Protein 8E0E (pdb70)

Solvent-accessible surface area: 22911 Å² total; per-residue (Å²): 115,127,114,58,79,74,118,85,128,67,58,103,98,113,73,59,35,137,99,3,54,50,61,0,77,165,0,68,123,84,108,15,53,12,2,0,38,0,36,47,155,11,74,50,45,190,149,12,116,15,22,19,82,78,67,18,23,52,8,82,48,116,30,33,0,3,0,31,25,32,49,65,67,46,6,0,0,0,8,18,21,100,98,78,32,137,16,1,0,0,0,0,3,24,27,20,41,69,15,105,63,99,93,105,149,180,64,256,204,223,146,134,199,81,24,18,1,7,2,2,2,9,0,39,0,0,0,2,0,0,4,1,33,27,63,48,62,5,0,59,83,60,7,122,34,5,18,48,40,0,99,147,92,0,142,64,60,30,29,53,21,142,0,79,14,52,0,21,62,6,58,81,82,35,36,18,32,62,50,146,129,6,22,119,60,25,37,74,71,199,23,87,44,37,110,7,25,57,27,17,19,88,1,39,95,56,0,123,84,26,52,0,0,0,1,42,0,48,40,0,28,45,12,64,67,2,76,133,3,7,1,3,14,0,8,0,9,12,64,44,74,38,66,131,53,1,62,154,60,0,116,82,89,33,180,77,24,28,158,72,27,109,72,0,37,84,18,17,74,106,2,65,112,13,69,65,140,134,20,19,54,4,53,6,76,61,148,102,87,116,77,11,8,76,70,0,0,94,67,0,46,49,28,40,113,13,2,58,56,130,114,64,147,147,101,74,116,147,138,64,237,167,51,99,101,6,87,6,75,19,23,43,126,68,110,54,37,33,67,52,57,0,16,1,68,11,46,40,186,40,5,30,11,11,0,0,0,0,2,11,50,26,122,64,124,120,77,78,22,0,0,1,2,0,0,20,5,17,11,18,26,4,12,119,68,0,95,42,44,2,36,4,4,4,18,56,94,136,29,9,0,21,0,4,2,2,35,17,71,73,136,0,29,1,37,0,28,0,0,1,0,0,6,33,16,125,51,58,129,56,13,31,58,68,11,140,26,14,91,7,47,6,86

Sequence (443 aa):
SDVSLEEDREAVRRREAERQAQAQQLEKAKTKPVAFAVRTNVRYSAAQEDDVPVPGMAISFEAKDFLHVKEKFNNDWWIGRLVKEGCEIGFIPSPVKLENMRLQHEQRAKKRMPHTPPYDVVPSMRPVVLVGPSLKGYEVTDMMQKALFDFLKHRFEGRISITRVTADISLAKRSVLNNPSKHAIIERSNTRSSLAEVQSEIERIFELARTLQLVVLDADTINHPAQLSKTSLAPIIVYVKISSPKVLQRLIKSRGKSQAKHLNVQMVAADKLAQCPPQESFDVILDENQLEDACEHLADYLEAYWKATHPPSSNLPNPLLSRTQVQLQESGGGLVQAGGSLRLSCVASGRTFSSYAMGWFRQAPGKEREFVAAIDWSGGTASHADSVKGRFTISRDNAKNTVYLQMNSLKPEDTAVYYCAASSYWSRSVDEYDYWGQGTQVTVS

B-factor: mean 68.6, std 29.22, range [28.6, 158.2]

Foldseek 3Di:
DVVVVVVVVVVVLVVQLVVVVVVLVVQLPAAQQFKKFFQAWDDDDDPLPFSHPPQEATDGHRWMWGFRADPDQFWTWTWTLAFPIDIGIYGDQVSVVVVVVVVVVPDDDDPDDDRGIDTAALAAAAEEADLFAPPADLGVVLVVLLVVLCCVLQPPQEDEDEAAQQLLQQACVRPVPPDPVVVVLVVDPVRSCVVSVVVRVVQSVVCRNPGHHYYNYNNDRFQNSPPRHRHNHQYEYAHDPDLVVVLVVQVVVDPVSNVCSVNGSVSSVVNVPDPDVVTHNHYQHDPDSVVSSVSVSVVVVSSSCSSDPDRDDDDDPVPDPD/DQAKAWPWDEEDAWWDWTKIKIADDDLCLLLWKKFKWWAAPPGDIFGAKIAHSVRPDIDGDPVQPPQWDKGDDSVGRMIIITGGTDDQVPFTWMKMFIASDDDRDPVRTDHIYDTDGYGYD

Nearest PDB structures (foldseek):
  8e0e-assembly1_A  TM=1.003E+00  e=6.949E-66  Rattus norvegicus
  5v2q-assembly1_A  TM=9.508E-01  e=3.165E-54  Rattus norvegicus
  1t3l-assembly1_A  TM=9.383E-01  e=3.133E-52  Oryctolagus cuniculus
  4zw2-assembly1_A  TM=9.317E-01  e=6.374E-49  Mus musculus
  1vyt-assembly2_B  TM=9.571E-01  e=3.054E-47  Rattus norvegicus

CATH classification: 2.30.30.40 (+1 more: 3.40.50.300)

Structure (mmCIF, N/CA/C/O backbone):
data_8E0E
#
_entry.id   8E0E
#
_cell.length_a   144.525
_cell.length_b   144.525
_cell.length_c   63.596
_cell.angle_alpha   90.000
_cell.angle_beta   90.000
_cell.angle_gamma   120.000
#
_symmetry.space_group_name_H-M   'P 65'
#
loop_
_entity.id
_entity.type
_entity.pdbx_description
1 polymer 'Voltage-dependent L-type calcium channel subunit beta-2'
2 polymer 'Nanobody nb.F3'
3 non-polymer GLYCEROL
4 non-polymer (4S)-2-METHYL-2,4-PENTANEDIOL
5 non-polymer 'CALCIUM ION'
6 non-polymer 'MAGNESIUM ION'
7 water water
#
loop_
_atom_site.group_PDB
_atom_site.id
_atom_site.type_symbol
_atom_site.label_atom_id
_atom_site.label_alt_id
_atom_site.label_comp_id
_atom_site.label_asym_id
_atom_site.label_entity_id
_atom_site.label_seq_id
_atom_site.pdbx_PDB_ins_code
_atom_site.Cartn_x
_atom_site.Cartn_y
_atom_site.Cartn_z
_atom_site.occupancy
_atom_site.B_iso_or_equiv
_atom_site.auth_seq_id
_atom_site.auth_comp_id
_atom_site.auth_asym_id
_atom_site.auth_atom_id
_atom_site.pdbx_PDB_model_num
ATOM 1 N N . SER A 1 16 ? -62.412 -23.228 25.041 1.00 110.43 29 SER A N 1
ATOM 2 C CA . SER A 1 16 ? -62.856 -24.587 25.327 1.00 123.74 29 SER A CA 1
ATOM 3 C C . SER A 1 16 ? -61.689 -25.568 25.297 1.00 130.51 29 SER A C 1
ATOM 4 O O . SER A 1 16 ? -60.750 -25.407 24.516 1.00 127.01 29 SER A O 1
ATOM 7 N N . ASP A 1 17 ? -61.753 -26.585 26.161 1.00 130.32 30 ASP A N 1
ATOM 8 C CA . ASP A 1 17 ? -60.725 -27.621 26.156 1.00 129.44 30 ASP A CA 1
ATOM 9 C C . ASP A 1 17 ? -60.761 -28.434 24.869 1.00 125.51 30 ASP A C 1
ATOM 10 O O . ASP A 1 17 ? -59.723 -28.942 24.427 1.00 115.62 30 ASP A O 1
ATOM 15 N N . VAL A 1 18 ? -61.939 -28.568 24.256 1.00 123.81 31 VAL A N 1
ATOM 16 C CA . VAL A 1 18 ? -62.039 -29.246 22.967 1.00 122.32 31 VAL A CA 1
ATOM 17 C C . VAL A 1 18 ? -61.384 -28.408 21.877 1.00 117.06 31 VAL A C 1
ATOM 18 O O . VAL A 1 18 ? -60.587 -28.911 21.077 1.00 107.34 31 VAL A O 1
ATOM 22 N N . SER A 1 19 ? -61.706 -27.110 21.836 1.00 116.50 32 SER A N 1
ATOM 23 C CA . SER A 1 19 ? -61.115 -26.215 20.847 1.00 113.85 32 SER A CA 1
ATOM 24 C C . SER A 1 19 ? -59.604 -26.123 20.987 1.00 110.88 32 SER A C 1
ATOM 25 O O . SER A 1 19 ? -58.932 -25.623 20.078 1.00 101.91 32 SER A O 1
ATOM 28 N N . LEU A 1 20 ? -59.058 -26.584 22.107 1.00 110.08 33 LEU A N 1
ATOM 29 C CA . LEU A 1 20 ? -57.621 -26.541 22.311 1.00 96.44 33 LEU A CA 1
ATOM 30 C C . LEU A 1 20 ? -56.958 -27.804 21.770 1.00 95.54 33 LEU A C 1
ATOM 31 O O . LEU A 1 20 ? -55.898 -27.723 21.141 1.00 88.11 33 LEU A O 1
ATOM 36 N N . GLU A 1 21 ? -57.573 -28.973 21.982 1.00 99.30 34 GLU A N 1
ATOM 37 C CA . GLU A 1 21 ? -57.083 -30.186 21.333 1.00 89.89 34 GLU A CA 1
ATOM 38 C C . GLU A 1 21 ? -57.143 -30.056 19.819 1.00 89.91 34 GLU A C 1
ATOM 39 O O . GLU A 1 21 ? -56.293 -30.605 19.108 1.00 81.80 34 GLU A O 1
ATOM 45 N N . GLU A 1 22 ? -58.145 -29.335 19.314 1.00 82.24 35 GLU A N 1
ATOM 46 C CA . GLU A 1 22 ? -58.182 -28.980 17.903 1.00 85.77 35 GLU A CA 1
ATOM 47 C C . GLU A 1 22 ? -56.931 -28.202 17.503 1.00 79.91 35 GLU A C 1
ATOM 48 O O . GLU A 1 22 ? -56.429 -28.350 16.383 1.00 72.67 35 GLU A O 1
ATOM 54 N N . ASP A 1 23 ? -56.402 -27.381 18.417 1.00 81.48 36 ASP A N 1
ATOM 55 C CA . ASP A 1 23 ? -55.167 -26.654 18.136 1.00 69.89 36 ASP A CA 1
ATOM 56 C C . ASP A 1 23 ? -53.966 -27.593 18.126 1.00 68.12 36 ASP A C 1
ATOM 57 O O . ASP A 1 23 ? -53.126 -27.529 17.222 1.00 65.02 36 ASP A O 1
ATOM 62 N N . ARG A 1 24 ? -53.868 -28.476 19.126 1.00 70.55 37 ARG A N 1
ATOM 63 C CA . ARG A 1 24 ? -52.753 -29.418 19.158 1.00 72.67 37 ARG A CA 1
ATOM 64 C C . ARG A 1 24 ? -52.768 -30.326 17.937 1.00 68.42 37 ARG A C 1
ATOM 65 O O . ARG A 1 24 ? -51.711 -30.685 17.406 1.00 66.51 37 ARG A O 1
ATOM 73 N N . GLU A 1 25 ? -53.960 -30.710 17.479 1.00 70.52 38 GLU A N 1
ATOM 74 C CA . GLU A 1 25 ? -54.060 -31.516 16.268 1.00 69.92 38 GLU A CA 1
ATOM 75 C C . GLU A 1 25 ? -53.658 -30.709 15.040 1.00 66.12 38 GLU A C 1
ATOM 76 O O . GLU A 1 25 ? -52.929 -31.205 14.172 1.00 64.14 38 GLU A O 1
ATOM 82 N N . ALA A 1 26 ? -54.131 -29.460 14.947 1.00 65.54 39 ALA A N 1
ATOM 83 C CA . ALA A 1 26 ? -53.798 -28.624 13.797 1.00 62.77 39 ALA A CA 1
ATOM 84 C C . ALA A 1 26 ? -52.302 -28.347 13.730 1.00 59.65 39 ALA A C 1
ATOM 85 O O . ALA A 1 26 ? -51.720 -28.305 12.641 1.00 57.62 39 ALA A O 1
ATOM 87 N N . VAL A 1 27 ? -51.664 -28.144 14.886 1.00 59.72 40 VAL A N 1
ATOM 88 C CA . VAL A 1 27 ? -50.212 -27.994 14.909 1.00 57.52 40 VAL A CA 1
ATOM 89 C C . VAL A 1 27 ? -49.546 -29.257 14.383 1.00 56.84 40 VAL A C 1
ATOM 90 O O . VAL A 1 27 ? -48.576 -29.194 13.617 1.00 54.76 40 VAL A O 1
ATOM 94 N N A ARG A 1 28 ? -50.057 -30.425 14.780 0.57 59.09 41 ARG A N 1
ATOM 95 N N B ARG A 1 28 ? -50.064 -30.423 14.775 0.43 59.09 41 ARG A N 1
ATOM 96 C CA A ARG A 1 28 ? -49.497 -31.680 14.289 0.57 59.08 41 ARG A CA 1
ATOM 97 C CA B ARG A 1 28 ? -49.503 -31.679 14.293 0.43 59.09 41 ARG A CA 1
ATOM 98 C C A ARG A 1 28 ? -49.683 -31.811 12.783 0.57 57.69 41 ARG A C 1
ATOM 99 C C B ARG A 1 28 ? -49.690 -31.824 12.788 0.43 57.72 41 ARG A C 1
ATOM 100 O O A ARG A 1 28 ? -48.759 -32.219 12.070 0.57 56.16 41 ARG A O 1
ATOM 101 O O B ARG A 1 28 ? -48.771 -32.254 12.081 0.43 56.23 41 ARG A O 1
ATOM 116 N N . ARG A 1 29 ? -50.869 -31.458 12.278 1.00 58.60 42 ARG A N 1
ATOM 117 C CA . ARG A 1 29 ? -51.114 -31.540 10.840 1.00 57.90 42 ARG A CA 1
ATOM 118 C C . ARG A 1 29 ? -50.207 -30.591 10.070 1.00 55.01 42 ARG A C 1
ATOM 119 O O . ARG A 1 29 ? -49.749 -30.916 8.968 1.00 54.07 42 ARG A O 1
ATOM 127 N N . GLU A 1 30 ? -49.942 -29.410 10.630 1.00 54.10 43 GLU A N 1
ATOM 128 C CA . GLU A 1 30 ? -49.062 -28.460 9.959 1.00 52.15 43 GLU A CA 1
ATOM 129 C C . GLU A 1 30 ? -47.622 -28.960 9.951 1.00 50.75 43 GLU A C 1
ATOM 130 O O . GLU A 1 30 ? -46.910 -28.801 8.953 1.00 49.65 43 GLU A O 1
ATOM 136 N N . ALA A 1 31 ? -47.178 -29.568 11.053 1.00 51.26 44 ALA A N 1
ATOM 137 C CA . ALA A 1 31 ? -45.853 -30.179 11.073 1.00 50.57 44 ALA A CA 1
ATOM 138 C C . ALA A 1 31 ? -45.746 -31.288 10.034 1.00 50.51 44 ALA A C 1
ATOM 139 O O . ALA A 1 31 ? -44.721 -31.414 9.353 1.00 49.53 44 ALA A O 1
ATOM 141 N N . GLU A 1 32 ? -46.801 -32.094 9.888 1.00 52.00 45 GLU A N 1
ATOM 142 C CA . GLU A 1 32 ? -46.792 -33.147 8.877 1.00 52.49 45 GLU A CA 1
ATOM 143 C C . GLU A 1 32 ? -46.811 -32.563 7.470 1.00 51.33 45 GLU A C 1
ATOM 144 O O . GLU A 1 32 ? -46.146 -33.085 6.567 1.00 50.97 45 GLU A O 1
ATOM 150 N N . ARG A 1 33 ? -47.577 -31.488 7.261 1.00 51.21 46 ARG A N 1
ATOM 151 C CA . ARG A 1 33 ? -47.612 -30.849 5.949 1.00 50.79 46 ARG A CA 1
ATOM 152 C C . ARG A 1 33 ? -46.239 -30.317 5.558 1.00 53.73 46 ARG A C 1
ATOM 153 O O . ARG A 1 33 ? -45.821 -30.442 4.401 1.00 49.24 46 ARG A O 1
ATOM 161 N N . GLN A 1 34 ? -45.523 -29.717 6.511 1.00 48.46 47 GLN A N 1
ATOM 162 C CA . GLN A 1 34 ? -44.185 -29.216 6.220 1.00 47.69 47 GLN A CA 1
ATOM 163 C C . GLN A 1 34 ? -43.217 -30.360 5.949 1.00 47.55 47 GLN A C 1
ATOM 164 O O . GLN A 1 34 ? -42.364 -30.260 5.059 1.00 47.46 47 GLN A O 1
ATOM 170 N N . ALA A 1 35 ? -43.339 -31.460 6.697 1.00 48.02 48 ALA A N 1
ATOM 171 C CA . ALA A 1 35 ? -42.474 -32.613 6.461 1.00 48.41 48 ALA A CA 1
ATOM 172 C C . ALA A 1 35 ? -42.751 -33.241 5.100 1.00 52.45 48 ALA A C 1
ATOM 173 O O . ALA A 1 35 ? -41.819 -33.652 4.399 1.00 48.95 48 ALA A O 1
ATOM 175 N N . GLN A 1 36 ? -44.025 -33.316 4.706 1.00 49.51 49 GLN A N 1
ATOM 176 C CA . GLN A 1 36 ? -44.362 -33.848 3.389 1.00 52.78 49 GLN A CA 1
ATOM 177 C C . GLN A 1 36 ? -43.838 -32.945 2.279 1.00 49.91 49 GLN A C 1
ATOM 178 O O . GLN A 1 36 ? -43.378 -33.434 1.240 1.00 53.65 49 GLN A O 1
ATOM 184 N N . ALA A 1 37 ? -43.899 -31.626 2.481 1.00 49.23 50 ALA A N 1
ATOM 185 C CA . ALA A 1 37 ? -43.357 -30.702 1.490 1.00 49.46 50 ALA A CA 1
ATOM 186 C C . ALA A 1 37 ? -41.857 -30.905 1.314 1.00 54.43 50 ALA A C 1
ATOM 187 O O . ALA A 1 37 ? -41.340 -30.834 0.193 1.00 52.38 50 ALA A O 1
ATOM 189 N N A GLN A 1 38 ? -41.144 -31.159 2.414 0.55 48.98 51 GLN A N 1
ATOM 190 N N B GLN A 1 38 ? -41.140 -31.159 2.411 0.45 48.89 51 GLN A N 1
ATOM 191 C CA A GLN A 1 38 ? -39.716 -31.437 2.324 0.55 52.12 51 GLN A CA 1
ATOM 192 C CA B GLN A 1 38 ? -39.711 -31.432 2.302 0.45 52.15 51 GLN A CA 1
ATOM 193 C C A GLN A 1 38 ? -39.450 -32.759 1.617 0.55 53.24 51 GLN A C 1
ATOM 194 C C B GLN A 1 38 ? -39.448 -32.763 1.609 0.45 53.48 51 GLN A C 1
ATOM 195 O O A GLN A 1 38 ? -38.438 -32.897 0.922 0.55 57.27 51 GLN A O 1
ATOM 196 O O B GLN A 1 38 ? -38.433 -32.912 0.919 0.45 57.12 51 GLN A O 1
ATOM 207 N N . LEU A 1 39 ? -40.347 -33.735 1.777 1.00 52.32 52 LEU A N 1
ATOM 208 C CA . LEU A 1 39 ? -40.202 -35.006 1.076 1.00 50.93 52 LEU A CA 1
ATOM 209 C C . LEU A 1 39 ? -40.361 -34.826 -0.428 1.00 52.41 52 LEU A C 1
ATOM 210 O O . LEU A 1 39 ? -39.642 -35.453 -1.215 1.00 53.91 52 LEU A O 1
ATOM 215 N N . GLU A 1 40 ? -41.302 -33.974 -0.845 1.00 55.30 53 GLU A N 1
ATOM 216 C CA . GLU A 1 40 ? -41.488 -33.704 -2.267 1.00 53.30 53 GLU A CA 1
ATOM 217 C C . GLU A 1 40 ? -40.268 -33.015 -2.863 1.00 65.93 53 GLU A C 1
ATOM 218 O O . GLU A 1 40 ? -39.871 -33.313 -3.996 1.00 63.37 53 GLU A O 1
ATOM 224 N N . LYS A 1 41 ? -39.660 -32.091 -2.114 1.00 58.18 54 LYS A N 1
ATOM 225 C CA . LYS A 1 41 ? -38.468 -31.403 -2.602 1.00 60.12 54 LYS A CA 1
ATOM 226 C C . LYS A 1 41 ? -37.303 -32.365 -2.790 1.00 63.24 54 LYS A C 1
ATOM 227 O O . LYS A 1 41 ? -36.444 -32.138 -3.650 1.00 57.98 54 LYS A O 1
ATOM 233 N N . ALA A 1 42 ? -37.257 -33.439 -2.002 1.00 64.14 55 ALA A N 1
ATOM 234 C CA . ALA A 1 42 ? -36.171 -34.405 -2.084 1.00 54.66 55 ALA A CA 1
ATOM 235 C C . ALA A 1 42 ? -36.334 -35.393 -3.231 1.00 56.21 55 ALA A C 1
ATOM 236 O O . ALA A 1 42 ? -35.366 -36.084 -3.566 1.00 64.00 55 ALA A O 1
ATOM 238 N N . LYS A 1 43 ? -37.520 -35.471 -3.842 1.00 60.68 56 LYS A N 1
ATOM 239 C CA . LYS A 1 43 ? -37.739 -36.433 -4.919 1.00 61.73 56 LYS A CA 1
ATOM 240 C C . LYS A 1 43 ? -36.815 -36.179 -6.103 1.00 70.49 56 LYS A C 1
ATOM 241 O O . LYS A 1 43 ? -36.494 -37.112 -6.849 1.00 82.91 56 LYS A O 1
ATOM 247 N N . THR A 1 44 ? -36.377 -34.937 -6.291 1.00 74.56 57 THR A N 1
ATOM 248 C CA . THR A 1 44 ? -35.524 -34.571 -7.413 1.00 75.70 57 THR A CA 1
ATOM 249 C C . THR A 1 44 ? -34.065 -34.380 -7.017 1.00 75.03 57 THR A C 1
ATOM 250 O O . THR A 1 44 ? -33.251 -34.006 -7.867 1.00 82.19 57 THR A O 1
ATOM 254 N N . LYS A 1 45 ? -33.715 -34.625 -5.757 1.00 75.14 58 LYS A N 1
ATOM 255 C CA . LYS A 1 45 ? -32.324 -34.552 -5.342 1.00 60.94 58 LYS A CA 1
ATOM 256 C C . LYS A 1 45 ? -31.618 -35.876 -5.634 1.00 52.51 58 LYS A C 1
ATOM 257 O O . LYS A 1 45 ? -32.256 -36.931 -5.674 1.00 51.37 58 LYS A O 1
ATOM 263 N N . PRO A 1 46 ? -30.306 -35.848 -5.856 1.00 51.09 59 PRO A N 1
ATOM 264 C CA . PRO A 1 46 ? -29.584 -37.092 -6.141 1.00 48.25 59 PRO A CA 1
ATOM 265 C C . PRO A 1 46 ? -29.437 -37.956 -4.898 1.00 43.85 59 PRO A C 1
ATOM 266 O O . PRO A 1 46 ? -29.628 -37.513 -3.764 1.00 48.83 59 PRO A O 1
ATOM 270 N N . VAL A 1 47 ? -29.093 -39.221 -5.132 1.00 42.40 60 VAL A N 1
ATOM 271 C CA . VAL A 1 47 ? -28.799 -40.127 -4.028 1.00 38.98 60 VAL A CA 1
ATOM 272 C C . VAL A 1 47 ? -27.467 -39.721 -3.413 1.00 47.98 60 VAL A C 1
ATOM 273 O O . VAL A 1 47 ? -26.440 -39.666 -4.101 1.00 40.69 60 VAL A O 1
ATOM 277 N N . ALA A 1 48 ? -27.479 -39.423 -2.114 1.00 40.44 61 ALA A N 1
ATOM 278 C CA . ALA A 1 48 ? -26.255 -38.988 -1.449 1.00 49.74 61 ALA A CA 1
ATOM 279 C C . ALA A 1 48 ? -25.355 -40.172 -1.121 1.00 47.30 61 ALA A C 1
ATOM 280 O O . ALA A 1 48 ? -24.171 -40.179 -1.475 1.00 41.76 61 ALA A O 1
ATOM 282 N N . PHE A 1 49 ? -25.900 -41.184 -0.451 1.00 40.56 62 PHE A N 1
ATOM 283 C CA . PHE A 1 49 ? -25.138 -42.371 -0.092 1.00 37.95 62 PHE A CA 1
ATOM 284 C C . PHE A 1 49 ? -26.102 -43.536 0.064 1.00 39.43 62 PHE A C 1
ATOM 285 O O . PHE A 1 49 ? -27.324 -43.371 0.010 1.00 37.51 62 PHE A O 1
ATOM 293 N N . ALA A 1 50 ? -25.537 -44.725 0.261 1.00 37.41 63 ALA A N 1
ATOM 294 C CA . ALA A 1 50 ? -26.317 -45.935 0.462 1.00 34.14 63 ALA A CA 1
ATOM 295 C C . ALA A 1 50 ? -25.872 -46.624 1.742 1.00 38.74 63 ALA A C 1
ATOM 296 O O . ALA A 1 50 ? -24.730 -46.471 2.185 1.00 37.93 63 ALA A O 1
ATOM 298 N N . VAL A 1 51 ? -26.789 -47.382 2.337 1.00 32.14 64 VAL A N 1
ATOM 299 C CA . VAL A 1 51 ? -26.482 -48.190 3.507 1.00 35.43 64 VAL A CA 1
ATOM 300 C C . VAL A 1 51 ? -27.041 -49.589 3.307 1.00 36.46 64 VAL A C 1
ATOM 301 O O . VAL A 1 51 ? -28.073 -49.784 2.657 1.00 37.08 64 VAL A O 1
ATOM 305 N N . ARG A 1 52 ? -26.336 -50.568 3.861 1.00 34.08 65 ARG A N 1
ATOM 306 C CA . ARG A 1 52 ? -26.841 -51.925 3.995 1.00 37.95 65 ARG A CA 1
ATOM 307 C C . ARG A 1 52 ? -27.229 -52.140 5.450 1.00 46.86 65 ARG A C 1
ATOM 308 O O . ARG A 1 52 ? -26.464 -51.795 6.357 1.00 38.42 65 ARG A O 1
ATOM 316 N N . THR A 1 53 ? -28.417 -52.687 5.670 1.00 38.06 66 THR A N 1
ATOM 317 C CA . THR A 1 53 ? -28.949 -52.831 7.014 1.00 38.27 66 THR A CA 1
ATOM 318 C C . THR A 1 53 ? -28.494 -54.141 7.641 1.00 38.04 66 THR A C 1
ATOM 319 O O . THR A 1 53 ? -28.291 -55.147 6.957 1.00 40.07 66 THR A O 1
ATOM 323 N N . ASN A 1 54 ? -28.332 -54.117 8.961 1.00 41.20 67 ASN A N 1
ATOM 324 C CA . ASN A 1 54 ? -27.992 -55.302 9.731 1.00 45.70 67 ASN A CA 1
ATOM 325 C C . ASN A 1 54 ? -29.142 -55.783 10.601 1.00 48.18 67 ASN A C 1
ATOM 326 O O . ASN A 1 54 ? -29.014 -56.820 11.258 1.00 48.43 67 ASN A O 1
ATOM 331 N N . VAL A 1 55 ? -30.257 -55.051 10.633 1.00 45.75 68 VAL A N 1
ATOM 332 C CA . VAL A 1 55 ? -31.395 -55.378 11.481 1.00 50.97 68 VAL A CA 1
ATOM 333 C C . VAL A 1 55 ? -32.678 -55.172 10.690 1.00 44.50 68 VAL A C 1
ATOM 334 O O . VAL A 1 55 ? -32.694 -54.535 9.635 1.00 39.54 68 VAL A O 1
ATOM 338 N N . ARG A 1 56 ? -33.765 -55.719 11.224 1.00 43.41 69 ARG A N 1
ATOM 339 C CA . ARG A 1 56 ? -35.094 -55.455 10.697 1.00 52.02 69 ARG A CA 1
ATOM 340 C C . ARG A 1 56 ? -35.695 -54.253 11.412 1.00 39.99 69 ARG A C 1
ATOM 341 O O . ARG A 1 56 ? -35.565 -54.111 12.631 1.00 51.98 69 ARG A O 1
ATOM 349 N N . TYR A 1 57 ? -36.344 -53.382 10.644 1.00 41.13 70 TYR A N 1
ATOM 350 C CA . TYR A 1 57 ? -37.156 -52.304 11.198 1.00 40.12 70 TYR A CA 1
ATOM 351 C C . TYR A 1 57 ? -38.556 -52.425 10.616 1.00 45.24 70 TYR A C 1
ATOM 352 O O . TYR A 1 57 ? -38.745 -52.268 9.405 1.00 47.81 70 TYR A O 1
ATOM 361 N N . SER A 1 58 ? -39.530 -52.708 11.474 1.00 45.98 71 SER A N 1
ATOM 362 C CA . SER A 1 58 ? -40.937 -52.739 11.097 1.00 47.75 71 SER A CA 1
ATOM 363 C C . SER A 1 58 ? -41.598 -51.499 11.685 1.00 45.80 71 SER A C 1
ATOM 364 O O . SER A 1 58 ? -41.693 -51.365 12.910 1.00 48.57 71 SER A O 1
ATOM 367 N N . ALA A 1 59 ? -42.040 -50.594 10.813 1.00 46.82 72 ALA A N 1
ATOM 368 C CA . ALA A 1 59 ? -42.676 -49.358 11.254 1.00 49.53 72 ALA A CA 1
ATOM 369 C C . ALA A 1 59 ? -43.864 -49.657 12.158 1.00 54.36 72 ALA A C 1
ATOM 370 O O . ALA A 1 59 ? -44.728 -50.471 11.822 1.00 49.18 72 ALA A O 1
ATOM 372 N N . ALA A 1 60 ? -43.894 -49.001 13.314 1.00 45.22 73 ALA A N 1
ATOM 373 C CA . ALA A 1 60 ? -44.931 -49.207 14.314 1.00 48.26 73 ALA A CA 1
ATOM 374 C C . ALA A 1 60 ? -45.685 -47.904 14.557 1.00 47.40 73 ALA A C 1
ATOM 375 O O . ALA A 1 60 ? -45.266 -46.822 14.136 1.00 50.40 73 ALA A O 1
ATOM 377 N N . GLN A 1 61 ? -46.809 -48.021 15.266 1.00 50.63 74 GLN A N 1
ATOM 378 C CA . GLN A 1 61 ? -47.765 -46.925 15.369 1.00 56.47 74 GLN A CA 1
ATOM 379 C C . GLN A 1 61 ? -47.316 -45.806 16.301 1.00 53.03 74 GLN A C 1
ATOM 380 O O . GLN A 1 61 ? -47.892 -44.714 16.248 1.00 50.94 74 GLN A O 1
ATOM 386 N N . GLU A 1 62 ? -46.323 -46.043 17.157 1.00 50.54 75 GLU A N 1
ATOM 387 C CA . GLU A 1 62 ? -45.832 -45.014 18.066 1.00 52.30 75 GLU A CA 1
ATOM 388 C C . GLU A 1 62 ? -44.449 -44.510 17.670 1.00 47.35 75 GLU A C 1
ATOM 389 O O . GLU A 1 62 ? -43.765 -43.878 18.481 1.00 50.12 75 GLU A O 1
ATOM 395 N N . ASP A 1 63 ? -44.033 -44.763 16.426 1.00 45.63 76 ASP A N 1
ATOM 396 C CA . ASP A 1 63 ? -42.700 -44.378 15.979 1.00 48.64 76 ASP A CA 1
ATOM 397 C C . ASP A 1 63 ? -42.535 -42.868 15.835 1.00 52.91 76 ASP A C 1
ATOM 398 O O . ASP A 1 63 ? -41.396 -42.394 15.760 1.00 49.76 76 ASP A O 1
ATOM 403 N N . ASP A 1 64 ? -43.631 -42.109 15.784 1.00 46.72 77 ASP A N 1
ATOM 404 C CA . ASP A 1 64 ? -43.583 -40.652 15.636 1.00 50.29 77 ASP A CA 1
ATOM 405 C C . ASP A 1 64 ? -42.854 -40.261 14.346 1.00 50.88 77 ASP A C 1
ATOM 406 O O . ASP A 1 64 ? -41.879 -39.507 14.347 1.00 49.43 77 ASP A O 1
ATOM 411 N N . VAL A 1 65 ? -43.344 -40.807 13.240 1.00 42.55 78 VAL A N 1
ATOM 412 C CA . VAL A 1 65 ? -42.761 -40.521 11.922 1.00 48.23 78 VAL A CA 1
ATOM 413 C C . VAL A 1 65 ? -43.127 -39.098 11.517 1.00 43.04 78 VAL A C 1
ATOM 414 O O . VAL A 1 65 ? -44.254 -38.655 11.800 1.00 41.60 78 VAL A O 1
ATOM 418 N N . PRO A 1 66 ? -42.223 -38.340 10.881 1.00 41.02 79 PRO A N 1
ATOM 419 C CA . PRO A 1 66 ? -42.578 -36.972 10.456 1.00 42.96 79 PRO A CA 1
ATOM 420 C C . PRO A 1 66 ? -43.868 -36.895 9.654 1.00 52.92 79 PRO A C 1
ATOM 421 O O . PRO A 1 66 ? -44.673 -35.981 9.870 1.00 52.09 79 PRO A O 1
ATOM 425 N N . VAL A 1 67 ? -44.087 -37.829 8.734 1.00 45.29 80 VAL A N 1
ATOM 426 C CA . VAL A 1 67 ? -45.389 -37.994 8.095 1.00 44.33 80 VAL A CA 1
ATOM 427 C C . VAL A 1 67 ? -45.867 -39.404 8.416 1.00 51.13 80 VAL A C 1
ATOM 428 O O . VAL A 1 67 ? -45.301 -40.378 7.896 1.00 45.48 80 VAL A O 1
ATOM 432 N N . PRO A 1 68 ? -46.876 -39.565 9.273 1.00 51.74 81 PRO A N 1
ATOM 433 C CA . PRO A 1 68 ? -47.301 -40.915 9.665 1.00 58.58 81 PRO A CA 1
ATOM 434 C C . PRO A 1 68 ? -47.691 -41.751 8.455 1.00 48.52 81 PRO A C 1
ATOM 435 O O . PRO A 1 68 ? -48.364 -41.278 7.537 1.00 49.88 81 PRO A O 1
ATOM 439 N N . GLY A 1 69 ? -47.237 -43.003 8.454 1.00 50.06 82 GLY A N 1
ATOM 440 C CA . GLY A 1 69 ? -47.470 -43.907 7.351 1.00 56.63 82 GLY A CA 1
ATOM 441 C C . GLY A 1 69 ? -46.429 -43.864 6.253 1.00 69.07 82 GLY A C 1
ATOM 442 O O . GLY A 1 69 ? -46.493 -44.690 5.333 1.00 56.95 82 GLY A O 1
ATOM 443 N N . MET A 1 70 ? -45.472 -42.937 6.314 1.00 50.65 83 MET A N 1
ATOM 444 C CA . MET A 1 70 ? -44.447 -42.811 5.287 1.00 49.42 83 MET A CA 1
ATOM 445 C C . MET A 1 70 ? -43.092 -43.345 5.742 1.00 45.87 83 MET A C 1
ATOM 446 O O . MET A 1 70 ? -42.072 -43.048 5.111 1.00 42.54 83 MET A O 1
ATOM 451 N N . ALA A 1 71 ? -43.060 -44.122 6.821 1.00 41.14 84 ALA A N 1
ATOM 452 C CA . ALA A 1 71 ? -41.813 -44.732 7.257 1.00 42.76 84 ALA A CA 1
ATOM 453 C C . ALA A 1 71 ? -41.436 -45.884 6.333 1.00 40.97 84 ALA A C 1
ATOM 454 O O . ALA A 1 71 ? -42.294 -46.596 5.807 1.00 48.45 84 ALA A O 1
ATOM 456 N N . ILE A 1 72 ? -40.134 -46.060 6.135 1.00 41.89 85 ILE A N 1
ATOM 457 C CA . ILE A 1 72 ? -39.602 -47.105 5.268 1.00 41.71 85 ILE A CA 1
ATOM 458 C C . ILE A 1 72 ? -39.246 -48.303 6.139 1.00 47.33 85 ILE A C 1
ATOM 459 O O . ILE A 1 72 ? -38.247 -48.281 6.866 1.00 43.87 85 ILE A O 1
ATOM 464 N N . SER A 1 73 ? -40.062 -49.349 6.075 1.00 39.77 86 SER A N 1
ATOM 465 C CA . SER A 1 73 ? -39.721 -50.603 6.728 1.00 38.09 86 SER A CA 1
ATOM 466 C C . SER A 1 73 ? -38.717 -51.370 5.878 1.00 39.68 86 SER A C 1
ATOM 467 O O . SER A 1 73 ? -38.710 -51.270 4.647 1.00 39.51 86 SER A O 1
ATOM 470 N N . PHE A 1 74 ? -37.854 -52.134 6.542 1.00 41.38 87 PHE A N 1
ATOM 471 C CA . PHE A 1 74 ? -36.857 -52.911 5.822 1.00 41.60 87 PHE A CA 1
ATOM 472 C C . PHE A 1 74 ? -36.482 -54.148 6.624 1.00 47.67 87 PHE A C 1
ATOM 473 O O . PHE A 1 74 ? -36.723 -54.232 7.831 1.00 41.46 87 PHE A O 1
ATOM 481 N N . GLU A 1 75 ? -35.887 -55.108 5.926 1.00 39.52 88 GLU A N 1
ATOM 482 C CA . GLU A 1 75 ? -35.371 -56.328 6.525 1.00 38.80 88 GLU A CA 1
ATOM 483 C C . GLU A 1 75 ? -33.853 -56.247 6.650 1.00 39.31 88 GLU A C 1
ATOM 484 O O . GLU A 1 75 ? -33.201 -55.375 6.072 1.00 42.58 88 GLU A O 1
ATOM 490 N N . ALA A 1 76 ? -33.294 -57.169 7.429 1.00 43.50 89 ALA A N 1
ATOM 491 C CA . ALA A 1 76 ? -31.846 -57.262 7.538 1.00 47.26 89 ALA A CA 1
ATOM 492 C C . ALA A 1 76 ? -31.234 -57.549 6.174 1.00 46.88 89 ALA A C 1
ATOM 493 O O . ALA A 1 76 ? -31.769 -58.340 5.391 1.00 40.18 89 ALA A O 1
ATOM 495 N N . LYS A 1 77 ? -30.114 -56.878 5.892 1.00 43.67 90 LYS A N 1
ATOM 496 C CA . LYS A 1 77 ? -29.349 -57.001 4.652 1.00 34.41 90 LYS A CA 1
ATOM 497 C C . LYS A 1 77 ? -30.056 -56.381 3.454 1.00 44.71 90 LYS A C 1
ATOM 498 O O . LYS A 1 77 ? -29.707 -56.677 2.306 1.00 38.71 90 LYS A O 1
ATOM 504 N N . ASP A 1 78 ? -31.042 -55.521 3.693 1.00 36.08 91 ASP A N 1
ATOM 505 C CA . ASP A 1 78 ? -31.596 -54.702 2.630 1.00 38.78 91 ASP A CA 1
ATOM 506 C C . ASP A 1 78 ? -30.670 -53.518 2.355 1.00 35.12 91 ASP A C 1
ATOM 507 O O . ASP A 1 78 ? -29.765 -53.207 3.134 1.00 38.46 91 ASP A O 1
ATOM 512 N N . PHE A 1 79 ? -30.910 -52.847 1.234 1.00 32.81 92 PHE A N 1
ATOM 513 C CA . PHE A 1 79 ? -30.137 -51.679 0.840 1.00 30.91 92 PHE A CA 1
ATOM 514 C C . PHE A 1 79 ? -31.060 -50.475 0.724 1.00 43.17 92 PHE A C 1
ATOM 515 O O . PHE A 1 79 ? -32.154 -50.573 0.159 1.00 36.63 92 PHE A O 1
ATOM 523 N N . LEU A 1 80 ? -30.615 -49.345 1.269 1.00 33.93 93 LEU A N 1
ATOM 524 C CA . LEU A 1 80 ? -31.368 -48.100 1.248 1.00 32.39 93 LEU A CA 1
ATOM 525 C C . LEU A 1 80 ? -30.567 -47.029 0.525 1.00 36.50 93 LEU A C 1
ATOM 526 O O . LEU A 1 80 ? -29.362 -46.884 0.749 1.00 33.48 93 LEU A O 1
ATOM 531 N N . HIS A 1 81 ? -31.242 -46.288 -0.349 1.00 33.69 94 HIS A N 1
ATOM 532 C CA . HIS A 1 81 ? -30.673 -45.118 -1.006 1.00 35.71 94 HIS A CA 1
ATOM 533 C C . HIS A 1 81 ? -31.134 -43.879 -0.248 1.00 37.68 94 HIS A C 1
ATOM 534 O O . HIS A 1 81 ? -32.339 -43.629 -0.145 1.00 37.79 94 HIS A O 1
ATOM 541 N N . VAL A 1 82 ? -30.183 -43.110 0.281 1.00 35.83 95 VAL A N 1
ATOM 542 C CA . VAL A 1 82 ? -30.480 -41.964 1.137 1.00 34.93 95 VAL A CA 1
ATOM 543 C C . VAL A 1 82 ? -30.262 -40.679 0.351 1.00 41.98 95 VAL A C 1
ATOM 544 O O . VAL A 1 82 ? -29.234 -40.516 -0.319 1.00 38.56 95 VAL A O 1
ATOM 548 N N . LYS A 1 83 ? -31.221 -39.758 0.444 1.00 39.01 96 LYS A N 1
ATOM 549 C CA . LYS A 1 83 ? -31.165 -38.503 -0.294 1.00 39.27 96 LYS A CA 1
ATOM 550 C C . LYS A 1 83 ? -30.978 -37.276 0.584 1.00 49.82 96 LYS A C 1
ATOM 551 O O . LYS A 1 83 ? -30.378 -36.299 0.130 1.00 50.00 96 LYS A O 1
ATOM 557 N N . GLU A 1 84 ? -31.466 -37.295 1.822 1.00 40.45 97 GLU A N 1
ATOM 558 C CA . GLU A 1 84 ? -31.419 -36.092 2.639 1.00 45.31 97 GLU A CA 1
ATOM 559 C C . GLU A 1 84 ? -31.573 -36.463 4.108 1.00 41.64 97 GLU A C 1
ATOM 560 O O . GLU A 1 84 ? -32.191 -37.475 4.448 1.00 39.95 97 GLU A O 1
ATOM 566 N N . LYS A 1 85 ? -30.977 -35.640 4.969 1.00 36.45 98 LYS A N 1
ATOM 567 C CA . LYS A 1 85 ? -31.185 -35.710 6.409 1.00 50.70 98 LYS A CA 1
ATOM 568 C C . LYS A 1 85 ? -32.359 -34.812 6.783 1.00 47.02 98 LYS A C 1
ATOM 569 O O . LYS A 1 85 ? -32.313 -33.598 6.557 1.00 42.97 98 LYS A O 1
ATOM 575 N N . PHE A 1 86 ? -33.414 -35.403 7.347 1.00 46.32 99 PHE A N 1
ATOM 576 C CA . PHE A 1 86 ? -34.554 -34.594 7.765 1.00 47.07 99 PHE A CA 1
ATOM 577 C C . PHE A 1 86 ? -34.302 -33.952 9.123 1.00 48.45 99 PHE A C 1
ATOM 578 O O . PHE A 1 86 ? -34.430 -32.733 9.276 1.00 42.48 99 PHE A O 1
ATOM 586 N N . ASN A 1 87 ? -33.960 -34.757 10.120 1.00 41.50 100 ASN A N 1
ATOM 587 C CA . ASN A 1 87 ? -33.473 -34.250 11.396 1.00 41.78 100 ASN A CA 1
ATOM 588 C C . ASN A 1 87 ? -32.582 -35.329 12.004 1.00 44.56 100 ASN A C 1
ATOM 589 O O . ASN A 1 87 ? -32.167 -36.266 11.313 1.00 43.50 100 ASN A O 1
ATOM 594 N N . ASN A 1 88 ? -32.285 -35.203 13.297 1.00 47.85 101 ASN A N 1
ATOM 595 C CA . ASN A 1 88 ? -31.390 -36.160 13.936 1.00 47.80 101 ASN A CA 1
ATOM 596 C C . ASN A 1 88 ? -32.017 -37.541 14.072 1.00 52.10 101 ASN A C 1
ATOM 597 O O . ASN A 1 88 ? -31.294 -38.511 14.327 1.00 53.72 101 ASN A O 1
ATOM 602 N N . ASP A 1 89 ? -33.334 -37.657 13.900 1.00 44.05 102 ASP A N 1
ATOM 603 C CA . ASP A 1 89 ? -34.019 -38.932 14.058 1.00 41.88 102 ASP A CA 1
ATOM 604 C C . ASP A 1 89 ? -34.414 -39.585 12.741 1.00 43.66 102 ASP A C 1
ATOM 605 O O . ASP A 1 89 ? -34.730 -40.780 12.736 1.00 41.62 102 ASP A O 1
ATOM 610 N N . TRP A 1 90 ? -34.409 -38.851 11.630 1.00 38.88 103 TRP A N 1
ATOM 611 C CA . TRP A 1 90 ? -34.973 -39.374 10.395 1.00 35.23 103 TRP A CA 1
ATOM 612 C C . TRP A 1 90 ? -34.183 -38.900 9.186 1.00 40.39 103 TRP A C 1
ATOM 613 O O . TRP A 1 90 ? -33.738 -37.750 9.131 1.00 41.05 103 TRP A O 1
ATOM 624 N N . TRP A 1 91 ? -34.025 -39.799 8.220 1.00 33.90 104 TRP A N 1
ATOM 625 C CA . TRP A 1 91 ? -33.518 -39.490 6.893 1.00 36.38 104 TRP A CA 1
ATOM 626 C C . TRP A 1 91 ? -34.652 -39.592 5.882 1.00 33.93 104 TRP A C 1
ATOM 627 O O . TRP A 1 91 ? -35.738 -40.096 6.175 1.00 36.54 104 TRP A O 1
ATOM 638 N N . ILE A 1 92 ? -34.378 -39.122 4.670 1.00 43.99 105 ILE A N 1
ATOM 639 C CA . ILE A 1 92 ? -35.290 -39.266 3.542 1.00 36.88 105 ILE A CA 1
ATOM 640 C C . ILE A 1 92 ? -34.606 -40.146 2.505 1.00 40.55 105 ILE A C 1
ATOM 641 O O . ILE A 1 92 ? -33.493 -39.839 2.060 1.00 39.06 105 ILE A O 1
ATOM 646 N N . GLY A 1 93 ? -35.260 -41.240 2.137 1.00 34.25 106 GLY A N 1
ATOM 647 C CA . GLY A 1 93 ? -34.692 -42.143 1.156 1.00 35.04 106 GLY A CA 1
ATOM 648 C C . GLY A 1 93 ? -35.659 -43.261 0.841 1.00 41.24 106 GLY A C 1
ATOM 649 O O . GLY A 1 93 ? -36.830 -43.218 1.222 1.00 38.03 106 GLY A O 1
ATOM 650 N N . ARG A 1 94 ? -35.152 -44.277 0.145 1.00 32.43 107 ARG A N 1
ATOM 651 C CA . ARG A 1 94 ? -36.002 -45.361 -0.322 1.00 29.68 107 ARG A CA 1
ATOM 652 C C . ARG A 1 94 ? -35.281 -46.697 -0.220 1.00 42.36 107 ARG A C 1
ATOM 653 O O . ARG A 1 94 ? -34.051 -46.776 -0.296 1.00 35.68 107 ARG A O 1
ATOM 661 N N . LEU A 1 95 ? -36.078 -47.745 -0.033 1.00 37.32 108 LEU A N 1
ATOM 662 C CA . LEU A 1 95 ? -35.601 -49.108 -0.204 1.00 38.97 108 LEU A CA 1
ATOM 663 C C . LEU A 1 95 ? -35.175 -49.320 -1.650 1.00 35.69 108 LEU A C 1
ATOM 664 O O . LEU A 1 95 ? -35.892 -48.942 -2.581 1.00 35.70 108 LEU A O 1
ATOM 669 N N . VAL A 1 96 ? -34.000 -49.914 -1.842 1.00 33.26 109 VAL A N 1
ATOM 670 C CA . VAL A 1 96 ? -33.527 -50.196 -3.192 1.00 28.60 109 VAL A CA 1
ATOM 671 C C . VAL A 1 96 ? -34.252 -51.432 -3.704 1.00 41.58 109 VAL A C 1
ATOM 672 O O . VAL A 1 96 ? -33.751 -52.558 -3.593 1.00 39.19 109 VAL A O 1
ATOM 676 N N . LYS A 1 97 ? -35.442 -51.226 -4.260 1.00 37.00 110 LYS A N 1
ATOM 677 C CA . LYS A 1 97 ? -36.299 -52.313 -4.705 1.00 36.47 110 LYS A CA 1
ATOM 678 C C . LYS A 1 97 ? -37.365 -51.723 -5.615 1.00 44.75 110 LYS A C 1
ATOM 679 O O . LYS A 1 97 ? -37.901 -50.649 -5.327 1.00 39.83 110 LYS A O 1
ATOM 685 N N . GLU A 1 98 ? -37.653 -52.417 -6.715 1.00 41.72 111 GLU A N 1
ATOM 686 C CA . GLU A 1 98 ? -38.624 -51.919 -7.680 1.00 44.93 111 GLU A CA 1
ATOM 687 C C . GLU A 1 98 ? -39.969 -51.663 -7.011 1.00 47.54 111 GLU A C 1
ATOM 688 O O . GLU A 1 98 ? -40.445 -52.467 -6.204 1.00 47.99 111 GLU A O 1
ATOM 694 N N . GLY A 1 99 ? -40.576 -50.524 -7.344 1.00 52.53 112 GLY A N 1
ATOM 695 C CA . GLY A 1 99 ? -41.857 -50.144 -6.794 1.00 50.14 112 GLY A CA 1
ATOM 696 C C . GLY A 1 99 ? -41.796 -49.399 -5.479 1.00 53.13 112 GLY A C 1
ATOM 697 O O . GLY A 1 99 ? -42.826 -48.875 -5.035 1.00 56.94 112 GLY A O 1
ATOM 698 N N . CYS A 1 100 ? -40.631 -49.334 -4.841 1.00 46.67 113 CYS A N 1
ATOM 699 C CA . CYS A 1 100 ? -40.484 -48.637 -3.571 1.00 42.44 113 CYS A CA 1
ATOM 700 C C . CYS A 1 100 ? -40.172 -47.167 -3.825 1.00 42.26 113 CYS A C 1
ATOM 701 O O . CYS A 1 100 ? -39.296 -46.841 -4.632 1.00 50.27 113 CYS A O 1
ATOM 704 N N . GLU A 1 101 ? -40.898 -46.288 -3.143 1.00 44.65 114 GLU A N 1
ATOM 705 C CA . GLU A 1 101 ? -40.743 -44.847 -3.272 1.00 38.67 114 GLU A CA 1
ATOM 706 C C . GLU A 1 101 ? -40.121 -44.282 -2.002 1.00 44.80 114 GLU A C 1
ATOM 707 O O . GLU A 1 101 ? -40.005 -44.966 -0.981 1.00 39.29 114 GLU A O 1
ATOM 713 N N . ILE A 1 102 ? -39.712 -43.016 -2.068 1.00 42.93 115 ILE A N 1
ATOM 714 C CA . ILE A 1 102 ? -38.965 -42.441 -0.956 1.00 46.19 115 ILE A CA 1
ATOM 715 C C . ILE A 1 102 ? -39.908 -42.156 0.203 1.00 35.29 115 ILE A C 1
ATOM 716 O O . ILE A 1 102 ? -41.099 -41.868 0.027 1.00 40.45 115 ILE A O 1
ATOM 721 N N . GLY A 1 103 ? -39.364 -42.256 1.399 1.00 44.69 116 GLY A N 1
ATOM 722 C CA . GLY A 1 103 ? -40.101 -42.009 2.629 1.00 38.17 116 GLY A CA 1
ATOM 723 C C . GLY A 1 103 ? -39.103 -41.656 3.699 1.00 41.28 116 GLY A C 1
ATOM 724 O O . GLY A 1 103 ? -37.995 -41.194 3.404 1.00 37.92 116 GLY A O 1
ATOM 725 N N . PHE A 1 104 ? -39.479 -41.883 4.952 1.00 34.20 117 PHE A N 1
ATOM 726 C CA . PHE A 1 104 ? -38.638 -41.523 6.084 1.00 36.58 117 PHE A CA 1
ATOM 727 C C . PHE A 1 104 ? -37.943 -42.761 6.636 1.00 44.68 117 PHE A C 1
ATOM 728 O O . PHE A 1 104 ? -38.598 -43.756 6.964 1.00 38.37 117 PHE A O 1
ATOM 736 N N . ILE A 1 105 ? -36.625 -42.691 6.729 1.00 38.40 118 ILE A N 1
ATOM 737 C CA . ILE A 1 105 ? -35.786 -43.781 7.223 1.00 34.59 118 ILE A CA 1
ATOM 738 C C . ILE A 1 105 ? -35.284 -43.396 8.608 1.00 37.13 118 ILE A C 1
ATOM 739 O O . ILE A 1 105 ? -34.700 -42.318 8.762 1.00 39.28 118 ILE A O 1
ATOM 744 N N . PRO A 1 106 ? -35.477 -44.232 9.627 1.00 40.37 119 PRO A N 1
ATOM 745 C CA . PRO A 1 106 ? -35.001 -43.872 10.968 1.00 34.95 119 PRO A CA 1
ATOM 746 C C . PRO A 1 106 ? -33.481 -43.853 11.030 1.00 49.22 119 PRO A C 1
ATOM 747 O O . PRO A 1 106 ? -32.807 -44.736 10.495 1.00 43.21 119 PRO A O 1
ATOM 751 N N . SER A 1 107 ? -32.946 -42.826 11.688 1.00 39.60 120 SER A N 1
ATOM 752 C CA . SER A 1 107 ? -31.510 -42.721 11.881 1.00 43.92 120 SER A CA 1
ATOM 753 C C . SER A 1 107 ? -31.047 -43.729 12.932 1.00 43.42 120 SER A C 1
ATOM 754 O O . SER A 1 107 ? -31.864 -44.290 13.666 1.00 45.25 120 SER A O 1
ATOM 757 N N . PRO A 1 108 ? -29.738 -43.996 13.008 1.00 45.83 121 PRO A N 1
ATOM 758 C CA . PRO A 1 108 ? -29.240 -44.861 14.091 1.00 44.65 121 PRO A CA 1
ATOM 759 C C . PRO A 1 108 ? -29.603 -44.359 15.477 1.00 47.30 121 PRO A C 1
ATOM 760 O O . PRO A 1 108 ? -29.831 -45.171 16.382 1.00 48.92 121 PRO A O 1
ATOM 764 N N . VAL A 1 109 ? -29.669 -43.039 15.667 1.00 48.05 122 VAL A N 1
ATOM 765 C CA . VAL A 1 109 ? -30.085 -42.491 16.956 1.00 50.79 122 VAL A CA 1
ATOM 766 C C . VAL A 1 109 ? -31.528 -42.876 17.253 1.00 58.57 122 VAL A C 1
ATOM 767 O O . VAL A 1 109 ? -31.858 -43.301 18.368 1.00 60.33 122 VAL A O 1
ATOM 771 N N . LYS A 1 110 ? -32.408 -42.749 16.258 1.00 57.09 123 LYS A N 1
ATOM 772 C CA . LYS A 1 110 ? -33.806 -43.116 16.459 1.00 50.03 123 LYS A CA 1
ATOM 773 C C . LYS A 1 110 ? -33.965 -44.622 16.623 1.00 54.66 123 LYS A C 1
ATOM 774 O O . LYS A 1 110 ? -34.733 -45.080 17.478 1.00 51.79 123 LYS A O 1
ATOM 780 N N . LEU A 1 111 ? -33.247 -45.407 15.814 1.00 52.01 124 LEU A N 1
ATOM 781 C CA . LEU A 1 111 ? -33.335 -46.862 15.908 1.00 58.80 124 LEU A CA 1
ATOM 782 C C . LEU A 1 111 ? -32.948 -47.355 17.297 1.00 62.14 124 LEU A C 1
ATOM 783 O O . LEU A 1 111 ? -33.519 -48.330 17.802 1.00 63.05 124 LEU A O 1
ATOM 788 N N . GLU A 1 112 ? -31.984 -46.686 17.933 1.00 56.28 125 GLU A N 1
ATOM 789 C CA . GLU A 1 112 ? -31.572 -47.067 19.281 1.00 61.08 125 GLU A CA 1
ATOM 790 C C . GLU A 1 112 ? -32.711 -46.884 20.276 1.00 74.92 125 GLU A C 1
ATOM 791 O O . GLU A 1 112 ? -33.067 -47.815 21.009 1.00 66.19 125 GLU A O 1
ATOM 797 N N . ASN A 1 113 ? -33.296 -45.685 20.314 1.00 63.25 126 ASN A N 1
ATOM 798 C CA . ASN A 1 113 ? -34.321 -45.389 21.308 1.00 61.36 126 ASN A CA 1
ATOM 799 C C . ASN A 1 113 ? -35.546 -46.278 21.141 1.00 73.79 126 ASN A C 1
ATOM 800 O O . ASN A 1 113 ? -36.215 -46.600 22.129 1.00 71.84 126 ASN A O 1
ATOM 805 N N . MET A 1 114 ? -35.852 -46.691 19.909 1.00 63.92 127 MET A N 1
ATOM 806 C CA . MET A 1 114 ? -37.009 -47.554 19.689 1.00 72.19 127 MET A CA 1
ATOM 807 C C . MET A 1 114 ? -36.781 -48.949 20.258 1.00 80.71 127 MET A C 1
ATOM 808 O O . MET A 1 114 ? -37.710 -49.566 20.793 1.00 74.91 127 MET A O 1
ATOM 813 N N . ARG A 1 115 ? -35.556 -49.466 20.141 1.00 70.94 128 ARG A N 1
ATOM 814 C CA . ARG A 1 115 ? -35.243 -50.762 20.734 1.00 71.56 128 ARG A CA 1
ATOM 815 C C . ARG A 1 115 ? -35.379 -50.721 22.252 1.00 79.52 128 ARG A C 1
ATOM 816 O O . ARG A 1 115 ? -35.843 -51.688 22.868 1.00 75.03 128 ARG A O 1
ATOM 824 N N . LEU A 1 116 ? -34.978 -49.606 22.871 1.00 74.34 129 LEU A N 1
ATOM 825 C CA . LEU A 1 116 ? -35.099 -49.470 24.321 1.00 79.15 129 LEU A CA 1
ATOM 826 C C . LEU A 1 116 ? -36.558 -49.467 24.755 1.00 79.65 129 LEU A C 1
ATOM 827 O O . LEU A 1 116 ? -36.894 -49.995 25.822 1.00 78.72 129 LEU A O 1
ATOM 832 N N . GLN A 1 117 ? -37.436 -48.866 23.951 1.00 78.61 130 GLN A N 1
ATOM 833 C CA . GLN A 1 117 ? -38.857 -48.879 24.279 1.00 84.67 130 GLN A CA 1
ATOM 834 C C . GLN A 1 117 ? -39.439 -50.278 24.132 1.00 75.62 130 GLN A C 1
ATOM 835 O O . GLN A 1 117 ? -40.327 -50.672 24.897 1.00 85.94 130 GLN A O 1
ATOM 841 N N . HIS A 1 118 ? -38.948 -51.044 23.155 1.00 77.60 131 HIS A N 1
ATOM 842 C CA . HIS A 1 118 ? -39.443 -52.403 22.958 1.00 85.30 131 HIS A CA 1
ATOM 843 C C . HIS A 1 118 ? -39.035 -53.315 24.108 1.00 82.05 131 HIS A C 1
ATOM 844 O O . HIS A 1 118 ? -39.815 -54.177 24.531 1.00 82.30 131 HIS A O 1
ATOM 851 N N . GLU A 1 119 ? -37.820 -53.139 24.631 1.00 85.75 132 GLU A N 1
ATOM 852 C CA . GLU A 1 119 ? -37.349 -53.963 25.737 1.00 82.23 132 GLU A CA 1
ATOM 853 C C . GLU A 1 119 ? -37.994 -53.589 27.066 1.00 81.68 132 GLU A C 1
ATOM 854 O O . GLU A 1 119 ? -38.073 -54.438 27.961 1.00 93.42 132 GLU A O 1
ATOM 860 N N . GLN A 1 120 ? -38.468 -52.350 27.210 1.00 83.03 133 GLN A N 1
ATOM 861 C CA . GLN A 1 120 ? -39.068 -51.925 28.469 1.00 88.98 133 GLN A CA 1
ATOM 862 C C . GLN A 1 120 ? -40.484 -52.456 28.638 1.00 87.16 133 GLN A C 1
ATOM 863 O O . GLN A 1 120 ? -40.898 -52.751 29.764 1.00 92.68 133 GLN A O 1
ATOM 869 N N . ARG A 1 121 ? -41.236 -52.577 27.545 1.00 87.58 134 ARG A N 1
ATOM 870 C CA . ARG A 1 121 ? -42.583 -53.127 27.591 1.00 84.62 134 ARG A CA 1
ATOM 871 C C . ARG A 1 121 ? -42.616 -54.636 27.382 1.00 87.68 134 ARG A C 1
ATOM 872 O O . ARG A 1 121 ? -43.678 -55.245 27.554 1.00 86.54 134 ARG A O 1
ATOM 880 N N . ALA A 1 122 ? -41.491 -55.249 27.021 1.00 85.68 135 ALA A N 1
ATOM 881 C CA . ALA A 1 122 ? -41.443 -56.693 26.840 1.00 83.53 135 ALA A CA 1
ATOM 882 C C . ALA A 1 122 ? -41.589 -57.409 28.178 1.00 88.71 135 ALA A C 1
ATOM 883 O O . ALA A 1 122 ? -41.167 -56.912 29.226 1.00 95.85 135 ALA A O 1
ATOM 885 N N . LYS A 1 123 ? -42.190 -58.594 28.132 1.00 89.99 136 LYS A N 1
ATOM 886 C CA . LYS A 1 123 ? -42.453 -59.376 29.336 1.00 95.17 136 LYS A CA 1
ATOM 887 C C . LYS A 1 123 ? -41.204 -60.113 29.810 1.00 96.91 136 LYS A C 1
ATOM 888 O O . LYS A 1 123 ? -40.153 -59.505 30.017 1.00 96.46 136 LYS A O 1
ATOM 894 N N . LYS A 1 130 ? -34.426 -62.670 31.900 1.00 127.74 206 LYS A N 1
ATOM 895 C CA . LYS A 1 130 ? -33.273 -63.340 32.497 1.00 127.24 206 LYS A CA 1
ATOM 896 C C . LYS A 1 130 ? -32.901 -62.676 33.814 1.00 131.34 206 LYS A C 1
ATOM 897 O O . LYS A 1 130 ? -33.505 -61.677 34.193 1.00 134.76 206 LYS A O 1
ATOM 903 N N . ARG A 1 131 ? -31.903 -63.226 34.512 1.00 118.27 207 ARG A N 1
ATOM 904 C CA . ARG A 1 131 ? -31.533 -62.675 35.812 1.00 123.05 207 ARG A CA 1
ATOM 905 C C . ARG A 1 131 ? -30.639 -61.447 35.694 1.00 120.93 207 ARG A C 1
ATOM 906 O O . ARG A 1 131 ? -30.624 -60.620 36.612 1.00 123.72 207 ARG A O 1
ATOM 914 N N . MET A 1 132 ? -29.901 -61.285 34.594 1.00 128.25 208 MET A N 1
ATOM 915 C CA . MET A 1 132 ? -29.069 -60.087 34.557 1.00 126.57 208 MET A CA 1
ATOM 916 C C . MET A 1 132 ? -29.801 -58.831 34.060 1.00 140.56 208 MET A C 1
ATOM 917 O O . MET A 1 132 ? -29.327 -57.723 34.339 1.00 144.02 208 MET A O 1
ATOM 922 N N 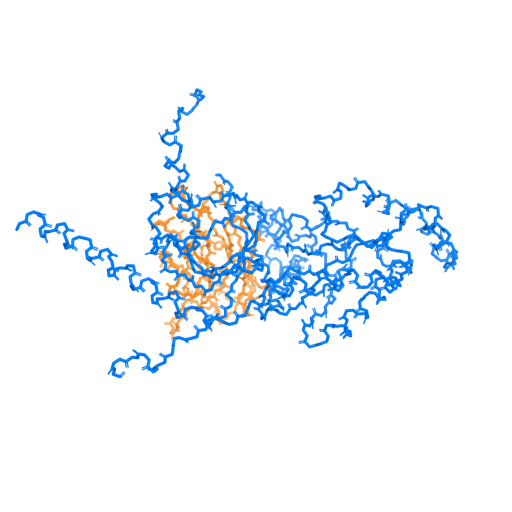. PRO A 1 133 ? -30.941 -58.918 33.337 1.00 143.11 209 PRO A N 1
ATOM 923 C CA . PRO A 1 133 ? -31.616 -57.629 33.157 1.00 138.67 209 PRO A CA 1
ATOM 924 C C . PRO A 1 133 ? -32.257 -57.133 34.454 1.00 142.57 209 PRO A C 1
ATOM 925 O O . PRO A 1 133 ? -33.351 -57.581 34.800 1.00 140.71 209 PRO A O 1
ATOM 929 N N . HIS A 1 140 ? -26.726 -53.363 20.261 1.00 93.63 216 HIS A N 1
ATOM 930 C CA . HIS A 1 140 ? -25.298 -53.639 20.361 1.00 99.12 216 HIS A CA 1
ATOM 931 C C . HIS A 1 140 ? -24.596 -53.410 19.026 1.00 97.38 216 HIS A C 1
ATOM 932 O O . HIS A 1 140 ? -23.628 -52.653 18.947 1.00 97.98 216 HIS A O 1
ATOM 939 N N . THR A 1 141 ? -25.092 -54.067 17.979 1.00 91.22 217 THR A N 1
ATOM 940 C CA . THR A 1 141 ? -24.472 -53.946 16.665 1.00 87.60 217 THR A CA 1
ATOM 941 C C . THR A 1 141 ? -25.083 -52.781 15.887 1.00 74.15 217 THR A C 1
ATOM 942 O O . THR A 1 141 ? -26.303 -52.588 15.912 1.00 73.21 217 THR A O 1
ATOM 946 N N . PRO A 1 142 ? -24.256 -51.990 15.207 1.00 69.44 218 PRO A N 1
ATOM 947 C CA . PRO A 1 142 ? -24.769 -50.832 14.463 1.00 54.83 218 PRO A CA 1
ATOM 948 C C . PRO A 1 142 ? -25.674 -51.268 13.326 1.00 54.17 218 PRO A C 1
ATOM 949 O O . PRO A 1 142 ? -25.331 -52.178 12.557 1.00 56.92 218 PRO A O 1
ATOM 953 N N . PRO A 1 143 ? -26.842 -50.635 13.183 1.00 49.48 219 PRO A N 1
ATOM 954 C CA . PRO A 1 143 ? -27.817 -51.110 12.188 1.00 43.05 219 PRO A CA 1
ATOM 955 C C . PRO A 1 143 ? -27.441 -50.807 10.746 1.00 55.26 219 PRO A C 1
ATOM 956 O O . PRO A 1 143 ? -27.933 -51.500 9.846 1.00 45.05 219 PRO A O 1
ATOM 960 N N . TYR A 1 144 ? -26.601 -49.807 10.490 1.00 42.98 220 TYR A N 1
ATOM 961 C CA . TYR A 1 144 ? -26.281 -49.388 9.132 1.00 39.88 220 TYR A CA 1
ATOM 962 C C . TYR A 1 144 ? -24.785 -49.492 8.871 1.00 50.53 220 TYR A C 1
ATOM 963 O O . TYR A 1 144 ? -23.967 -49.126 9.722 1.00 43.04 220 TYR A O 1
ATOM 972 N N . ASP A 1 145 ? -24.438 -50.000 7.690 1.00 39.04 221 ASP A N 1
ATOM 973 C CA . ASP A 1 145 ? -23.097 -49.895 7.132 1.00 44.62 221 ASP A CA 1
ATOM 974 C C . ASP A 1 145 ? -23.178 -49.067 5.859 1.00 48.10 221 ASP A C 1
ATOM 975 O O . ASP A 1 145 ? -24.013 -49.343 4.992 1.00 41.24 221 ASP A O 1
ATOM 980 N N . VAL A 1 146 ? -22.321 -48.053 5.747 1.00 46.44 222 VAL A N 1
ATOM 981 C CA . VAL A 1 146 ? -22.248 -47.284 4.511 1.00 39.58 222 VAL A CA 1
ATOM 982 C C . VAL A 1 146 ? -21.601 -48.142 3.433 1.00 36.65 222 VAL A C 1
ATOM 983 O O . VAL A 1 146 ? -20.506 -48.687 3.623 1.00 40.07 222 VAL A O 1
ATOM 987 N N . VAL A 1 147 ? -22.285 -48.281 2.302 1.00 39.37 223 VAL A N 1
ATOM 988 C CA . VAL A 1 147 ? -21.825 -49.129 1.205 1.00 37.01 223 VAL A CA 1
ATOM 989 C C . VAL A 1 147 ? -21.871 -48.309 -0.080 1.00 38.12 223 VAL A C 1
ATOM 990 O O . VAL A 1 147 ? -22.493 -47.235 -0.097 1.00 38.08 223 VAL A O 1
ATOM 994 N N . PRO A 1 148 ? -21.223 -48.748 -1.163 1.00 38.37 224 PRO A N 1
ATOM 995 C CA . PRO A 1 148 ? -21.327 -48.004 -2.423 1.00 42.26 224 PRO A CA 1
ATOM 996 C C . PRO A 1 148 ? -22.771 -47.918 -2.892 1.00 41.23 224 PRO A C 1
ATOM 997 O O . PRO A 1 148 ? -23.575 -48.827 -2.670 1.00 35.60 224 PRO A O 1
ATOM 1001 N N . SER A 1 149 ? -23.095 -46.798 -3.547 1.00 35.52 225 SER A N 1
ATOM 1002 C CA . SER A 1 149 ? -24.470 -46.559 -3.977 1.00 39.78 225 SER A CA 1
ATOM 1003 C C . SER A 1 149 ? -24.929 -47.589 -5.000 1.00 40.86 225 SER A C 1
ATOM 1004 O O . SER A 1 149 ? -26.133 -47.839 -5.133 1.00 40.70 225 SER A O 1
ATOM 1007 N N . MET A 1 150 ? -23.995 -48.183 -5.736 1.00 45.52 226 MET A N 1
ATOM 1008 C CA . MET A 1 150 ? -24.262 -49.337 -6.581 1.00 36.47 226 MET A CA 1
ATOM 1009 C C . MET A 1 150 ? -23.372 -50.476 -6.116 1.00 37.55 226 MET A C 1
ATOM 1010 O O . MET A 1 150 ? -22.173 -50.277 -5.895 1.00 39.11 226 MET A O 1
ATOM 1015 N N . ARG A 1 151 ? -23.954 -51.653 -5.955 1.00 36.25 227 ARG A N 1
ATOM 1016 C CA . ARG A 1 151 ? -23.179 -52.813 -5.537 1.00 35.61 227 ARG A CA 1
ATOM 1017 C C . ARG A 1 151 ? -22.222 -53.216 -6.650 1.00 31.39 227 ARG A C 1
ATOM 1018 O O . ARG A 1 151 ? -22.675 -53.527 -7.760 1.00 38.94 227 ARG A O 1
ATOM 1026 N N . PRO A 1 152 ? -20.911 -53.218 -6.413 1.00 36.17 228 PRO A N 1
ATOM 1027 C CA . PRO A 1 152 ? -19.967 -53.553 -7.488 1.00 34.35 228 PRO A CA 1
ATOM 1028 C C . PRO A 1 152 ? -20.059 -55.024 -7.863 1.00 40.49 228 PRO A C 1
ATOM 1029 O O . PRO A 1 152 ? -20.082 -55.902 -6.998 1.00 41.91 228 PRO A O 1
ATOM 1033 N N . VAL A 1 153 ? -20.105 -55.286 -9.164 1.00 34.97 229 VAL A N 1
ATOM 1034 C CA . VAL A 1 153 ? -20.142 -56.654 -9.668 1.00 32.78 229 VAL A CA 1
ATOM 1035 C C . VAL A 1 153 ? -18.735 -57.235 -9.615 1.00 35.94 229 VAL A C 1
ATOM 1036 O O . VAL A 1 153 ? -17.774 -56.614 -10.084 1.00 35.21 229 VAL A O 1
ATOM 1040 N N . VAL A 1 154 ? -18.610 -58.425 -9.031 1.00 33.75 230 VAL A N 1
ATOM 1041 C CA . VAL A 1 154 ? -17.341 -59.136 -8.929 1.00 33.96 230 VAL A CA 1
ATOM 1042 C C . VAL A 1 154 ? -17.561 -60.566 -9.401 1.00 37.94 230 VAL A C 1
ATOM 1043 O O . VAL A 1 154 ? -18.490 -61.239 -8.940 1.00 39.18 230 VAL A O 1
ATOM 1047 N N . LEU A 1 155 ? -16.717 -61.026 -10.322 1.00 35.19 231 LEU A N 1
ATOM 1048 C CA . LEU A 1 155 ? -16.784 -62.397 -10.810 1.00 34.94 231 LEU A CA 1
ATOM 1049 C C . LEU A 1 155 ? -15.830 -63.278 -10.016 1.00 36.87 231 LEU A C 1
ATOM 1050 O O . LEU A 1 155 ? -14.694 -62.886 -9.733 1.00 38.37 231 LEU A O 1
ATOM 1055 N N . VAL A 1 156 ? -16.298 -64.471 -9.655 1.00 33.61 232 VAL A N 1
ATOM 1056 C CA . VAL A 1 156 ? -15.461 -65.490 -9.030 1.00 34.38 232 VAL A CA 1
ATOM 1057 C C . VAL A 1 156 ? -15.673 -66.804 -9.769 1.00 49.63 232 VAL A C 1
ATOM 1058 O O . VAL A 1 156 ? -16.787 -67.110 -10.208 1.00 39.30 232 VAL A O 1
ATOM 1062 N N . GLY A 1 157 ? -14.597 -67.572 -9.925 1.00 43.73 233 GLY A N 1
ATOM 1063 C CA . GLY A 1 157 ? -14.671 -68.851 -10.591 1.00 40.60 233 GLY A CA 1
ATOM 1064 C C . GLY A 1 157 ? -14.481 -68.747 -12.091 1.00 40.37 233 GLY A C 1
ATOM 1065 O O . GLY A 1 157 ? -14.383 -67.651 -12.650 1.00 44.72 233 GLY A O 1
ATOM 1066 N N . PRO A 1 158 ? -14.438 -69.897 -12.784 1.00 37.96 234 PRO A N 1
ATOM 1067 C CA . PRO A 1 158 ? -14.598 -71.274 -12.283 1.00 42.22 234 PRO A CA 1
ATOM 1068 C C . PRO A 1 158 ? -13.440 -71.714 -11.404 1.00 47.00 234 PRO A C 1
ATOM 1069 O O . PRO A 1 158 ? -13.578 -72.603 -10.568 1.00 43.35 234 PRO A O 1
ATOM 1073 N N . SER A 1 159 ? -12.285 -71.076 -11.568 1.00 43.97 235 SER A N 1
ATOM 1074 C CA . SER A 1 159 ? -11.119 -71.408 -10.765 1.00 45.09 235 SER A CA 1
ATOM 1075 C C . SER A 1 159 ? -10.350 -70.143 -10.404 1.00 50.26 235 SER A C 1
ATOM 1076 O O . SER A 1 159 ? -10.946 -69.072 -10.243 1.00 46.03 235 SER A O 1
ATOM 1079 N N . LEU A 1 160 ? -9.031 -70.254 -10.284 1.00 45.65 236 LEU A N 1
ATOM 1080 C CA . LEU A 1 160 ? -8.205 -69.132 -9.861 1.00 44.14 236 LEU A CA 1
ATOM 1081 C C . LEU A 1 160 ? -7.999 -68.149 -11.006 1.00 45.66 236 LEU A C 1
ATOM 1082 O O . LEU A 1 160 ? -7.709 -68.552 -12.138 1.00 44.95 236 LEU A O 1
ATOM 1087 N N . LYS A 1 161 ? -8.147 -66.860 -10.709 1.00 42.61 237 LYS A N 1
ATOM 1088 C CA . LYS A 1 161 ? -7.761 -65.832 -11.661 1.00 35.02 237 LYS A CA 1
ATOM 1089 C C . LYS A 1 161 ? -6.249 -65.865 -11.873 1.00 50.22 237 LYS A C 1
ATOM 1090 O O . LYS A 1 161 ? -5.483 -66.330 -11.023 1.00 45.49 237 LYS A O 1
ATOM 1096 N N . GLY A 1 162 ? -5.819 -65.363 -13.028 1.00 47.22 238 GLY A N 1
ATOM 1097 C CA . GLY A 1 162 ? -4.428 -65.436 -13.416 1.00 49.67 238 GLY A CA 1
ATOM 1098 C C . GLY A 1 162 ? -4.061 -66.665 -14.216 1.00 56.47 238 GLY A C 1
ATOM 1099 O O . GLY A 1 162 ? -2.915 -66.770 -14.674 1.00 55.61 238 GLY A O 1
ATOM 1100 N N . TYR A 1 163 ? -4.989 -67.601 -14.390 1.00 61.57 239 TYR A N 1
ATOM 1101 C CA . TYR A 1 163 ? -4.790 -68.766 -15.234 1.00 52.51 239 TYR A CA 1
ATOM 1102 C C . TYR A 1 163 ? -5.761 -68.703 -16.405 1.00 62.60 239 TYR A C 1
ATOM 1103 O O . TYR A 1 163 ? -6.799 -68.037 -16.343 1.00 54.09 239 TYR A O 1
ATOM 1112 N N . GLU A 1 164 ? -5.413 -69.416 -17.479 1.00 51.50 240 GLU A N 1
ATOM 1113 C CA . GLU A 1 164 ? -6.044 -69.168 -18.772 1.00 56.14 240 GLU A CA 1
ATOM 1114 C C . GLU A 1 164 ? -7.523 -69.540 -18.775 1.00 61.40 240 GLU A C 1
ATOM 1115 O O . GLU A 1 164 ? -8.333 -68.850 -19.403 1.00 57.53 240 GLU A O 1
ATOM 1121 N N . VAL A 1 165 ? -7.900 -70.621 -18.088 1.00 51.30 241 VAL A N 1
ATOM 1122 C CA . VAL A 1 165 ? -9.289 -71.077 -18.138 1.00 50.37 241 VAL A CA 1
ATOM 1123 C C . VAL A 1 165 ? -10.217 -70.036 -17.523 1.00 51.77 241 VAL A C 1
ATOM 1124 O O . VAL A 1 165 ? -11.221 -69.638 -18.126 1.00 48.56 241 VAL A O 1
ATOM 1128 N N . THR A 1 166 ? -9.893 -69.577 -16.313 1.00 46.20 242 THR A N 1
ATOM 1129 C CA . THR A 1 166 ? -10.732 -68.579 -15.656 1.00 46.84 242 THR A CA 1
ATOM 1130 C C . THR A 1 166 ? -10.632 -67.225 -16.351 1.00 52.57 242 THR A C 1
ATOM 1131 O O . THR A 1 166 ? -11.650 -66.556 -16.564 1.00 47.82 242 THR A O 1
ATOM 1135 N N . ASP A 1 167 ? -9.416 -66.810 -16.716 1.00 46.86 243 ASP A N 1
ATOM 1136 C CA . ASP A 1 167 ? -9.236 -65.502 -17.341 1.00 57.95 243 ASP A CA 1
ATOM 1137 C C . ASP A 1 167 ? -9.992 -65.407 -18.661 1.00 54.34 243 ASP A C 1
ATOM 1138 O O . ASP A 1 167 ? -10.627 -64.386 -18.947 1.00 51.06 243 ASP A O 1
ATOM 1143 N N . MET A 1 168 ? -9.937 -66.461 -19.478 1.00 52.37 244 MET A N 1
ATOM 1144 C CA . MET A 1 168 ? -10.611 -66.422 -20.772 1.00 58.25 244 MET A CA 1
ATOM 1145 C C . MET A 1 168 ? -12.126 -66.394 -20.608 1.00 61.34 244 MET A C 1
ATOM 1146 O O . MET A 1 168 ? -12.826 -65.715 -21.369 1.00 55.67 244 MET A O 1
ATOM 1151 N N . MET A 1 169 ? -12.651 -67.119 -19.617 1.00 50.31 245 MET A N 1
ATOM 1152 C CA . MET A 1 169 ? -14.093 -67.127 -19.396 1.00 45.70 245 MET A CA 1
ATOM 1153 C C . MET A 1 169 ? -14.575 -65.792 -18.843 1.00 50.84 245 MET A C 1
ATOM 1154 O O . MET A 1 169 ? -15.593 -65.257 -19.297 1.00 47.29 245 MET A O 1
ATOM 1159 N N . GLN A 1 170 ? -13.856 -65.238 -17.865 1.00 45.34 246 GLN A N 1
ATOM 1160 C CA . GLN A 1 170 ? -14.262 -63.961 -17.290 1.00 50.07 246 GLN A CA 1
ATOM 1161 C C . GLN A 1 170 ? -14.096 -62.825 -18.292 1.00 47.04 246 GLN A C 1
ATOM 1162 O O . GLN A 1 170 ? -14.901 -61.887 -18.311 1.00 50.70 246 GLN A O 1
ATOM 1168 N N . LYS A 1 171 ? -13.064 -62.893 -19.137 1.00 47.91 247 LYS A N 1
ATOM 1169 C CA . LYS A 1 171 ? -12.882 -61.868 -20.161 1.00 45.49 247 LYS A CA 1
ATOM 1170 C C . LYS A 1 171 ? -14.054 -61.851 -21.134 1.00 57.24 247 LYS A C 1
ATOM 1171 O O . LYS A 1 171 ? -14.496 -60.779 -21.566 1.00 58.29 247 LYS A O 1
ATOM 1177 N N . ALA A 1 172 ? -14.572 -63.030 -21.489 1.00 49.71 248 ALA A N 1
ATOM 1178 C CA . ALA A 1 172 ? -15.730 -63.090 -22.374 1.00 48.49 248 ALA A CA 1
ATOM 1179 C C . ALA A 1 172 ? -16.944 -62.427 -21.738 1.00 53.83 248 ALA A C 1
ATOM 1180 O O . ALA A 1 172 ? -17.710 -61.733 -22.417 1.00 50.43 248 ALA A O 1
ATOM 1182 N N . LEU A 1 173 ? -17.135 -62.626 -20.432 1.00 43.43 249 LEU A N 1
ATOM 1183 C CA . LEU A 1 173 ? -18.264 -62.003 -19.751 1.00 40.91 249 LEU A CA 1
ATOM 1184 C C . LEU A 1 173 ? -18.063 -60.498 -19.613 1.00 50.14 249 LEU A C 1
ATOM 1185 O O . LEU A 1 173 ? -19.018 -59.726 -19.749 1.00 48.95 249 LEU A O 1
ATOM 1190 N N . PHE A 1 174 ? -16.828 -60.064 -19.343 1.00 47.45 250 PHE A N 1
ATOM 1191 C CA . PHE A 1 174 ? -16.552 -58.632 -19.269 1.00 53.64 250 PHE A CA 1
ATOM 1192 C C . PHE A 1 174 ? -16.791 -57.958 -20.613 1.00 51.91 250 PHE A C 1
ATOM 1193 O O . PHE A 1 174 ? -17.347 -56.855 -20.673 1.00 62.35 250 PHE A O 1
ATOM 1201 N N . ASP A 1 175 ? -16.379 -58.610 -21.704 1.00 52.65 251 ASP A N 1
ATOM 1202 C CA . ASP A 1 175 ? -16.599 -58.047 -23.032 1.00 50.33 251 ASP A CA 1
ATOM 1203 C C . ASP A 1 175 ? -18.086 -57.936 -23.346 1.00 51.28 251 ASP A C 1
ATOM 1204 O O . ASP A 1 175 ? -18.517 -56.994 -24.021 1.00 58.21 251 ASP A O 1
ATOM 1209 N N . PHE A 1 176 ? -18.886 -58.893 -22.869 1.00 52.01 252 PHE A N 1
ATOM 1210 C CA . PHE A 1 176 ? -20.327 -58.829 -23.093 1.00 54.33 252 PHE A CA 1
ATOM 1211 C C . PHE A 1 176 ? -20.955 -57.679 -22.314 1.00 47.51 252 PHE A C 1
ATOM 1212 O O . PHE A 1 176 ? -21.852 -56.996 -22.821 1.00 48.99 252 PHE A O 1
ATOM 1220 N N . LEU A 1 177 ? -20.494 -57.450 -21.082 1.00 50.04 253 LEU A N 1
ATOM 1221 C CA . LEU A 1 177 ? -21.065 -56.388 -20.260 1.00 43.99 253 LEU A CA 1
ATOM 1222 C C . LEU A 1 177 ? -20.738 -55.007 -20.814 1.00 46.27 253 LEU A C 1
ATOM 1223 O O . LEU A 1 177 ? -21.557 -54.087 -20.700 1.00 50.03 253 LEU A O 1
ATOM 1228 N N . LYS A 1 178 ? -19.557 -54.841 -21.414 1.00 49.96 254 LYS A N 1
ATOM 1229 C CA . LYS A 1 178 ? -19.206 -53.559 -22.020 1.00 54.07 254 LYS A CA 1
ATOM 1230 C C . LYS A 1 178 ? -20.191 -53.179 -23.116 1.00 57.95 254 LYS A C 1
ATOM 1231 O O . LYS A 1 178 ? -20.618 -52.022 -23.206 1.00 61.28 254 LYS A O 1
ATOM 1237 N N . HIS A 1 179 ? -20.563 -54.141 -23.961 1.00 52.98 255 HIS A N 1
ATOM 1238 C CA . HIS A 1 179 ? -21.458 -53.849 -25.074 1.00 58.41 255 HIS A CA 1
ATOM 1239 C C . HIS A 1 179 ? -22.914 -53.801 -24.629 1.00 62.91 255 HIS A C 1
ATOM 1240 O O . HIS A 1 179 ? -23.658 -52.899 -25.030 1.00 63.41 255 HIS A O 1
ATOM 1247 N N . ARG A 1 180 ? -23.335 -54.759 -23.799 1.00 54.83 256 ARG A N 1
ATOM 1248 C CA . ARG A 1 180 ? -24.734 -54.822 -23.389 1.00 53.02 256 ARG A CA 1
ATOM 1249 C C . ARG A 1 180 ? -25.141 -53.599 -22.578 1.00 53.33 256 ARG A C 1
ATOM 1250 O O . ARG A 1 180 ? -26.282 -53.136 -22.688 1.00 49.56 256 ARG A O 1
ATOM 1258 N N . PHE A 1 181 ? -24.231 -53.054 -21.773 1.00 52.30 257 PHE A N 1
ATOM 1259 C CA . PHE A 1 181 ? -24.553 -51.951 -20.877 1.00 49.28 257 PHE A CA 1
ATOM 1260 C C . PHE A 1 181 ? -23.754 -50.694 -21.207 1.00 49.44 257 PHE A C 1
ATOM 1261 O O . PHE A 1 181 ? -23.488 -49.875 -20.326 1.00 52.37 257 PHE A O 1
ATOM 1269 N N . GLU A 1 182 ? -23.378 -50.527 -22.475 1.00 48.40 258 GLU A N 1
ATOM 1270 C CA . GLU A 1 182 ? -22.618 -49.354 -22.891 1.00 56.82 258 GLU A CA 1
ATOM 1271 C C . GLU A 1 182 ? -23.375 -48.077 -22.545 1.00 59.92 258 GLU A C 1
ATOM 1272 O O . GLU A 1 182 ? -24.580 -47.967 -22.791 1.00 59.76 258 GLU A O 1
ATOM 1278 N N . GLY A 1 183 ? -22.663 -47.111 -21.966 1.00 56.87 259 GLY A N 1
ATOM 1279 C CA . GLY A 1 183 ? -23.269 -45.885 -21.498 1.00 58.19 259 GLY A CA 1
ATOM 1280 C C . GLY A 1 183 ? -23.818 -45.948 -20.090 1.00 55.49 259 GLY A C 1
ATOM 1281 O O . GLY A 1 183 ? -24.086 -44.895 -19.498 1.00 51.76 259 GLY A O 1
ATOM 1282 N N . ARG A 1 184 ? -23.993 -47.147 -19.535 1.00 49.58 260 ARG A N 1
ATOM 1283 C CA . ARG A 1 184 ? -24.467 -47.320 -18.172 1.00 47.97 260 ARG A CA 1
ATOM 1284 C C . ARG A 1 184 ? -23.467 -48.042 -17.282 1.00 44.85 260 ARG A C 1
ATOM 1285 O O . ARG A 1 184 ? -23.773 -48.291 -16.110 1.00 52.10 260 ARG A O 1
ATOM 1293 N N . ILE A 1 185 ? -22.287 -48.385 -17.793 1.00 48.09 261 ILE A N 1
ATOM 1294 C CA . ILE A 1 185 ? -21.375 -49.300 -17.121 1.00 44.70 261 ILE A CA 1
ATOM 1295 C C . ILE A 1 185 ? -20.038 -48.606 -16.900 1.00 51.65 261 ILE A C 1
ATOM 1296 O O . ILE A 1 185 ? -19.580 -47.831 -17.747 1.00 48.22 261 ILE A O 1
ATOM 1301 N N . SER A 1 186 ? -19.418 -48.881 -15.753 1.00 42.80 262 SER A N 1
ATOM 1302 C CA . SER A 1 186 ? -18.071 -48.411 -15.437 1.00 47.83 262 SER A CA 1
ATOM 1303 C C . SER A 1 186 ? -17.262 -49.619 -14.973 1.00 52.61 262 SER A C 1
ATOM 1304 O O . SER A 1 186 ? -17.371 -50.037 -13.816 1.00 53.16 262 SER A O 1
ATOM 1307 N N . ILE A 1 187 ? -16.459 -50.183 -15.871 1.00 47.49 263 ILE A N 1
ATOM 1308 C CA . ILE A 1 187 ? -15.614 -51.331 -15.563 1.00 52.75 263 ILE A CA 1
ATOM 1309 C C . ILE A 1 187 ? -14.220 -50.831 -15.216 1.00 58.10 263 ILE A C 1
ATOM 1310 O O . ILE A 1 187 ? -13.635 -50.034 -15.960 1.00 64.71 263 ILE A O 1
ATOM 1315 N N . THR A 1 188 ? -13.688 -51.296 -14.089 1.00 50.25 264 THR A N 1
ATOM 1316 C CA . THR A 1 188 ? -12.368 -50.883 -13.640 1.00 59.59 264 THR A CA 1
ATOM 1317 C C . THR A 1 188 ? -11.616 -52.082 -13.081 1.00 48.47 264 THR A C 1
ATOM 1318 O O . THR A 1 188 ? -12.207 -53.003 -12.509 1.00 40.55 264 THR A O 1
ATOM 1322 N N . ARG A 1 189 ? -10.301 -52.064 -13.269 1.00 54.67 265 ARG A N 1
ATOM 1323 C CA . ARG A 1 189 ? -9.421 -53.101 -12.753 1.00 45.92 265 ARG A CA 1
ATOM 1324 C C . ARG A 1 189 ? -8.978 -52.745 -11.340 1.00 43.62 265 ARG A C 1
ATOM 1325 O O . ARG A 1 189 ? -8.691 -51.583 -11.041 1.00 43.58 265 ARG A O 1
ATOM 1333 N N . VAL A 1 190 ? -8.940 -53.750 -10.468 1.00 39.23 266 VAL A N 1
ATOM 1334 C CA . VAL A 1 190 ? -8.493 -53.585 -9.087 1.00 40.64 266 VAL A CA 1
ATOM 1335 C C . VAL A 1 190 ? -7.385 -54.605 -8.851 1.00 43.16 266 VAL A C 1
ATOM 1336 O O . VAL A 1 190 ? -7.657 -55.798 -8.674 1.00 43.16 266 VAL A O 1
ATOM 1340 N N . THR A 1 191 ? -6.134 -54.141 -8.851 1.00 45.12 267 THR A N 1
ATOM 1341 C CA . THR A 1 191 ? -5.000 -55.012 -8.577 1.00 43.75 267 THR A CA 1
ATOM 1342 C C . THR A 1 191 ? -4.679 -55.116 -7.094 1.00 55.28 267 THR A C 1
ATOM 1343 O O . THR A 1 191 ? -4.062 -56.103 -6.675 1.00 49.46 267 THR A O 1
ATOM 1347 N N . ALA A 1 192 ? -5.074 -54.128 -6.295 1.00 46.06 268 ALA A N 1
ATOM 1348 C CA . ALA A 1 192 ? -4.829 -54.178 -4.862 1.00 46.49 268 ALA A CA 1
ATOM 1349 C C . ALA A 1 192 ? -5.753 -55.194 -4.199 1.00 46.31 268 ALA A C 1
ATOM 1350 O O . ALA A 1 192 ? -6.876 -55.433 -4.649 1.00 46.84 268 ALA A O 1
ATOM 1352 N N . ASP A 1 193 ? -5.271 -55.788 -3.110 1.00 47.14 269 ASP A N 1
ATOM 1353 C CA . ASP A 1 193 ? -6.030 -56.812 -2.392 1.00 46.17 269 ASP A CA 1
ATOM 1354 C C . ASP A 1 193 ? -7.086 -56.134 -1.528 1.00 45.92 269 ASP A C 1
ATOM 1355 O O . ASP A 1 193 ? -6.873 -55.837 -0.352 1.00 41.71 269 ASP A O 1
ATOM 1360 N N . ILE A 1 194 ? -8.260 -55.894 -2.127 1.00 39.50 270 ILE A N 1
ATOM 1361 C CA . ILE A 1 194 ? -9.360 -55.263 -1.399 1.00 46.95 270 ILE A CA 1
ATOM 1362 C C . ILE A 1 194 ? -10.018 -56.203 -0.411 1.00 42.95 270 ILE A C 1
ATOM 1363 O O . ILE A 1 194 ? -10.964 -55.798 0.281 1.00 37.82 270 ILE A O 1
ATOM 1368 N N . SER A 1 195 ? -9.550 -57.449 -0.311 1.00 40.97 271 SER A N 1
ATOM 1369 C CA . SER A 1 195 ? -9.970 -58.310 0.782 1.00 46.69 271 SER A CA 1
ATOM 1370 C C . SER A 1 195 ? -9.462 -57.810 2.124 1.00 48.78 271 SER A C 1
ATOM 1371 O O . SER A 1 195 ? -9.977 -58.234 3.163 1.00 47.58 271 SER A O 1
ATOM 1374 N N . LEU A 1 196 ? -8.466 -56.924 2.122 1.00 44.32 272 LEU A N 1
ATOM 1375 C CA . LEU A 1 196 ? -7.933 -56.338 3.343 1.00 38.04 272 LEU A CA 1
ATOM 1376 C C . LEU A 1 196 ? -8.765 -55.170 3.856 1.00 42.19 272 LEU A C 1
ATOM 1377 O O . LEU A 1 196 ? -8.470 -54.648 4.936 1.00 53.60 272 LEU A O 1
ATOM 1382 N N . ALA A 1 197 ? -9.789 -54.747 3.118 1.00 47.46 273 ALA A N 1
ATOM 1383 C CA . ALA A 1 197 ? -10.579 -53.576 3.492 1.00 45.59 273 ALA A CA 1
ATOM 1384 C C . ALA A 1 197 ? -11.681 -53.952 4.486 1.00 52.06 273 ALA A C 1
ATOM 1385 O O . ALA A 1 197 ? -12.876 -53.806 4.229 1.00 47.51 273 ALA A O 1
ATOM 1387 N N . LYS A 1 198 ? -11.251 -54.439 5.648 1.00 52.86 274 LYS A N 1
ATOM 1388 C CA . LYS A 1 198 ? -12.162 -54.814 6.718 1.00 53.89 274 LYS A CA 1
ATOM 1389 C C . LYS A 1 198 ? -11.722 -54.162 8.022 1.00 62.12 274 LYS A C 1
ATOM 1390 O O . LYS A 1 198 ? -10.592 -53.682 8.153 1.00 55.43 274 LYS A O 1
ATOM 1396 N N . ARG A 1 199 ? -12.643 -54.148 8.991 1.00 60.00 275 ARG A N 1
ATOM 1397 C CA . ARG A 1 199 ? -12.404 -53.428 10.240 1.00 65.73 275 ARG A CA 1
ATOM 1398 C C . ARG A 1 199 ? -11.220 -53.996 11.008 1.00 58.56 275 ARG A C 1
ATOM 1399 O O . ARG A 1 199 ? -10.500 -53.246 11.678 1.00 72.07 275 ARG A O 1
ATOM 1407 N N . SER A 1 200 ? -11.004 -55.310 10.933 1.00 58.56 276 SER A N 1
ATOM 1408 C CA . SER A 1 200 ? -9.873 -55.922 11.619 1.00 67.89 276 SER A CA 1
ATOM 1409 C C . SER A 1 200 ? -8.532 -55.467 11.061 1.00 67.69 276 SER A C 1
ATOM 1410 O O . SER A 1 200 ? -7.502 -55.711 11.699 1.00 64.29 276 SER A O 1
ATOM 1413 N N . VAL A 1 201 ? -8.521 -54.809 9.903 1.00 59.91 277 VAL A N 1
ATOM 1414 C CA . VAL A 1 201 ? -7.282 -54.372 9.272 1.00 67.84 277 VAL A CA 1
ATOM 1415 C C . VAL A 1 201 ? -7.264 -52.852 9.162 1.00 70.21 277 VAL A C 1
ATOM 1416 O O . VAL A 1 201 ? -6.351 -52.194 9.673 1.00 65.68 277 VAL A O 1
ATOM 1420 N N . LEU A 1 202 ? -8.273 -52.284 8.498 1.00 59.11 278 LEU A N 1
ATOM 1421 C CA . LEU A 1 202 ? -8.286 -50.852 8.226 1.00 57.38 278 LEU A CA 1
ATOM 1422 C C . LEU A 1 202 ? -8.694 -50.017 9.433 1.00 64.94 278 LEU A C 1
ATOM 1423 O O . LEU A 1 202 ? -8.358 -48.829 9.486 1.00 66.16 278 LEU A O 1
ATOM 1428 N N . ASN A 1 203 ? -9.405 -50.599 10.393 1.00 61.72 279 ASN A N 1
ATOM 1429 C CA . ASN A 1 203 ? -9.805 -49.903 11.610 1.00 59.59 279 ASN A CA 1
ATOM 1430 C C . ASN A 1 203 ? -9.247 -50.610 12.839 1.00 67.73 279 ASN A C 1
ATOM 1431 O O . ASN A 1 203 ? -9.921 -50.757 13.862 1.00 63.27 279 ASN A O 1
ATOM 1436 N N . ASN A 1 204 ? -8.003 -51.060 12.748 1.00 70.16 280 ASN A N 1
ATOM 1437 C CA . ASN A 1 204 ? -7.389 -51.790 13.846 1.00 65.10 280 ASN A CA 1
ATOM 1438 C C . ASN A 1 204 ? -6.878 -50.791 14.878 1.00 73.61 280 ASN A C 1
ATOM 1439 O O . ASN A 1 204 ? -6.089 -49.907 14.530 1.00 92.25 280 ASN A O 1
ATOM 1444 N N . PRO A 1 205 ? -7.319 -50.871 16.132 1.00 82.38 281 PRO A N 1
ATOM 1445 C CA . PRO A 1 205 ? -6.885 -49.909 17.156 1.00 82.75 281 PRO A CA 1
ATOM 1446 C C . PRO A 1 205 ? -5.643 -50.312 17.940 1.00 86.12 281 PRO A C 1
ATOM 1447 O O . PRO A 1 205 ? -5.280 -49.598 18.879 1.00 92.33 281 PRO A O 1
ATOM 1451 N N . SER A 1 206 ? -4.993 -51.420 17.595 1.00 83.07 282 SER A N 1
ATOM 1452 C CA . SER A 1 206 ? -3.818 -51.857 18.333 1.00 86.51 282 SER A CA 1
ATOM 1453 C C . SER A 1 206 ? -2.648 -50.905 18.102 1.00 97.80 282 SER A C 1
ATOM 1454 O O . SER A 1 206 ? -2.629 -50.115 17.153 1.00 87.03 282 SER A O 1
ATOM 1457 N N . LYS A 1 207 ? -1.654 -50.995 18.991 1.00 110.83 283 LYS A N 1
ATOM 1458 C CA . LYS A 1 207 ? -0.459 -50.169 18.861 1.00 102.02 283 LYS A CA 1
ATOM 1459 C C . LYS A 1 207 ? 0.324 -50.491 17.596 1.00 94.61 283 LYS A C 1
ATOM 1460 O O . LYS A 1 207 ? 1.161 -49.685 17.175 1.00 100.43 283 LYS A O 1
ATOM 1466 N N . HIS A 1 208 ? 0.072 -51.649 16.983 1.00 96.60 284 HIS A N 1
ATOM 1467 C CA . HIS A 1 208 ? 0.686 -51.959 15.697 1.00 104.31 284 HIS A CA 1
ATOM 1468 C C . HIS A 1 208 ? 0.200 -51.003 14.610 1.00 112.46 284 HIS A C 1
ATOM 1469 O O . HIS A 1 208 ? 1.007 -50.343 13.948 1.00 105.78 284 HIS A O 1
ATOM 1476 N N . ALA A 1 209 ? -1.121 -50.900 14.427 1.00 99.25 285 ALA A N 1
ATOM 1477 C CA . ALA A 1 209 ? -1.668 -50.046 13.373 1.00 95.45 285 ALA A CA 1
ATOM 1478 C C . ALA A 1 209 ? -1.307 -48.581 13.573 1.00 94.92 285 ALA A C 1
ATOM 1479 O O . ALA A 1 209 ? -1.093 -47.856 12.593 1.00 97.33 285 ALA A O 1
ATOM 1481 N N . ILE A 1 210 ? -1.231 -48.128 14.826 1.00 92.39 286 ILE A N 1
ATOM 1482 C CA . ILE A 1 210 ? -0.897 -46.734 15.099 1.00 100.74 286 ILE A CA 1
ATOM 1483 C C . ILE A 1 210 ? 0.491 -46.400 14.570 1.00 111.96 286 ILE A C 1
ATOM 1484 O O . ILE A 1 210 ? 0.768 -45.250 14.206 1.00 123.84 286 ILE A O 1
ATOM 1489 N N . ILE A 1 211 ? 1.373 -47.393 14.490 1.00 105.73 287 ILE A N 1
ATOM 1490 C CA . ILE A 1 211 ? 2.697 -47.192 13.909 1.00 109.00 287 ILE A CA 1
ATOM 1491 C C . ILE A 1 211 ? 2.666 -47.346 12.392 1.00 104.68 287 ILE A C 1
ATOM 1492 O O . ILE A 1 211 ? 3.337 -46.601 11.674 1.00 101.29 287 ILE A O 1
ATOM 1497 N N . GLU A 1 212 ? 1.884 -48.299 11.876 1.00 100.14 288 GLU A N 1
ATOM 1498 C CA . GLU A 1 212 ? 1.795 -48.471 10.428 1.00 105.65 288 GLU A CA 1
ATOM 1499 C C . GLU A 1 212 ? 1.149 -47.267 9.757 1.00 101.72 288 GLU A C 1
ATOM 1500 O O . GLU A 1 212 ? 1.526 -46.910 8.636 1.00 98.59 288 GLU A O 1
ATOM 1506 N N . ARG A 1 213 ? 0.188 -46.626 10.424 1.00 96.99 289 ARG A N 1
ATOM 1507 C CA . ARG A 1 213 ? -0.383 -45.394 9.898 1.00 95.48 289 ARG A CA 1
ATOM 1508 C C . ARG A 1 213 ? 0.616 -44.247 9.881 1.00 112.34 289 ARG A C 1
ATOM 1509 O O . ARG A 1 213 ? 0.346 -43.232 9.233 1.00 105.01 289 ARG A O 1
ATOM 1517 N N . SER A 1 214 ? 1.751 -44.379 10.576 1.00 107.36 290 SER A N 1
ATOM 1518 C CA . SER A 1 214 ? 2.762 -43.327 10.577 1.00 117.58 290 SER A CA 1
ATOM 1519 C C . SER A 1 214 ? 3.606 -43.341 9.309 1.00 118.60 290 SER A C 1
ATOM 1520 O O . SER A 1 214 ? 4.042 -42.279 8.849 1.00 113.86 290 SER A O 1
ATOM 1523 N N . ASN A 1 215 ? 3.850 -44.517 8.736 1.00 113.57 291 ASN A N 1
ATOM 1524 C CA . ASN A 1 215 ? 4.599 -44.618 7.491 1.00 105.21 291 ASN A CA 1
ATOM 1525 C C . ASN A 1 215 ? 3.683 -44.270 6.324 1.00 111.21 291 ASN A C 1
ATOM 1526 O O . ASN A 1 215 ? 2.646 -44.914 6.129 1.00 113.40 291 ASN A O 1
ATOM 1531 N N . THR A 1 216 ? 4.064 -43.253 5.547 1.00 109.81 292 THR A N 1
ATOM 1532 C CA . THR A 1 216 ? 3.282 -42.871 4.377 1.00 111.70 292 THR A CA 1
ATOM 1533 C C . THR A 1 216 ? 3.267 -43.949 3.301 1.00 116.40 292 THR A C 1
ATOM 1534 O O . THR A 1 216 ? 2.454 -43.863 2.375 1.00 103.23 292 THR A O 1
ATOM 1538 N N . ARG A 1 217 ? 4.134 -44.958 3.404 1.00 113.26 293 ARG A N 1
ATOM 1539 C CA . ARG A 1 217 ? 4.208 -46.039 2.430 1.00 99.72 293 ARG A CA 1
ATOM 1540 C C . ARG A 1 217 ? 3.633 -47.346 2.965 1.00 80.87 293 ARG A C 1
ATOM 1541 O O . ARG A 1 217 ? 3.957 -48.418 2.444 1.00 79.42 293 ARG A O 1
ATOM 1549 N N . SER A 1 218 ? 2.800 -47.282 4.002 1.00 82.96 294 SER A N 1
ATOM 1550 C CA . SER A 1 218 ? 2.092 -48.472 4.454 1.00 80.82 294 SER A CA 1
ATOM 1551 C C . SER A 1 218 ? 1.236 -49.024 3.323 1.00 66.00 294 SER A C 1
ATOM 1552 O O . SER A 1 218 ? 0.568 -48.273 2.607 1.00 66.46 294 SER A O 1
ATOM 1555 N N . SER A 1 219 ? 1.268 -50.349 3.157 1.00 64.55 295 SER A N 1
ATOM 1556 C CA . SER A 1 219 ? 0.554 -50.979 2.052 1.00 57.31 295 SER A CA 1
ATOM 1557 C C . SER A 1 219 ? -0.949 -50.754 2.129 1.00 53.87 295 SER A C 1
ATOM 1558 O O . SER A 1 219 ? -1.635 -50.863 1.107 1.00 56.98 295 SER A O 1
ATOM 1561 N N . LEU A 1 220 ? -1.476 -50.444 3.314 1.00 66.83 296 LEU A N 1
ATOM 1562 C CA . LEU A 1 220 ? -2.903 -50.194 3.462 1.00 57.39 296 LEU A CA 1
ATOM 1563 C C . LEU A 1 220 ? -3.336 -48.867 2.855 1.00 51.52 296 LEU A C 1
ATOM 1564 O O . LEU A 1 220 ? -4.540 -48.659 2.666 1.00 55.06 296 LEU A O 1
ATOM 1569 N N . ALA A 1 221 ? -2.396 -47.973 2.540 1.00 54.30 297 ALA A N 1
ATOM 1570 C CA . ALA A 1 221 ? -2.763 -46.694 1.941 1.00 57.25 297 ALA A CA 1
ATOM 1571 C C . ALA A 1 221 ? -3.391 -46.893 0.567 1.00 63.06 297 ALA A C 1
ATOM 1572 O O . ALA A 1 221 ? -4.429 -46.300 0.254 1.00 50.97 297 ALA A O 1
ATOM 1574 N N . GLU A 1 222 ? -2.772 -47.731 -0.270 1.00 51.72 298 GLU A N 1
ATOM 1575 C CA . GLU A 1 222 ? -3.336 -48.003 -1.589 1.00 50.34 298 GLU A CA 1
ATOM 1576 C C . GLU A 1 222 ? -4.635 -48.795 -1.494 1.00 49.43 298 GLU A C 1
ATOM 1577 O O . GLU A 1 222 ? -5.508 -48.655 -2.359 1.00 49.95 298 GLU A O 1
ATOM 1583 N N . VAL A 1 223 ? -4.785 -49.625 -0.460 1.00 50.80 299 VAL A N 1
ATOM 1584 C CA . VAL A 1 223 ? -6.038 -50.352 -0.272 1.00 45.99 299 VAL A CA 1
ATOM 1585 C C . VAL A 1 223 ? -7.164 -49.384 0.068 1.00 44.38 299 VAL A C 1
ATOM 1586 O O . VAL A 1 223 ? -8.244 -49.425 -0.534 1.00 44.94 299 VAL A O 1
ATOM 1590 N N . GLN A 1 224 ? -6.927 -48.501 1.042 1.00 48.02 300 GLN A N 1
ATOM 1591 C CA . GLN A 1 224 ? -7.933 -47.510 1.410 1.00 51.79 300 GLN A CA 1
ATOM 1592 C C . GLN A 1 224 ? -8.255 -46.591 0.240 1.00 54.06 300 GLN A C 1
ATOM 1593 O O . GLN A 1 224 ? -9.416 -46.216 0.034 1.00 58.80 300 GLN A O 1
ATOM 1599 N N . SER A 1 225 ? -7.238 -46.218 -0.539 1.00 54.81 301 SER A N 1
ATOM 1600 C CA . SER A 1 225 ? -7.470 -45.342 -1.681 1.00 50.28 301 SER A CA 1
ATOM 1601 C C . SER A 1 225 ? -8.331 -46.028 -2.734 1.00 52.12 301 SER A C 1
ATOM 1602 O O . SER A 1 225 ? -9.197 -45.393 -3.347 1.00 51.91 301 SER A O 1
ATOM 1605 N N . GLU A 1 226 ? -8.119 -47.330 -2.948 1.00 42.17 302 GLU A N 1
ATOM 1606 C CA . GLU A 1 226 ? -8.914 -48.053 -3.936 1.00 39.44 302 GLU A CA 1
ATOM 1607 C C . GLU A 1 226 ? -10.366 -48.203 -3.497 1.00 47.60 302 GLU A C 1
ATOM 1608 O O . GLU A 1 226 ? -11.266 -48.226 -4.344 1.00 46.43 302 GLU A O 1
ATOM 1614 N N . ILE A 1 227 ? -10.616 -48.306 -2.191 1.00 41.18 303 ILE A N 1
ATOM 1615 C CA . ILE A 1 227 ? -11.990 -48.419 -1.709 1.00 43.37 303 ILE A CA 1
ATOM 1616 C C . ILE A 1 227 ? -12.740 -47.111 -1.928 1.00 40.62 303 ILE A C 1
ATOM 1617 O O . ILE A 1 227 ? -13.880 -47.103 -2.406 1.00 40.32 303 ILE A O 1
ATOM 1622 N N . GLU A 1 228 ? -12.110 -45.985 -1.586 1.00 39.94 304 GLU A N 1
ATOM 1623 C CA . GLU A 1 228 ? -12.755 -44.695 -1.797 1.00 45.44 304 GLU A CA 1
ATOM 1624 C C . GLU A 1 228 ? -12.994 -44.427 -3.277 1.00 53.17 304 GLU A C 1
ATOM 1625 O O . GLU A 1 228 ? -13.989 -43.788 -3.638 1.00 47.26 304 GLU A O 1
ATOM 1631 N N . ARG A 1 229 ? -12.106 -44.914 -4.146 1.00 42.57 305 ARG A N 1
ATOM 1632 C CA . ARG A 1 229 ? -12.319 -44.766 -5.583 1.00 49.43 305 ARG A CA 1
ATOM 1633 C C . ARG A 1 229 ? -13.531 -45.566 -6.048 1.00 50.79 305 ARG A C 1
ATOM 1634 O O . ARG A 1 229 ? -14.295 -45.105 -6.906 1.00 44.05 305 ARG A O 1
ATOM 1642 N N . ILE A 1 230 ? -13.725 -46.765 -5.495 1.00 38.91 306 ILE A N 1
ATOM 1643 C CA . ILE A 1 230 ? -14.867 -47.587 -5.886 1.00 35.38 306 ILE A CA 1
ATOM 1644 C C . ILE A 1 230 ? -16.170 -46.936 -5.437 1.00 41.65 306 ILE A C 1
ATOM 1645 O O . ILE A 1 230 ? -17.152 -46.904 -6.188 1.00 42.08 306 ILE A O 1
ATOM 1650 N N . PHE A 1 231 ? -16.199 -46.412 -4.208 1.00 36.71 307 PHE A N 1
ATOM 1651 C CA . PHE A 1 231 ? -17.358 -45.651 -3.748 1.00 43.23 307 PHE A CA 1
ATOM 1652 C C . PHE A 1 231 ? -17.652 -44.489 -4.687 1.00 48.95 307 PHE A C 1
ATOM 1653 O O . PHE A 1 231 ? -18.803 -44.269 -5.084 1.00 45.96 307 PHE A O 1
ATOM 1661 N N . GLU A 1 232 ? -16.613 -43.735 -5.060 1.00 42.84 308 GLU A N 1
ATOM 1662 C CA . GLU A 1 232 ? -16.804 -42.575 -5.924 1.00 39.64 308 GLU A CA 1
ATOM 1663 C C . GLU A 1 232 ? -17.307 -42.986 -7.302 1.00 44.01 308 GLU A C 1
ATOM 1664 O O . GLU A 1 232 ? -18.130 -42.287 -7.905 1.00 48.40 308 GLU A O 1
ATOM 1670 N N . LEU A 1 233 ? -16.829 -44.122 -7.815 1.00 38.86 309 LEU A N 1
ATOM 1671 C CA . LEU A 1 233 ? -17.258 -44.591 -9.127 1.00 45.55 309 LEU A CA 1
ATOM 1672 C C . LEU A 1 233 ? -18.738 -44.955 -9.163 1.00 46.78 309 LEU A C 1
ATOM 1673 O O . LEU A 1 233 ? -19.338 -44.945 -10.243 1.00 42.12 309 LEU A O 1
ATOM 1678 N N . ALA A 1 234 ? -19.341 -45.268 -8.017 1.00 37.61 310 ALA A N 1
ATOM 1679 C CA . ALA A 1 234 ? -20.750 -45.638 -7.948 1.00 39.47 310 ALA A CA 1
ATOM 1680 C C . ALA A 1 234 ? -21.653 -44.495 -7.507 1.00 44.72 310 ALA A C 1
ATOM 1681 O O . ALA A 1 234 ? -22.865 -44.698 -7.383 1.00 43.43 310 ALA A O 1
ATOM 1683 N N . ARG A 1 235 ? -21.102 -43.301 -7.276 1.00 41.85 311 ARG A N 1
ATOM 1684 C CA . ARG A 1 235 ? -21.893 -42.224 -6.688 1.00 39.19 311 ARG A CA 1
ATOM 1685 C C . ARG A 1 235 ? -23.026 -41.788 -7.611 1.00 42.90 311 ARG A C 1
ATOM 1686 O O . ARG A 1 235 ? -24.132 -41.486 -7.147 1.00 45.07 311 ARG A O 1
ATOM 1694 N N . THR A 1 236 ? -22.775 -41.751 -8.918 1.00 41.87 312 THR A N 1
ATOM 1695 C CA . THR A 1 236 ? -23.767 -41.305 -9.888 1.00 51.71 312 THR A CA 1
ATOM 1696 C C . THR A 1 236 ? -24.680 -42.431 -10.363 1.00 55.17 312 THR A C 1
ATOM 1697 O O . THR A 1 236 ? -25.420 -42.242 -11.336 1.00 42.83 312 THR A O 1
ATOM 1701 N N . LEU A 1 237 ? -24.629 -43.592 -9.709 1.00 41.07 313 LEU A N 1
ATOM 1702 C CA . LEU A 1 237 ? -25.535 -44.719 -9.925 1.00 40.10 313 LEU A CA 1
ATOM 1703 C C . LEU A 1 237 ? -25.299 -45.443 -11.246 1.00 47.47 313 LEU A C 1
ATOM 1704 O O . LEU A 1 237 ? -26.206 -46.102 -11.760 1.00 45.56 313 LEU A O 1
ATOM 1709 N N . GLN A 1 238 ? -24.099 -45.355 -11.809 1.00 43.67 314 GLN A N 1
ATOM 1710 C CA . GLN A 1 238 ? -23.749 -46.211 -12.931 1.00 39.78 314 GLN A CA 1
ATOM 1711 C C . GLN A 1 238 ? -23.442 -47.619 -12.435 1.00 34.12 314 GLN A C 1
ATOM 1712 O O . GLN A 1 238 ? -23.040 -47.820 -11.286 1.00 40.41 314 GLN A O 1
ATOM 1718 N N . LEU A 1 239 ? -23.644 -48.600 -13.312 1.00 41.30 315 LEU A N 1
ATOM 1719 C CA . LEU A 1 239 ? -23.294 -49.977 -12.984 1.00 41.78 315 LEU A CA 1
ATOM 1720 C C . LEU A 1 239 ? -21.781 -50.099 -12.857 1.00 42.53 315 LEU A C 1
ATOM 1721 O O . LEU A 1 239 ? -21.047 -49.839 -13.816 1.00 50.85 315 LEU A O 1
ATOM 1726 N N . VAL A 1 240 ? -21.315 -50.487 -11.674 1.00 37.64 316 VAL A N 1
ATOM 1727 C CA . VAL A 1 240 ? -19.892 -50.639 -11.397 1.00 37.18 316 VAL A CA 1
ATOM 1728 C C . VAL A 1 240 ? -19.536 -52.116 -11.473 1.00 42.14 316 VAL A C 1
ATOM 1729 O O . VAL A 1 240 ? -20.189 -52.954 -10.837 1.00 38.98 316 VAL A O 1
ATOM 1733 N N . VAL A 1 241 ? -18.507 -52.433 -12.256 1.00 38.34 317 VAL A N 1
ATOM 1734 C CA . VAL A 1 241 ? -18.015 -53.796 -12.425 1.00 37.41 317 VAL A CA 1
ATOM 1735 C C . VAL A 1 241 ? -16.517 -53.792 -12.153 1.00 41.05 317 VAL A C 1
ATOM 1736 O O . VAL A 1 241 ? -15.763 -53.080 -12.827 1.00 42.70 317 VAL A O 1
ATOM 1740 N N . LEU A 1 242 ? -16.088 -54.581 -11.173 1.00 36.99 318 LEU A N 1
ATOM 1741 C CA . LEU A 1 242 ? -14.688 -54.651 -10.779 1.00 35.41 318 LEU A CA 1
ATOM 1742 C C . LEU A 1 242 ? -14.042 -55.900 -11.362 1.00 39.26 318 LEU A C 1
ATOM 1743 O O . LEU A 1 242 ? -14.596 -57.000 -11.259 1.00 38.89 318 LEU A O 1
ATOM 1748 N N . ASP A 1 243 ? -12.874 -55.726 -11.972 1.00 38.66 319 ASP A N 1
ATOM 1749 C CA . ASP A 1 243 ? -11.991 -56.838 -12.318 1.00 42.88 319 ASP A CA 1
ATOM 1750 C C . ASP A 1 243 ? -10.978 -56.928 -11.181 1.00 39.41 319 ASP A C 1
ATOM 1751 O O . ASP A 1 243 ? -9.886 -56.364 -11.249 1.00 43.94 319 ASP A O 1
ATOM 1756 N N . ALA A 1 244 ? -11.362 -57.629 -10.116 1.00 39.73 320 ALA A N 1
ATOM 1757 C CA . ALA A 1 244 ? -10.577 -57.682 -8.887 1.00 39.95 320 ALA A CA 1
ATOM 1758 C C . ALA A 1 244 ? -9.639 -58.881 -8.950 1.00 49.24 320 ALA A C 1
ATOM 1759 O O . ALA A 1 244 ? -10.087 -60.033 -8.913 1.00 39.37 320 ALA A O 1
ATOM 1761 N N . ASP A 1 245 ? -8.333 -58.603 -9.028 1.00 39.28 321 ASP A N 1
ATOM 1762 C CA . ASP A 1 245 ? -7.343 -59.658 -9.230 1.00 39.66 321 ASP A CA 1
ATOM 1763 C C . ASP A 1 245 ? -7.327 -60.648 -8.072 1.00 37.76 321 ASP A C 1
ATOM 1764 O O . ASP A 1 245 ? -7.161 -61.855 -8.281 1.00 43.40 321 ASP A O 1
ATOM 1769 N N . THR A 1 246 ? -7.485 -60.159 -6.846 1.00 34.55 322 THR A N 1
ATOM 1770 C CA . THR A 1 246 ? -7.222 -60.961 -5.658 1.00 48.22 322 THR A CA 1
ATOM 1771 C C . THR A 1 246 ? -8.457 -61.658 -5.100 1.00 45.48 322 THR A C 1
ATOM 1772 O O . THR A 1 246 ? -8.333 -62.408 -4.126 1.00 36.47 322 THR A O 1
ATOM 1776 N N . ILE A 1 247 ? -9.633 -61.444 -5.680 1.00 37.53 323 ILE A N 1
ATOM 1777 C CA . ILE A 1 247 ? -10.880 -61.961 -5.127 1.00 38.28 323 ILE A CA 1
ATOM 1778 C C . ILE A 1 247 ? -11.269 -63.198 -5.930 1.00 39.41 323 ILE A C 1
ATOM 1779 O O . ILE A 1 247 ? -11.762 -63.097 -7.057 1.00 37.27 323 ILE A O 1
ATOM 1784 N N . ASN A 1 248 ? -11.054 -64.373 -5.340 1.00 36.55 324 ASN A N 1
ATOM 1785 C CA . ASN A 1 248 ? -11.429 -65.644 -5.945 1.00 44.52 324 ASN A CA 1
ATOM 1786 C C . ASN A 1 248 ? -12.536 -66.359 -5.183 1.00 37.15 324 ASN A C 1
ATOM 1787 O O . ASN A 1 248 ? -12.927 -67.464 -5.574 1.00 43.60 324 ASN A O 1
ATOM 1792 N N . HIS A 1 249 ? -13.050 -65.762 -4.113 1.00 39.66 325 HIS A N 1
ATOM 1793 C CA . HIS A 1 249 ? -13.962 -66.443 -3.205 1.00 41.79 325 HIS A CA 1
ATOM 1794 C C . HIS A 1 249 ? -14.794 -65.402 -2.466 1.00 41.73 325 HIS A C 1
ATOM 1795 O O . HIS A 1 249 ? -14.245 -64.396 -1.997 1.00 37.60 325 HIS A O 1
ATOM 1802 N N . PRO A 1 250 ? -16.111 -65.599 -2.346 1.00 39.16 326 PRO A N 1
ATOM 1803 C CA . PRO A 1 250 ? -16.949 -64.560 -1.723 1.00 37.64 326 PRO A CA 1
ATOM 1804 C C . PRO A 1 250 ? -16.577 -64.263 -0.282 1.00 34.48 326 PRO A C 1
ATOM 1805 O O . PRO A 1 250 ? -16.821 -63.145 0.190 1.00 34.29 326 PRO A O 1
ATOM 1809 N N . ALA A 1 251 ? -15.985 -65.224 0.433 1.00 32.25 327 ALA A N 1
ATOM 1810 C CA . ALA A 1 251 ? -15.564 -64.973 1.806 1.00 38.00 327 ALA A CA 1
ATOM 1811 C C . ALA A 1 251 ? -14.463 -63.923 1.889 1.00 40.60 327 ALA A C 1
ATOM 1812 O O . ALA A 1 251 ? -14.227 -63.371 2.970 1.00 42.11 327 ALA A O 1
ATOM 1814 N N . GLN A 1 252 ? -13.784 -63.636 0.779 1.00 37.25 328 GLN A N 1
ATOM 1815 C CA . GLN A 1 252 ? -12.738 -62.623 0.767 1.00 34.25 328 GLN A CA 1
ATOM 1816 C C . GLN A 1 252 ? -13.289 -61.201 0.755 1.00 47.54 328 GLN A C 1
ATOM 1817 O O . GLN A 1 252 ? -12.528 -60.259 0.994 1.00 40.75 328 GLN A O 1
ATOM 1823 N N . LEU A 1 253 ? -14.585 -61.018 0.494 1.00 39.04 329 LEU A N 1
ATOM 1824 C CA . LEU A 1 253 ? -15.195 -59.696 0.518 1.00 34.95 329 LEU A CA 1
ATOM 1825 C C . LEU A 1 253 ? -16.344 -59.568 1.506 1.00 43.17 329 LEU A C 1
ATOM 1826 O O . LEU A 1 253 ? -16.866 -58.458 1.677 1.00 36.09 329 LEU A O 1
ATOM 1831 N N . SER A 1 254 ? -16.748 -60.658 2.164 1.00 36.13 330 SER A N 1
ATOM 1832 C CA . SER A 1 254 ? -17.928 -60.620 3.021 1.00 43.47 330 SER A CA 1
ATOM 1833 C C . SER A 1 254 ? -17.717 -59.741 4.246 1.00 41.10 330 SER A C 1
ATOM 1834 O O . SER A 1 254 ? -18.689 -59.232 4.814 1.00 37.87 330 SER A O 1
ATOM 1837 N N . LYS A 1 255 ? -16.472 -59.551 4.671 1.00 34.75 331 LYS A N 1
ATOM 1838 C CA . LYS A 1 255 ? -16.187 -58.723 5.834 1.00 42.35 331 LYS A CA 1
ATOM 1839 C C . LYS A 1 255 ? -15.911 -57.269 5.474 1.00 42.36 331 LYS A C 1
ATOM 1840 O O . LYS A 1 255 ? -15.726 -56.448 6.378 1.00 45.63 331 LYS A O 1
ATOM 1846 N N . THR A 1 256 ? -15.876 -56.932 4.190 1.00 35.21 332 THR A N 1
ATOM 1847 C CA . THR A 1 256 ? -15.722 -55.550 3.768 1.00 42.57 332 THR A CA 1
ATOM 1848 C C . THR A 1 256 ? -17.086 -54.870 3.671 1.00 46.16 332 THR A C 1
ATOM 1849 O O . THR A 1 256 ? -18.139 -55.503 3.778 1.00 37.89 332 THR A O 1
ATOM 1853 N N . SER A 1 257 ? -17.055 -53.556 3.456 1.00 38.61 333 SER A N 1
ATOM 1854 C CA . SER A 1 257 ? -18.263 -52.770 3.254 1.00 33.80 333 SER A CA 1
ATOM 1855 C C . SER A 1 257 ? -18.536 -52.500 1.778 1.00 35.86 333 SER A C 1
ATOM 1856 O O . SER A 1 257 ? -19.283 -51.572 1.450 1.00 35.23 333 SER A O 1
ATOM 1859 N N . LEU A 1 258 ? -17.944 -53.289 0.882 1.00 34.76 334 LEU A N 1
ATOM 1860 C CA . LEU A 1 258 ? -18.180 -53.105 -0.543 1.00 34.09 334 LEU A CA 1
ATOM 1861 C C . LEU A 1 258 ? -19.520 -53.672 -0.991 1.00 40.22 334 LEU A C 1
ATOM 1862 O O . LEU A 1 258 ? -20.038 -53.245 -2.030 1.00 33.21 334 LEU A O 1
ATOM 1867 N N . ALA A 1 259 ? -20.092 -54.602 -0.226 1.00 32.04 335 ALA A N 1
ATOM 1868 C CA . ALA A 1 259 ? -21.374 -55.244 -0.506 1.00 36.17 335 ALA A CA 1
ATOM 1869 C C . ALA A 1 259 ? -21.497 -55.643 -1.986 1.00 33.57 335 ALA A C 1
ATOM 1870 O O . ALA A 1 259 ? -22.439 -55.238 -2.665 1.00 35.76 335 ALA A O 1
ATOM 1872 N N . PRO A 1 260 ? -20.562 -56.439 -2.498 1.00 35.84 336 PRO A N 1
ATOM 1873 C CA . PRO A 1 260 ? -20.545 -56.702 -3.939 1.00 32.38 336 PRO A CA 1
ATOM 1874 C C . PRO A 1 260 ? -21.693 -57.597 -4.379 1.00 30.52 336 PRO A C 1
ATOM 1875 O O . PRO A 1 260 ? -22.288 -58.336 -3.591 1.00 28.81 336 PRO A O 1
ATOM 1879 N N . ILE A 1 261 ? -21.992 -57.522 -5.673 1.00 30.96 337 ILE A N 1
ATOM 1880 C CA . ILE A 1 261 ? -22.797 -58.533 -6.350 1.00 30.56 337 ILE A CA 1
ATOM 1881 C C . ILE A 1 261 ? -21.832 -59.620 -6.809 1.00 30.91 337 ILE A C 1
ATOM 1882 O O . ILE A 1 261 ? -21.023 -59.401 -7.715 1.00 32.51 337 ILE A O 1
ATOM 1887 N N . ILE A 1 262 ? -21.896 -60.784 -6.171 1.00 31.75 338 ILE A N 1
ATOM 1888 C CA . ILE A 1 262 ? -20.955 -61.868 -6.435 1.00 33.98 338 ILE A CA 1
ATOM 1889 C C . ILE A 1 262 ? -21.534 -62.763 -7.524 1.00 38.44 338 ILE A C 1
ATOM 1890 O O . ILE A 1 262 ? -22.588 -63.382 -7.338 1.00 32.49 338 ILE A O 1
ATOM 1895 N N . VAL A 1 263 ? -20.845 -62.832 -8.658 1.00 34.01 339 VAL A N 1
ATOM 1896 C CA . VAL A 1 263 ? -21.262 -63.652 -9.789 1.00 32.06 339 VAL A CA 1
ATOM 1897 C C . VAL A 1 263 ? -20.382 -64.896 -9.828 1.00 43.61 339 VAL A C 1
ATOM 1898 O O . VAL A 1 263 ? -19.160 -64.802 -10.002 1.00 36.38 339 VAL A O 1
ATOM 1902 N N . TYR A 1 264 ? -21.007 -66.058 -9.666 1.00 34.78 340 TYR A N 1
ATOM 1903 C CA . TYR A 1 264 ? -20.315 -67.344 -9.623 1.00 37.51 340 TYR A CA 1
ATOM 1904 C C . TYR A 1 264 ? -20.300 -67.915 -11.036 1.00 41.04 340 TYR A C 1
ATOM 1905 O O . TYR A 1 264 ? -21.317 -68.407 -11.532 1.00 41.80 340 TYR A O 1
ATOM 1914 N N . VAL A 1 265 ? -19.147 -67.827 -11.695 1.00 34.15 341 VAL A N 1
ATOM 1915 C CA . VAL A 1 265 ? -18.926 -68.466 -12.991 1.00 40.69 341 VAL A CA 1
ATOM 1916 C C . VAL A 1 265 ? -18.527 -69.908 -12.692 1.00 48.70 341 VAL A C 1
ATOM 1917 O O . VAL A 1 265 ? -17.402 -70.169 -12.272 1.00 41.64 341 VAL A O 1
ATOM 1921 N N . LYS A 1 266 ? -19.446 -70.848 -12.894 1.00 41.90 342 LYS A N 1
ATOM 1922 C CA . LYS A 1 266 ? -19.304 -72.195 -12.359 1.00 42.33 342 LYS A CA 1
ATOM 1923 C C . LYS A 1 266 ? -19.071 -73.223 -13.457 1.00 47.85 342 LYS A C 1
ATOM 1924 O O . LYS A 1 266 ? -19.738 -73.206 -14.496 1.00 48.03 342 LYS A O 1
ATOM 1930 N N . ILE A 1 267 ? -18.114 -74.116 -13.214 1.00 48.40 343 ILE A N 1
ATOM 1931 C CA . ILE A 1 267 ? -17.986 -75.378 -13.932 1.00 41.91 343 ILE A CA 1
ATOM 1932 C C . ILE A 1 267 ? -18.375 -76.469 -12.944 1.00 54.81 343 ILE A C 1
ATOM 1933 O O . ILE A 1 267 ? -17.643 -76.738 -11.983 1.00 49.37 343 ILE A O 1
ATOM 1938 N N . SER A 1 268 ? -19.533 -77.092 -13.169 1.00 44.57 344 SER A N 1
ATOM 1939 C CA . SER A 1 268 ? -20.102 -77.979 -12.158 1.00 49.29 344 SER A CA 1
ATOM 1940 C C . SER A 1 268 ? -19.345 -79.296 -12.052 1.00 59.39 344 SER A C 1
ATOM 1941 O O . SER A 1 268 ? -19.234 -79.855 -10.956 1.00 59.04 344 SER A O 1
ATOM 1944 N N . SER A 1 269 ? -18.829 -79.809 -13.164 1.00 51.91 345 SER A N 1
ATOM 1945 C CA . SER A 1 269 ? -18.140 -81.091 -13.156 1.00 53.32 345 SER A CA 1
ATOM 1946 C C . SER A 1 269 ? -16.643 -80.875 -12.976 1.00 63.68 345 SER A C 1
ATOM 1947 O O . SER A 1 269 ? -16.010 -80.276 -13.856 1.00 57.37 345 SER A O 1
ATOM 1950 N N . PRO A 1 270 ? -16.045 -81.336 -11.875 1.00 57.84 346 PRO A N 1
ATOM 1951 C CA . PRO A 1 270 ? -14.586 -81.199 -11.732 1.00 59.93 346 PRO A CA 1
ATOM 1952 C C . PRO A 1 270 ? -13.818 -81.868 -12.855 1.00 63.12 346 PRO A C 1
ATOM 1953 O O . PRO A 1 270 ? -12.696 -81.449 -13.168 1.00 56.93 346 PRO A O 1
ATOM 1957 N N . LYS A 1 271 ? -14.398 -82.893 -13.481 1.00 63.74 347 LYS A N 1
ATOM 1958 C CA . LYS A 1 271 ? -13.711 -83.599 -14.554 1.00 55.47 347 LYS A CA 1
ATOM 1959 C C . LYS A 1 271 ? -13.648 -82.738 -15.808 1.00 67.75 347 LYS A C 1
ATOM 1960 O O . LYS A 1 271 ? -12.624 -82.711 -16.498 1.00 65.98 347 LYS A O 1
ATOM 1966 N N . VAL A 1 272 ? -14.732 -82.014 -16.107 1.00 55.58 348 VAL A N 1
ATOM 1967 C CA . VAL A 1 272 ? -14.741 -81.104 -17.251 1.00 64.01 348 VAL A CA 1
ATOM 1968 C C . VAL A 1 272 ? -13.698 -80.009 -17.071 1.00 62.92 348 VAL A C 1
ATOM 1969 O O . VAL A 1 272 ? -12.976 -79.655 -18.013 1.00 58.96 348 VAL A O 1
ATOM 1973 N N . LEU A 1 273 ? -13.596 -79.461 -15.859 1.00 56.03 349 LEU A N 1
ATOM 1974 C CA . LEU A 1 273 ? -12.595 -78.434 -15.593 1.00 55.85 349 LEU A CA 1
ATOM 1975 C C . LEU A 1 273 ? -11.186 -78.968 -15.812 1.00 64.86 349 LEU A C 1
ATOM 1976 O O . LEU A 1 273 ? -10.300 -78.237 -16.272 1.00 63.01 349 LEU A O 1
ATOM 1981 N N . GLN A 1 274 ? -10.961 -80.245 -15.494 1.00 71.12 350 GLN A N 1
ATOM 1982 C CA . GLN A 1 274 ? -9.640 -80.835 -15.680 1.00 54.87 350 GLN A CA 1
ATOM 1983 C C . GLN A 1 274 ? -9.264 -80.885 -17.156 1.00 68.20 350 GLN A C 1
ATOM 1984 O O . GLN A 1 274 ? -8.151 -80.501 -17.536 1.00 71.63 350 GLN A O 1
ATOM 1990 N N . ARG A 1 275 ? -10.181 -81.356 -18.008 1.00 71.94 351 ARG A N 1
ATOM 1991 C CA . ARG A 1 275 ? -9.904 -81.384 -19.442 1.00 82.54 351 ARG A CA 1
ATOM 1992 C C . ARG A 1 275 ? -9.685 -79.979 -19.986 1.00 73.26 351 ARG A C 1
ATOM 1993 O O . ARG A 1 275 ? -8.831 -79.769 -20.855 1.00 68.55 351 ARG A O 1
ATOM 2001 N N . LEU A 1 276 ? -10.450 -79.005 -19.488 1.00 66.00 352 LEU A N 1
ATOM 2002 C CA . LEU A 1 276 ? -10.272 -77.623 -19.924 1.00 65.93 352 LEU A CA 1
ATOM 2003 C C . LEU A 1 276 ? -8.879 -77.115 -19.574 1.00 67.63 352 LEU A C 1
ATOM 2004 O O . LEU A 1 276 ? -8.183 -76.543 -20.421 1.00 71.57 352 LEU A O 1
ATOM 2009 N N . ILE A 1 277 ? -8.455 -77.321 -18.326 1.00 58.15 353 ILE A N 1
ATOM 2010 C CA . ILE A 1 277 ? -7.127 -76.883 -17.907 1.00 67.57 353 ILE A CA 1
ATOM 2011 C C . ILE A 1 277 ? -6.053 -77.628 -18.691 1.00 70.21 353 ILE A C 1
ATOM 2012 O O . ILE A 1 277 ? -5.086 -77.031 -19.176 1.00 80.53 353 ILE A O 1
ATOM 2017 N N . LYS A 1 278 ? -6.217 -78.947 -18.834 1.00 76.58 354 LYS A N 1
ATOM 2018 C CA . LYS A 1 278 ? -5.246 -79.740 -19.583 1.00 83.14 354 LYS A CA 1
ATOM 2019 C C . LYS A 1 278 ? -5.201 -79.335 -21.050 1.00 73.20 354 LYS A C 1
ATOM 2020 O O . LYS A 1 278 ? -4.152 -79.450 -21.694 1.00 77.59 354 LYS A O 1
ATOM 2026 N N . SER A 1 279 ? -6.321 -78.853 -21.594 1.00 83.92 355 SER A N 1
ATOM 2027 C CA . SER A 1 279 ? -6.363 -78.413 -22.983 1.00 81.49 355 SER A CA 1
ATOM 2028 C C . SER A 1 279 ? -5.614 -77.109 -23.216 1.00 90.98 355 SER A C 1
ATOM 2029 O O . SER A 1 279 ? -5.461 -76.702 -24.373 1.00 95.88 355 SER A O 1
ATOM 2032 N N . ARG A 1 280 ? -5.149 -76.446 -22.160 1.00 85.93 356 ARG A N 1
ATOM 2033 C CA . ARG A 1 280 ? -4.415 -75.195 -22.290 1.00 76.65 356 ARG A CA 1
ATOM 2034 C C . ARG A 1 280 ? -2.905 -75.393 -22.366 1.00 85.49 356 ARG A C 1
ATOM 2035 O O . ARG A 1 280 ? -2.175 -74.410 -22.526 1.00 91.54 356 ARG A O 1
ATOM 2043 N N . GLY A 1 281 ? -2.424 -76.622 -22.254 1.00 82.04 357 GLY A N 1
ATOM 2044 C CA . GLY A 1 281 ? -1.010 -76.918 -22.360 1.00 84.01 357 GLY A CA 1
ATOM 2045 C C . GLY A 1 281 ? -0.388 -77.238 -21.011 1.00 89.18 357 GLY A C 1
ATOM 2046 O O . GLY A 1 281 ? -0.999 -77.094 -19.951 1.00 87.34 357 GLY A O 1
ATOM 2047 N N . LYS A 1 282 ? 0.871 -77.683 -21.078 1.00 93.53 358 LYS A N 1
ATOM 2048 C CA . LYS A 1 282 ? 1.598 -78.047 -19.867 1.00 84.95 358 LYS A CA 1
ATOM 2049 C C . LYS A 1 282 ? 1.856 -76.840 -18.975 1.00 89.38 358 LYS A C 1
ATOM 2050 O O . LYS A 1 282 ? 1.971 -76.990 -17.753 1.00 93.65 358 LYS A O 1
ATOM 2056 N N . SER A 1 283 ? 1.960 -75.645 -19.563 1.00 96.20 359 SER A N 1
ATOM 2057 C CA . SER A 1 283 ? 2.152 -74.439 -18.764 1.00 91.46 359 SER A CA 1
ATOM 2058 C C . SER A 1 283 ? 1.014 -74.251 -17.771 1.00 90.83 359 SER A C 1
ATOM 2059 O O . SER A 1 283 ? 1.238 -73.837 -16.627 1.00 93.53 359 SER A O 1
ATOM 2062 N N . GLN A 1 284 ? -0.215 -74.553 -18.187 1.00 86.71 360 GLN A N 1
ATOM 2063 C CA . GLN A 1 284 ? -1.363 -74.474 -17.294 1.00 79.99 360 GLN A CA 1
ATOM 2064 C C . GLN A 1 284 ? -1.639 -75.791 -16.582 1.00 79.57 360 GLN A C 1
ATOM 2065 O O . GLN A 1 284 ? -2.235 -75.787 -15.499 1.00 79.82 360 GLN A O 1
ATOM 2071 N N . ALA A 1 285 ? -1.212 -76.916 -17.163 1.00 84.45 361 ALA A N 1
ATOM 2072 C CA . ALA A 1 285 ? -1.427 -78.207 -16.520 1.00 77.01 361 ALA A CA 1
ATOM 2073 C C . ALA A 1 285 ? -0.535 -78.383 -15.298 1.00 85.05 361 ALA A C 1
ATOM 2074 O O . ALA A 1 285 ? -0.866 -79.167 -14.401 1.00 81.69 361 ALA A O 1
ATOM 2076 N N . LYS A 1 286 ? 0.598 -77.678 -15.252 1.00 82.06 362 LYS A N 1
ATOM 2077 C CA . LYS A 1 286 ? 1.453 -77.685 -14.068 1.00 84.55 362 LYS A CA 1
ATOM 2078 C C . LYS A 1 286 ? 0.654 -77.315 -12.823 1.00 91.84 362 LYS A C 1
ATOM 2079 O O . LYS A 1 286 ? 0.598 -78.075 -11.849 1.00 90.80 362 LYS A O 1
ATOM 2085 N N . HIS A 1 287 ? 0.018 -76.146 -12.847 1.00 88.37 363 HIS A N 1
ATOM 2086 C CA . HIS A 1 287 ? -0.774 -75.654 -11.722 1.00 67.83 363 HIS A CA 1
ATOM 2087 C C . HIS A 1 287 ? -2.182 -76.232 -11.696 1.00 77.00 363 HIS A C 1
ATOM 2088 O O . HIS A 1 287 ? -3.151 -75.510 -11.451 1.00 68.10 363 HIS A O 1
ATOM 2095 N N . LEU A 1 288 ? -2.316 -77.536 -11.944 1.00 68.62 364 LEU A N 1
ATOM 2096 C CA . LEU A 1 288 ? -3.637 -78.154 -11.986 1.00 67.70 364 LEU A CA 1
ATOM 2097 C C . LEU A 1 288 ? -4.257 -78.230 -10.597 1.00 68.33 364 LEU A C 1
ATOM 2098 O O . LEU A 1 288 ? -5.426 -77.875 -10.409 1.00 66.93 364 LEU A O 1
ATOM 2103 N N . ASN A 1 289 ? -3.487 -78.691 -9.608 1.00 58.85 365 ASN A N 1
ATOM 2104 C CA . ASN A 1 289 ? -4.051 -78.936 -8.284 1.00 64.45 365 ASN A CA 1
ATOM 2105 C C . ASN A 1 289 ? -4.544 -77.650 -7.634 1.00 65.20 365 ASN A C 1
ATOM 2106 O O . ASN A 1 289 ? -5.640 -77.618 -7.064 1.00 58.63 365 ASN A O 1
ATOM 2111 N N . VAL A 1 290 ? -3.754 -76.576 -7.712 1.00 60.98 366 VAL A N 1
ATOM 2112 C CA . VAL A 1 290 ? -4.163 -75.322 -7.087 1.00 55.07 366 VAL A CA 1
ATOM 2113 C C . VAL A 1 290 ? -5.413 -74.770 -7.758 1.00 62.10 366 VAL A C 1
ATOM 2114 O O . VAL A 1 290 ? -6.233 -74.104 -7.113 1.00 58.93 366 VAL A O 1
ATOM 2118 N N . GLN A 1 291 ? -5.594 -75.050 -9.050 1.00 50.38 367 GLN A N 1
ATOM 2119 C CA . GLN A 1 291 ? -6.804 -74.620 -9.737 1.00 52.31 367 GLN A CA 1
ATOM 2120 C C . GLN A 1 291 ? -7.990 -75.507 -9.379 1.00 56.48 367 GLN A C 1
ATOM 2121 O O . GLN A 1 291 ? -9.115 -75.015 -9.229 1.00 55.64 367 GLN A O 1
ATOM 2127 N N . MET A 1 292 ? -7.756 -76.814 -9.236 1.00 55.64 368 MET A N 1
ATOM 2128 C CA . MET A 1 292 ? -8.833 -77.728 -8.869 1.00 60.77 368 MET A CA 1
ATOM 2129 C C . MET A 1 292 ? -9.285 -77.500 -7.432 1.00 56.65 368 MET A C 1
ATOM 2130 O O . MET A 1 292 ? -10.479 -77.608 -7.127 1.00 56.22 368 MET A O 1
ATOM 2135 N N . VAL A 1 293 ? -8.346 -77.190 -6.534 1.00 56.02 369 VAL A N 1
ATOM 2136 C CA . VAL A 1 293 ? -8.697 -76.966 -5.134 1.00 52.82 369 VAL A CA 1
ATOM 2137 C C . VAL A 1 293 ? -9.574 -75.729 -4.994 1.00 55.74 369 VAL A C 1
ATOM 2138 O O . VAL A 1 293 ? -10.564 -75.732 -4.252 1.00 57.48 369 VAL A O 1
ATOM 2142 N N . ALA A 1 294 ? -9.231 -74.653 -5.709 1.00 49.27 370 ALA A N 1
ATOM 2143 C CA . ALA A 1 294 ? -10.017 -73.426 -5.625 1.00 49.37 370 ALA A CA 1
ATOM 2144 C C . ALA A 1 294 ? -11.434 -73.638 -6.140 1.00 60.40 370 ALA A C 1
ATOM 2145 O O . ALA A 1 294 ? -12.400 -73.135 -5.552 1.00 50.24 370 ALA A O 1
ATOM 2147 N N . ALA A 1 295 ? -11.578 -74.373 -7.244 1.00 45.18 371 ALA A N 1
ATOM 2148 C CA . ALA A 1 295 ? -12.909 -74.665 -7.764 1.00 48.92 371 ALA A CA 1
ATOM 2149 C C . ALA A 1 295 ? -13.726 -75.465 -6.760 1.00 47.40 371 ALA A C 1
ATOM 2150 O O . ALA A 1 295 ? -14.934 -75.246 -6.615 1.00 47.43 371 ALA A O 1
ATOM 2152 N N . ASP A 1 296 ? -13.081 -76.396 -6.053 1.00 48.75 372 ASP A N 1
ATOM 2153 C CA . ASP A 1 296 ? -13.787 -77.174 -5.042 1.00 47.30 372 ASP A CA 1
ATOM 2154 C C . ASP A 1 296 ? -14.200 -76.313 -3.856 1.00 57.10 372 ASP A C 1
ATOM 2155 O O . ASP A 1 296 ? -15.255 -76.553 -3.258 1.00 48.45 372 ASP A O 1
ATOM 2160 N N . LYS A 1 297 ? -13.390 -75.314 -3.501 1.00 53.22 373 LYS A N 1
ATOM 2161 C CA . LYS A 1 297 ? -13.752 -74.428 -2.398 1.00 50.21 373 LYS A CA 1
ATOM 2162 C C . LYS A 1 297 ? -15.018 -73.645 -2.717 1.00 48.83 373 LYS A C 1
ATOM 2163 O O . LYS A 1 297 ? -15.862 -73.429 -1.839 1.00 45.77 373 LYS A O 1
ATOM 2169 N N . LEU A 1 298 ? -15.169 -73.209 -3.970 1.00 42.91 374 LEU A N 1
ATOM 2170 C CA . LEU A 1 298 ? -16.402 -72.543 -4.376 1.00 42.20 374 LEU A CA 1
ATOM 2171 C C . LEU A 1 298 ? -17.588 -73.498 -4.315 1.00 53.32 374 LEU A C 1
ATOM 2172 O O . LEU A 1 298 ? -18.691 -73.104 -3.917 1.00 45.93 374 LEU A O 1
ATOM 2177 N N . ALA A 1 299 ? -17.379 -74.759 -4.701 1.00 46.44 375 ALA A N 1
ATOM 2178 C CA . ALA A 1 299 ? -18.454 -75.743 -4.659 1.00 46.03 375 ALA A CA 1
ATOM 2179 C C . ALA A 1 299 ? -18.918 -76.030 -3.239 1.00 49.60 375 ALA A C 1
ATOM 2180 O O . ALA A 1 299 ? -20.063 -76.451 -3.047 1.00 58.62 375 ALA A O 1
ATOM 2182 N N . GLN A 1 300 ? -18.060 -75.815 -2.241 1.00 45.90 376 GLN A N 1
ATOM 2183 C CA . GLN A 1 300 ? -18.438 -76.040 -0.852 1.00 52.87 376 GLN A CA 1
ATOM 2184 C C . GLN A 1 300 ? -19.201 -74.871 -0.243 1.00 46.50 376 GLN A C 1
ATOM 2185 O O . GLN A 1 300 ? -19.757 -75.024 0.849 1.00 54.10 376 GLN A O 1
ATOM 2191 N N . CYS A 1 301 ? -19.239 -73.723 -0.909 1.00 42.25 377 CYS A N 1
ATOM 2192 C CA . CYS A 1 301 ? -19.952 -72.569 -0.370 1.00 44.87 377 CYS A CA 1
ATOM 2193 C C . CYS A 1 301 ? -21.451 -72.843 -0.334 1.00 53.03 377 CYS A C 1
ATOM 2194 O O . CYS A 1 301 ? -22.013 -73.312 -1.331 1.00 48.86 377 CYS A O 1
ATOM 2197 N N . PRO A 1 302 ? -22.129 -72.571 0.778 1.00 55.87 378 PRO A N 1
ATOM 2198 C CA . PRO A 1 302 ? -23.593 -72.557 0.763 1.00 55.59 378 PRO A CA 1
ATOM 2199 C C . PRO A 1 302 ? -24.090 -71.522 -0.227 1.00 52.36 378 PRO A C 1
ATOM 2200 O O . PRO A 1 302 ? -23.907 -70.313 -0.017 1.00 46.61 378 PRO A O 1
ATOM 2204 N N . PRO A 1 303 ? -24.714 -71.958 -1.325 1.00 52.60 379 PRO A N 1
ATOM 2205 C CA . PRO A 1 303 ? -24.920 -71.039 -2.459 1.00 49.52 379 PRO A CA 1
ATOM 2206 C C . PRO A 1 303 ? -25.795 -69.844 -2.130 1.00 50.86 379 PRO A C 1
ATOM 2207 O O . PRO A 1 303 ? -25.538 -68.737 -2.619 1.00 46.45 379 PRO A O 1
ATOM 2211 N N . GLN A 1 304 ? -26.820 -70.033 -1.300 1.00 48.66 380 GLN A N 1
ATOM 2212 C CA . GLN A 1 304 ? -27.776 -68.964 -1.053 1.00 56.21 380 GLN A CA 1
ATOM 2213 C C . GLN A 1 304 ? -27.217 -67.872 -0.146 1.00 53.67 380 GLN A C 1
ATOM 2214 O O . GLN A 1 304 ? -27.743 -66.755 -0.155 1.00 55.03 380 GLN A O 1
ATOM 2220 N N . GLU A 1 305 ? -26.167 -68.154 0.626 1.00 53.77 381 GLU A N 1
ATOM 2221 C CA . GLU A 1 305 ? -25.522 -67.129 1.437 1.00 54.08 381 GLU A CA 1
ATOM 2222 C C . GLU A 1 305 ? -24.262 -66.563 0.798 1.00 51.01 381 GLU A C 1
ATOM 2223 O O . GLU A 1 305 ? -23.722 -65.574 1.306 1.00 57.04 381 GLU A O 1
ATOM 2229 N N . SER A 1 306 ? -23.782 -67.155 -0.294 1.00 44.31 382 SER A N 1
ATOM 2230 C CA . SER A 1 306 ? -22.478 -66.811 -0.843 1.00 42.97 382 SER A CA 1
ATOM 2231 C C . SER A 1 306 ? -22.529 -66.127 -2.198 1.00 44.98 382 SER A C 1
ATOM 2232 O O . SER A 1 306 ? -21.666 -65.295 -2.484 1.00 37.22 382 SER A O 1
ATOM 2235 N N . PHE A 1 307 ? -23.505 -66.452 -3.039 1.00 35.63 383 PHE A N 1
ATOM 2236 C CA . PHE A 1 307 ? -23.538 -65.971 -4.411 1.00 30.68 383 PHE A CA 1
ATOM 2237 C C . PHE A 1 307 ? -24.837 -65.228 -4.685 1.00 38.70 383 PHE A C 1
ATOM 2238 O O . PHE A 1 307 ? -25.917 -65.670 -4.280 1.00 35.01 383 PHE A O 1
ATOM 2246 N N . ASP A 1 308 ? -24.723 -64.097 -5.379 1.00 31.34 384 ASP A N 1
ATOM 2247 C CA . ASP A 1 308 ? -25.900 -63.374 -5.840 1.00 42.27 384 ASP A CA 1
ATOM 2248 C C . ASP A 1 308 ? -26.378 -63.861 -7.199 1.00 38.40 384 ASP A C 1
ATOM 2249 O O . ASP A 1 308 ? -27.587 -63.872 -7.455 1.00 34.81 384 ASP A O 1
ATOM 2254 N N . VAL A 1 309 ? -25.454 -64.256 -8.074 1.00 33.18 385 VAL A N 1
ATOM 2255 C CA . VAL A 1 309 ? -25.771 -64.838 -9.374 1.00 37.43 385 VAL A CA 1
ATOM 2256 C C . VAL A 1 309 ? -24.912 -66.083 -9.551 1.00 41.48 385 VAL A C 1
ATOM 2257 O O . VAL A 1 309 ? -23.702 -66.046 -9.296 1.00 34.41 385 VAL A O 1
ATOM 2261 N N . ILE A 1 310 ? -25.528 -67.178 -9.988 1.00 38.16 386 ILE A N 1
ATOM 2262 C CA . ILE A 1 310 ? -24.814 -68.419 -10.278 1.00 37.04 386 ILE A CA 1
ATOM 2263 C C . ILE A 1 310 ? -24.998 -68.719 -11.759 1.00 40.09 386 ILE A C 1
ATOM 2264 O O . ILE A 1 310 ? -26.109 -69.035 -12.203 1.00 38.42 386 ILE A O 1
ATOM 2269 N N . LEU A 1 311 ? -23.913 -68.622 -12.522 1.00 34.59 387 LEU A N 1
ATOM 2270 C CA . LEU A 1 311 ? -23.921 -68.922 -13.952 1.00 37.12 387 LEU A CA 1
ATOM 2271 C C . LEU A 1 311 ? -23.356 -70.325 -14.140 1.00 40.31 387 LEU A C 1
ATOM 2272 O O . LEU A 1 311 ? -22.141 -70.529 -14.079 1.00 46.77 387 LEU A O 1
ATOM 2277 N N . ASP A 1 312 ? -24.240 -71.297 -14.361 1.00 40.54 388 ASP A N 1
ATOM 2278 C CA . ASP A 1 312 ? -23.836 -72.664 -14.666 1.00 41.63 388 ASP A CA 1
ATOM 2279 C C . ASP A 1 312 ? -24.435 -73.140 -15.985 1.00 51.73 388 ASP A C 1
ATOM 2280 O O . ASP A 1 312 ? -24.604 -74.342 -16.200 1.00 43.16 388 ASP A O 1
ATOM 2285 N N . GLU A 1 313 ? -24.761 -72.201 -16.872 1.00 42.03 389 GLU A N 1
ATOM 2286 C CA . GLU A 1 313 ? -25.323 -72.544 -18.170 1.00 37.80 389 GLU A CA 1
ATOM 2287 C C . GLU A 1 313 ? -24.283 -73.245 -19.038 1.00 50.95 389 GLU A C 1
ATOM 2288 O O . GLU A 1 313 ? -23.074 -73.067 -18.867 1.00 45.10 389 GLU A O 1
ATOM 2294 N N . ASN A 1 314 ? -24.772 -74.053 -19.982 1.00 48.08 390 ASN A N 1
ATOM 2295 C CA . ASN A 1 314 ? -23.874 -74.768 -20.883 1.00 57.05 390 ASN A CA 1
ATOM 2296 C C . ASN A 1 314 ? -23.248 -73.829 -21.906 1.00 61.63 390 ASN A C 1
ATOM 2297 O O . ASN A 1 314 ? -22.064 -73.964 -22.237 1.00 54.17 390 ASN A O 1
ATOM 2302 N N . GLN A 1 315 ? -24.023 -72.878 -22.421 1.00 47.59 391 GLN A N 1
ATOM 2303 C CA . GLN A 1 315 ? -23.591 -72.000 -23.498 1.00 59.91 391 GLN A CA 1
ATOM 2304 C C . GLN A 1 315 ? -23.273 -70.613 -22.956 1.00 63.81 391 GLN A C 1
ATOM 2305 O O . GLN A 1 315 ? -23.943 -70.125 -22.039 1.00 60.19 391 GLN A O 1
ATOM 2311 N N . LEU A 1 316 ? -22.251 -69.980 -23.538 1.00 60.00 392 LEU A N 1
ATOM 2312 C CA . LEU A 1 316 ? -21.856 -68.644 -23.103 1.00 56.56 392 LEU A CA 1
ATOM 2313 C C . LEU A 1 316 ? -22.981 -67.637 -23.309 1.00 51.41 392 LEU A C 1
ATOM 2314 O O . LEU A 1 316 ? -23.206 -66.765 -22.461 1.00 48.32 392 LEU A O 1
ATOM 2319 N N . GLU A 1 317 ? -23.700 -67.745 -24.428 1.00 48.46 393 GLU A N 1
ATOM 2320 C CA . GLU A 1 317 ? -24.786 -66.811 -24.709 1.00 62.90 393 GLU A CA 1
ATOM 2321 C C . GLU A 1 317 ? -25.875 -66.897 -23.647 1.00 63.38 393 GLU A C 1
ATOM 2322 O O . GLU A 1 317 ? -26.443 -65.875 -23.244 1.00 57.53 393 GLU A O 1
ATOM 2328 N N . ASP A 1 318 ? -26.176 -68.109 -23.177 1.00 48.97 394 ASP A N 1
ATOM 2329 C CA . ASP A 1 318 ? -27.191 -68.267 -22.141 1.00 51.85 394 ASP A CA 1
ATOM 2330 C C . ASP A 1 318 ? -26.710 -67.707 -20.808 1.00 41.64 394 ASP A C 1
ATOM 2331 O O . ASP A 1 318 ? -27.490 -67.099 -20.066 1.00 45.86 394 ASP A O 1
ATOM 2336 N N . ALA A 1 319 ? -25.429 -67.901 -20.486 1.00 40.04 395 ALA A N 1
ATOM 2337 C CA . ALA A 1 319 ? -24.883 -67.321 -19.263 1.00 37.33 395 ALA A CA 1
ATOM 2338 C C . ALA A 1 319 ? -24.896 -65.800 -19.327 1.00 44.94 395 ALA A C 1
ATOM 2339 O O . ALA A 1 319 ? -25.153 -65.129 -18.321 1.00 38.28 395 ALA A O 1
ATOM 2341 N N . CYS A 1 320 ? -24.624 -65.236 -20.507 1.00 46.53 396 CYS A N 1
ATOM 2342 C CA . CYS A 1 320 ? -24.634 -63.785 -20.652 1.00 48.68 396 CYS A CA 1
ATOM 2343 C C . CYS A 1 320 ? -26.035 -63.219 -20.457 1.00 49.32 396 CYS A C 1
ATOM 2344 O O . CYS A 1 320 ? -26.207 -62.194 -19.788 1.00 46.64 396 CYS A O 1
ATOM 2347 N N . GLU A 1 321 ? -27.048 -63.876 -21.030 1.00 45.63 397 GLU A N 1
ATOM 2348 C CA . GLU A 1 321 ? -28.421 -63.401 -20.878 1.00 46.73 397 GLU A CA 1
ATOM 2349 C C . GLU A 1 321 ? -28.863 -63.447 -19.421 1.00 50.61 397 GLU A C 1
ATOM 2350 O O . GLU A 1 321 ? -29.520 -62.519 -18.934 1.00 48.31 397 GLU A O 1
ATOM 2356 N N . HIS A 1 322 ? -28.513 -64.523 -18.712 1.00 42.35 398 HIS A N 1
ATOM 2357 C CA . HIS A 1 322 ? -28.833 -64.623 -17.291 1.00 51.41 398 HIS A CA 1
ATOM 2358 C C . HIS A 1 322 ? -28.229 -63.459 -16.515 1.00 44.62 398 HIS A C 1
ATOM 2359 O O . HIS A 1 322 ? -28.915 -62.804 -15.721 1.00 43.43 398 HIS A O 1
ATOM 2366 N N . LEU A 1 323 ? -26.943 -63.180 -16.742 1.00 40.42 399 LEU A N 1
ATOM 2367 C CA . LEU A 1 323 ? -26.288 -62.084 -16.034 1.00 36.18 399 LEU A CA 1
ATOM 2368 C C . LEU A 1 323 ? -26.898 -60.738 -16.408 1.00 46.31 399 LEU A C 1
ATOM 2369 O O . LEU A 1 323 ? -27.105 -59.879 -15.542 1.00 35.90 399 LEU A O 1
ATOM 2374 N N . ALA A 1 324 ? -27.195 -60.535 -17.694 1.00 35.79 400 ALA A N 1
ATOM 2375 C CA . ALA A 1 324 ? -27.790 -59.274 -18.123 1.00 43.09 400 ALA A CA 1
ATOM 2376 C C . ALA A 1 324 ? -29.185 -59.094 -17.536 1.00 47.99 400 ALA A C 1
ATOM 2377 O O . ALA A 1 324 ? -29.540 -57.994 -17.096 1.00 47.84 400 ALA A O 1
ATOM 2379 N N . ASP A 1 325 ? -29.985 -60.164 -17.517 1.00 42.46 401 ASP A N 1
ATOM 2380 C CA . ASP A 1 325 ? -31.312 -60.097 -16.910 1.00 46.77 401 ASP A CA 1
ATOM 2381 C C . ASP A 1 325 ? -31.229 -59.658 -15.454 1.00 42.65 401 ASP A C 1
ATOM 2382 O O . ASP A 1 325 ? -32.033 -58.836 -14.997 1.00 39.56 401 ASP A O 1
ATOM 2387 N N . TYR A 1 326 ? -30.262 -60.199 -14.712 1.00 34.31 402 TYR A N 1
ATOM 2388 C CA . TYR A 1 326 ? -30.096 -59.831 -13.310 1.00 34.47 402 TYR A CA 1
ATOM 2389 C C . TYR A 1 326 ? -29.711 -58.364 -13.168 1.00 39.03 402 TYR A C 1
ATOM 2390 O O . TYR A 1 326 ? -30.264 -57.643 -12.329 1.00 40.51 402 TYR A O 1
ATOM 2399 N N . LEU A 1 327 ? -28.758 -57.904 -13.984 1.00 38.48 403 LEU A N 1
ATOM 2400 C CA . LEU A 1 327 ? -28.282 -56.530 -13.863 1.00 37.61 403 LEU A CA 1
ATOM 2401 C C . LEU A 1 327 ? -29.308 -55.525 -14.372 1.00 41.79 403 LEU A C 1
ATOM 2402 O O . LEU A 1 327 ? -29.373 -54.401 -13.861 1.00 42.80 403 LEU A O 1
ATOM 2407 N N . GLU A 1 328 ? -30.107 -55.895 -15.377 1.00 36.94 404 GLU A N 1
ATOM 2408 C CA . GLU A 1 328 ? -31.199 -55.022 -15.798 1.00 43.66 404 GLU A CA 1
ATOM 2409 C C . GLU A 1 328 ? -32.226 -54.867 -14.685 1.00 39.83 404 GLU A C 1
ATOM 2410 O O . GLU A 1 328 ? -32.746 -53.769 -14.456 1.00 44.47 404 GLU A O 1
ATOM 2416 N N . ALA A 1 329 ? -32.532 -55.961 -13.983 1.00 37.38 405 ALA A N 1
ATOM 2417 C CA . ALA A 1 329 ? -33.419 -55.873 -12.829 1.00 37.56 405 ALA A CA 1
ATOM 2418 C C . ALA A 1 329 ? -32.812 -55.003 -11.737 1.00 40.90 405 ALA A C 1
ATOM 2419 O O . ALA A 1 329 ? -33.520 -54.225 -11.087 1.00 38.01 405 ALA A O 1
ATOM 2421 N N . TYR A 1 330 ? -31.498 -55.116 -11.522 1.00 36.25 406 TYR A N 1
ATOM 2422 C CA . TYR A 1 330 ? -30.843 -54.254 -10.545 1.00 33.47 406 TYR A CA 1
ATOM 2423 C C . TYR A 1 330 ? -30.854 -52.801 -11.002 1.00 34.13 406 TYR A C 1
ATOM 2424 O O . TYR A 1 330 ? -30.997 -51.889 -10.180 1.00 37.34 406 TYR A O 1
ATOM 2433 N N . TRP A 1 331 ? -30.704 -52.567 -12.309 1.00 32.94 407 TRP A N 1
ATOM 2434 C CA . TRP A 1 331 ? -30.767 -51.204 -12.826 1.00 42.84 407 TRP A CA 1
ATOM 2435 C C . TRP A 1 331 ? -32.126 -50.573 -12.552 1.00 48.08 407 TRP A C 1
ATOM 2436 O O . TRP A 1 331 ? -32.209 -49.399 -12.172 1.00 38.87 407 TRP A O 1
ATOM 2447 N N . LYS A 1 332 ? -33.204 -51.340 -12.735 1.00 39.40 408 LYS A N 1
ATOM 2448 C CA . LYS A 1 332 ? -34.539 -50.813 -12.468 1.00 46.11 408 LYS A CA 1
ATOM 2449 C C . LYS A 1 332 ? -34.728 -50.513 -10.987 1.00 40.17 408 LYS A C 1
ATOM 2450 O O . LYS A 1 332 ? -35.341 -49.502 -10.627 1.00 42.89 408 LYS A O 1
ATOM 2456 N N . ALA A 1 333 ? -34.205 -51.377 -10.114 1.00 38.74 409 ALA A N 1
ATOM 2457 C CA . ALA A 1 333 ? -34.347 -51.158 -8.680 1.00 40.48 409 ALA A CA 1
ATOM 2458 C C . ALA A 1 333 ?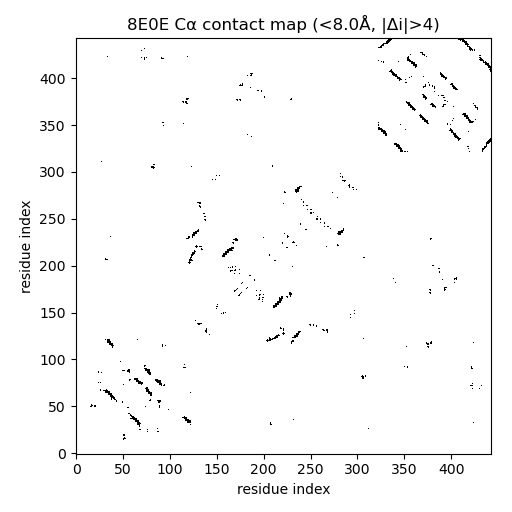 -33.608 -49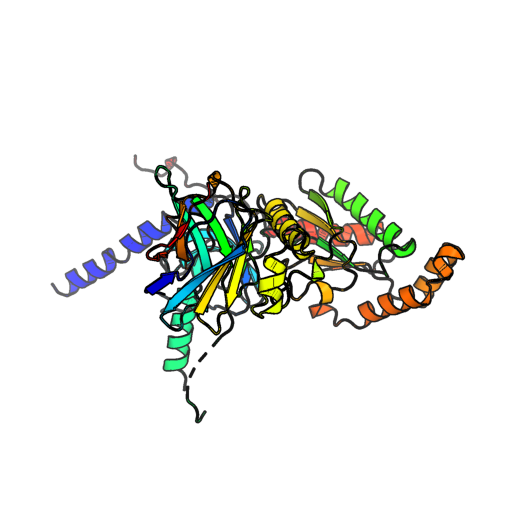.908 -8.224 1.00 39.68 409 ALA A C 1
ATOM 2459 O O . ALA A 1 333 ? -34.026 -49.258 -7.260 1.00 39.19 409 ALA A O 1
ATOM 2461 N N . THR A 1 334 ? -32.512 -49.557 -8.899 1.00 38.01 410 THR A N 1
ATOM 2462 C CA . THR A 1 334 ? -31.715 -48.395 -8.532 1.00 38.28 410 THR A CA 1
ATOM 2463 C C . THR A 1 334 ? -32.105 -47.134 -9.294 1.00 40.69 410 THR A C 1
ATOM 2464 O O . THR A 1 334 ? -31.687 -46.040 -8.898 1.00 42.88 410 THR A O 1
ATOM 2468 N N . HIS A 1 335 ? -32.885 -47.253 -10.368 1.00 41.56 411 HIS A N 1
ATOM 2469 C CA . HIS A 1 335 ? -33.284 -46.113 -11.193 1.00 45.38 411 HIS A CA 1
ATOM 2470 C C . HIS A 1 335 ? -34.803 -46.085 -11.321 1.00 47.01 411 HIS A C 1
ATOM 2471 O O . HIS A 1 335 ? -35.356 -46.347 -12.399 1.00 50.65 411 HIS A O 1
ATOM 2478 N N . PRO A 1 336 ? -35.511 -45.760 -10.247 1.00 44.51 412 PRO A N 1
ATOM 2479 C CA . PRO A 1 336 ? -36.974 -45.738 -10.295 1.00 45.95 412 PRO A CA 1
ATOM 2480 C C . PRO A 1 336 ? -37.469 -44.614 -11.191 1.00 50.11 412 PRO A C 1
ATOM 2481 O O . PRO A 1 336 ? -36.770 -43.607 -11.379 1.00 50.90 412 PRO A O 1
ATOM 2485 N N . PRO A 1 337 ? -38.662 -44.751 -11.762 1.00 62.81 413 PRO A N 1
ATOM 2486 C CA . PRO A 1 337 ? -39.203 -43.679 -12.606 1.00 60.53 413 PRO A CA 1
ATOM 2487 C C . PRO A 1 337 ? -39.441 -42.404 -11.811 1.00 57.61 413 PRO A C 1
ATOM 2488 O O . PRO A 1 337 ? -39.634 -42.419 -10.592 1.00 60.71 413 PRO A O 1
ATOM 2492 N N . SER A 1 338 ? -39.425 -41.282 -12.528 1.00 76.19 414 SER A N 1
ATOM 2493 C CA . SER A 1 338 ? -39.686 -39.993 -11.905 1.00 83.07 414 SER A CA 1
ATOM 2494 C C . SER A 1 338 ? -41.150 -39.888 -11.498 1.00 79.49 414 SER A C 1
ATOM 2495 O O . SER A 1 338 ? -42.051 -40.249 -12.260 1.00 87.34 414 SER A O 1
ATOM 2498 N N . SER A 1 339 ? -41.382 -39.400 -10.283 1.00 82.95 415 SER A N 1
ATOM 2499 C CA . SER A 1 339 ? -42.743 -39.240 -9.794 1.00 99.88 415 SER A CA 1
ATOM 2500 C C . SER A 1 339 ? -43.438 -38.099 -10.526 1.00 106.12 415 SER A C 1
ATOM 2501 O O . SER A 1 339 ? -42.815 -37.092 -10.875 1.00 106.87 415 SER A O 1
ATOM 2504 N N . ASN A 1 340 ? -44.738 -38.262 -10.760 1.00 110.03 416 ASN A N 1
ATOM 2505 C CA . ASN A 1 340 ? -45.496 -37.271 -11.511 1.00 120.24 416 ASN A CA 1
ATOM 2506 C C . ASN A 1 340 ? -45.650 -35.988 -10.703 1.00 120.06 416 ASN A C 1
ATOM 2507 O O . ASN A 1 340 ? -46.014 -36.022 -9.524 1.00 117.14 416 ASN A O 1
ATOM 2512 N N . LEU A 1 341 ? -45.367 -34.855 -11.344 1.00 119.43 417 LEU A N 1
ATOM 2513 C CA . LEU A 1 341 ? -45.522 -33.550 -10.715 1.00 127.26 417 LEU A CA 1
ATOM 2514 C C . LEU A 1 341 ? -46.989 -33.122 -10.765 1.00 131.51 417 LEU A C 1
ATOM 2515 O O . LEU A 1 341 ? -47.679 -33.392 -11.751 1.00 128.84 417 LEU A O 1
ATOM 2520 N N . PRO A 1 342 ? -47.491 -32.470 -9.715 1.00 129.95 418 PRO A N 1
ATOM 2521 C CA . PRO A 1 342 ? -48.905 -32.071 -9.707 1.00 123.90 418 PRO A CA 1
ATOM 2522 C C . PRO A 1 342 ? -49.218 -31.092 -10.830 1.00 124.20 418 PRO A C 1
ATOM 2523 O O . PRO A 1 342 ? -48.466 -30.151 -11.089 1.00 129.71 418 PRO A O 1
ATOM 2527 N N . ASN A 1 343 ? -50.341 -31.331 -11.497 1.00 118.16 419 ASN A N 1
ATOM 2528 C CA . ASN A 1 343 ? -50.778 -30.492 -12.605 1.00 121.26 419 ASN A CA 1
ATOM 2529 C C . ASN A 1 343 ? -51.023 -29.067 -12.122 1.00 127.15 419 ASN A C 1
ATOM 2530 O O . ASN A 1 343 ? -51.897 -28.853 -11.268 1.00 122.03 419 ASN A O 1
ATOM 2535 N N . PRO A 1 344 ? -50.287 -28.072 -12.628 1.00 128.66 420 PRO A N 1
ATOM 2536 C CA . PRO A 1 344 ? -50.525 -26.683 -12.200 1.00 127.06 420 PRO A CA 1
ATOM 2537 C C . PRO A 1 344 ? -51.877 -26.132 -12.622 1.00 114.76 420 PRO A C 1
ATOM 2538 O O . PRO A 1 344 ? -52.242 -25.037 -12.175 1.00 119.25 420 PRO A O 1
ATOM 2542 N N . LEU A 1 345 ? -52.625 -26.845 -13.468 1.00 114.37 421 LEU A N 1
ATOM 2543 C CA . LEU A 1 345 ? -53.953 -26.384 -13.859 1.00 124.99 421 LEU A CA 1
ATOM 2544 C C . LEU A 1 345 ? -54.938 -26.464 -12.699 1.00 120.25 421 LEU A C 1
ATOM 2545 O O . LEU A 1 345 ? -55.885 -25.671 -12.635 1.00 119.27 421 LEU A O 1
ATOM 2550 N N . LEU A 1 346 ? -54.728 -27.399 -11.772 1.00 117.09 422 LEU A N 1
ATOM 2551 C CA . LEU A 1 346 ? -55.629 -27.578 -10.642 1.00 112.45 422 LEU A CA 1
ATOM 2552 C C . LEU A 1 346 ? -55.456 -26.517 -9.563 1.00 101.35 422 LEU A C 1
ATOM 2553 O O . LEU A 1 346 ? -56.246 -26.493 -8.613 1.00 95.35 422 LEU A O 1
ATOM 2558 N N . SER A 1 347 ? -54.455 -25.649 -9.680 1.00 89.67 423 SER A N 1
ATOM 2559 C CA . SER A 1 347 ? -54.247 -24.594 -8.699 1.00 87.59 423 SER A CA 1
ATOM 2560 C C . SER A 1 347 ? -55.228 -23.451 -8.930 1.00 78.70 423 SER A C 1
ATOM 2561 O O . SER A 1 347 ? -55.580 -23.134 -10.070 1.00 83.32 423 SER A O 1
ATOM 2564 N N . ARG A 1 348 ? -55.671 -22.830 -7.834 1.00 76.01 424 ARG A N 1
ATOM 2565 C CA . ARG A 1 348 ? -56.594 -21.706 -7.934 1.00 78.37 424 ARG A CA 1
ATOM 2566 C C . ARG A 1 348 ? -55.896 -20.402 -8.303 1.00 79.49 424 ARG A C 1
ATOM 2567 O O . ARG A 1 348 ? -56.561 -19.475 -8.777 1.00 82.66 424 ARG A O 1
ATOM 2575 N N . THR A 1 349 ? -54.584 -20.310 -8.102 1.00 77.07 425 THR A N 1
ATOM 2576 C CA . THR A 1 349 ? -53.828 -19.122 -8.491 1.00 78.20 425 THR A CA 1
ATOM 2577 C C . THR A 1 349 ? -52.610 -19.506 -9.322 1.00 79.25 425 THR A C 1
ATOM 2578 O O . THR A 1 349 ? -51.894 -20.449 -8.985 1.00 76.53 425 THR A O 1
ATOM 2582 N N . GLN B 2 1 ? -21.136 -38.233 22.610 1.00 109.87 2 GLN B N 1
ATOM 2583 C CA . GLN B 2 1 ? -22.428 -37.597 22.383 1.00 114.38 2 GLN B CA 1
ATOM 2584 C C . GLN B 2 1 ? -22.333 -36.080 22.546 1.00 129.82 2 GLN B C 1
ATOM 2585 O O . GLN B 2 1 ? -21.730 -35.396 21.718 1.00 132.66 2 GLN B O 1
ATOM 2591 N N . VAL B 2 2 ? -22.924 -35.563 23.627 1.00 126.92 3 VAL B N 1
ATOM 2592 C CA . VAL B 2 2 ? -23.003 -34.120 23.823 1.00 118.12 3 VAL B CA 1
ATOM 2593 C C . VAL B 2 2 ? -21.652 -33.506 24.166 1.00 124.29 3 VAL B C 1
ATOM 2594 O O . VAL B 2 2 ? -21.480 -32.289 24.031 1.00 133.18 3 VAL B O 1
ATOM 2598 N N . GLN B 2 3 ? -20.685 -34.309 24.605 1.00 117.79 4 GLN B N 1
ATOM 2599 C CA . GLN B 2 3 ? -19.378 -33.812 25.020 1.00 114.11 4 GLN B CA 1
ATOM 2600 C C . GLN B 2 3 ? -18.299 -34.492 24.189 1.00 112.25 4 GLN B C 1
ATOM 2601 O O . GLN B 2 3 ? -18.214 -35.724 24.164 1.00 105.66 4 GLN B O 1
ATOM 2607 N N . LEU B 2 4 ? -17.478 -33.687 23.513 1.00 110.41 5 LEU B N 1
ATOM 2608 C CA . LEU B 2 4 ? -16.391 -34.178 22.670 1.00 107.06 5 LEU B CA 1
ATOM 2609 C C . LEU B 2 4 ? -15.121 -33.421 23.035 1.00 111.50 5 LEU B C 1
ATOM 2610 O O . LEU B 2 4 ? -15.010 -32.222 22.759 1.00 112.62 5 LEU B O 1
ATOM 2615 N N . GLN B 2 5 ? -14.165 -34.116 23.648 1.00 110.92 6 GLN B N 1
ATOM 2616 C CA . GLN B 2 5 ? -12.891 -33.530 24.049 1.00 114.23 6 GLN B CA 1
ATOM 2617 C C . GLN B 2 5 ? -11.790 -34.073 23.147 1.00 112.43 6 GLN B C 1
ATOM 2618 O O . GLN B 2 5 ? -11.521 -35.279 23.148 1.00 110.17 6 GLN B O 1
ATOM 2624 N N . GLU B 2 6 ? -11.155 -33.183 22.389 1.00 113.65 7 GLU B N 1
ATOM 2625 C CA . GLU B 2 6 ? -10.133 -33.556 21.416 1.00 112.19 7 GLU B CA 1
ATOM 2626 C C . GLU B 2 6 ? -8.761 -33.404 22.065 1.00 116.16 7 GLU B C 1
ATOM 2627 O O . GLU B 2 6 ? -8.287 -32.282 22.270 1.00 119.24 7 GLU B O 1
ATOM 2633 N N . SER B 2 7 ? -8.128 -34.534 22.387 1.00 118.00 8 SER B N 1
ATOM 2634 C CA . SER B 2 7 ? -6.811 -34.500 23.018 1.00 117.77 8 SER B CA 1
ATOM 2635 C C . SER B 2 7 ? -5.773 -33.883 22.085 1.00 118.96 8 SER B C 1
ATOM 2636 O O . SER B 2 7 ? -5.190 -32.837 22.386 1.00 122.94 8 SER B O 1
ATOM 2639 N N . GLY B 2 8 ? -5.522 -34.533 20.947 1.00 115.87 9 GLY B N 1
ATOM 2640 C CA . GLY B 2 8 ? -4.715 -33.964 19.882 1.00 122.22 9 GLY B CA 1
ATOM 2641 C C . GLY B 2 8 ? -3.284 -33.648 20.283 1.00 120.35 9 GLY B C 1
ATOM 2642 O O . GLY B 2 8 ? -2.680 -34.309 21.133 1.00 121.53 9 GLY B O 1
ATOM 2643 N N . GLY B 2 9 ? -2.741 -32.612 19.654 1.00 122.61 10 GLY B N 1
ATOM 2644 C CA . GLY B 2 9 ? -1.376 -32.203 19.897 1.00 130.67 10 GLY B CA 1
ATOM 2645 C C . GLY B 2 9 ? -1.137 -30.774 19.461 1.00 129.96 10 GLY B C 1
ATOM 2646 O O . GLY B 2 9 ? -2.073 -30.031 19.157 1.00 132.68 10 GLY B O 1
ATOM 2647 N N . GLY B 2 10 ? 0.142 -30.403 19.427 1.00 133.53 11 GLY B N 1
ATOM 2648 C CA . GLY B 2 10 ? 0.542 -29.038 19.138 1.00 138.08 11 GLY B CA 1
ATOM 2649 C C . GLY B 2 10 ? 0.940 -28.782 17.698 1.00 136.44 11 GLY B C 1
ATOM 2650 O O . GLY B 2 10 ? 0.145 -29.008 16.783 1.00 134.28 11 GLY B O 1
ATOM 2651 N N . LEU B 2 11 ? 2.171 -28.313 17.484 1.00 142.95 12 LEU B N 1
ATOM 2652 C CA . LEU B 2 11 ? 2.631 -27.882 16.171 1.00 141.33 12 LEU B CA 1
ATOM 2653 C C . LEU B 2 11 ? 4.014 -28.450 15.871 1.00 141.31 12 LEU B C 1
ATOM 2654 O O . LEU B 2 11 ? 4.789 -28.771 16.775 1.00 143.98 12 LEU B O 1
ATOM 2659 N N . VAL B 2 12 ? 4.313 -28.567 14.573 1.00 145.23 13 VAL B N 1
ATOM 2660 C CA . VAL B 2 12 ? 5.574 -29.105 14.066 1.00 140.33 13 VAL B CA 1
ATOM 2661 C C . VAL B 2 12 ? 5.952 -28.269 12.843 1.00 141.60 13 VAL B C 1
ATOM 2662 O O . VAL B 2 12 ? 5.183 -27.424 12.388 1.00 141.24 13 VAL B O 1
ATOM 2666 N N . GLN B 2 13 ? 7.169 -28.475 12.330 1.00 146.69 14 GLN B N 1
ATOM 2667 C CA . GLN B 2 13 ? 7.667 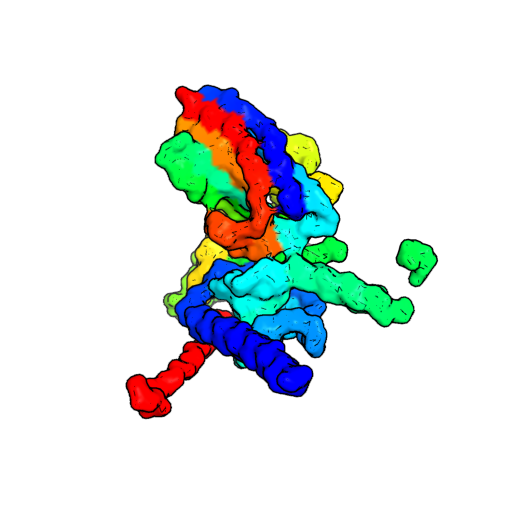-27.750 11.164 1.00 148.78 14 GLN B CA 1
ATOM 2668 C C . GLN B 2 13 ? 7.411 -28.488 9.852 1.00 147.46 14 GLN B C 1
ATOM 2669 O O . GLN B 2 13 ? 7.044 -27.859 8.852 1.00 151.14 14 GLN B O 1
ATOM 2675 N N . ALA B 2 14 ? 7.611 -29.803 9.829 1.00 137.16 15 ALA B N 1
ATOM 2676 C CA . ALA B 2 14 ? 7.391 -30.613 8.637 1.00 132.73 15 ALA B CA 1
ATOM 2677 C C . ALA B 2 14 ? 7.358 -32.075 9.061 1.00 131.20 15 ALA B C 1
ATOM 2678 O O . ALA B 2 14 ? 7.581 -32.405 10.230 1.00 144.25 15 ALA B O 1
ATOM 2680 N N . GLY B 2 15 ? 7.090 -32.953 8.099 1.00 125.53 16 GLY B N 1
ATOM 2681 C CA . GLY B 2 15 ? 7.015 -34.375 8.400 1.00 122.57 16 GLY B CA 1
ATOM 2682 C C . GLY B 2 15 ? 5.962 -34.636 9.460 1.00 125.80 16 GLY B C 1
ATOM 2683 O O . GLY B 2 15 ? 4.784 -34.296 9.297 1.00 118.31 16 GLY B O 1
ATOM 2684 N N . GLY B 2 16 ? 6.379 -35.243 10.564 1.00 133.35 17 GLY B N 1
ATOM 2685 C CA . GLY B 2 16 ? 5.524 -35.401 11.720 1.00 142.59 17 GLY B CA 1
ATOM 2686 C C . GLY B 2 16 ? 4.608 -36.610 11.628 1.00 116.37 17 GLY B C 1
ATOM 2687 O O . GLY B 2 16 ? 4.280 -37.109 10.552 1.00 123.21 17 GLY B O 1
ATOM 2688 N N . SER B 2 17 ? 4.180 -37.079 12.809 1.00 122.98 18 SER B N 1
ATOM 2689 C CA . SER B 2 17 ? 3.305 -38.246 12.942 1.00 123.06 18 SER B CA 1
ATOM 2690 C C . SER B 2 17 ? 2.504 -38.069 14.237 1.00 125.42 18 SER B C 1
ATOM 2691 O O . SER B 2 17 ? 2.771 -38.695 15.265 1.00 131.10 18 SER B O 1
ATOM 2694 N N . LEU B 2 18 ? 1.503 -37.196 14.178 1.00 120.85 19 LEU B N 1
ATOM 2695 C CA . LEU B 2 18 ? 0.696 -36.848 15.340 1.00 113.45 19 LEU B CA 1
ATOM 2696 C C . LEU B 2 18 ? -0.618 -37.617 15.306 1.00 108.58 19 LEU B C 1
ATOM 2697 O O . LEU B 2 18 ? -1.323 -37.606 14.292 1.00 112.65 19 LEU B O 1
ATOM 2702 N N . ARG B 2 19 ? -0.941 -38.280 16.415 1.00 108.48 20 ARG B N 1
ATOM 2703 C CA . ARG B 2 19 ? -2.179 -39.047 16.544 1.00 115.55 20 ARG B CA 1
ATOM 2704 C C . ARG B 2 19 ? -3.168 -38.217 17.356 1.00 119.22 20 ARG B C 1
ATOM 2705 O O . ARG B 2 19 ? -3.244 -38.324 18.581 1.00 124.04 20 ARG B O 1
ATOM 2713 N N . LEU B 2 20 ? -3.923 -37.373 16.660 1.00 117.05 21 LEU B N 1
ATOM 2714 C CA . LEU B 2 20 ? -5.025 -36.663 17.290 1.00 105.73 21 LEU B CA 1
ATOM 2715 C C . LEU B 2 20 ? -6.034 -37.660 17.846 1.00 103.20 21 LEU B C 1
ATOM 2716 O O . LEU B 2 20 ? -6.185 -38.772 17.337 1.00 101.55 21 LEU B O 1
ATOM 2721 N N . SER B 2 21 ? -6.731 -37.254 18.905 1.00 104.70 22 SER B N 1
ATOM 2722 C CA . SER B 2 21 ? -7.650 -38.160 19.582 1.00 111.82 22 SER B CA 1
ATOM 2723 C C . SER B 2 21 ? -8.774 -37.365 20.229 1.00 103.98 22 SER B C 1
ATOM 2724 O O . SER B 2 21 ? -8.515 -36.414 20.972 1.00 112.61 22 SER B O 1
ATOM 2727 N N . CYS B 2 22 ? -10.013 -37.762 19.951 1.00 108.90 23 CYS B N 1
ATOM 2728 C CA . CYS B 2 22 ? -11.197 -37.122 20.510 1.00 102.02 23 CYS B CA 1
ATOM 2729 C C . CYS B 2 22 ? -12.026 -38.156 21.258 1.00 102.28 23 CYS B C 1
ATOM 2730 O O . CYS B 2 22 ? -12.377 -39.198 20.696 1.00 97.50 23 CYS B O 1
ATOM 2733 N N . VAL B 2 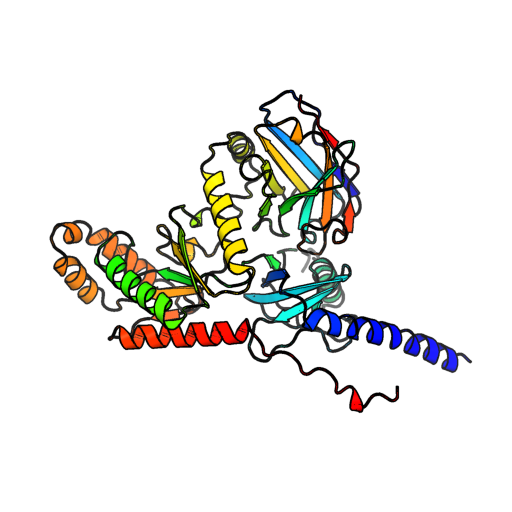23 ? -12.343 -37.860 22.516 1.00 103.10 24 VAL B N 1
ATOM 2734 C CA . VAL B 2 23 ? -13.117 -38.754 23.369 1.00 102.37 24 VAL B CA 1
ATOM 2735 C C . VAL B 2 23 ? -14.524 -38.190 23.518 1.00 105.78 24 VAL B C 1
ATOM 2736 O O . VAL B 2 23 ? -14.730 -36.971 23.527 1.00 110.99 24 VAL B O 1
ATOM 2740 N N . ALA B 2 24 ? -15.500 -39.089 23.630 1.00 101.59 25 ALA B N 1
ATOM 2741 C CA . ALA B 2 24 ? -16.903 -38.723 23.725 1.00 101.59 25 ALA B CA 1
ATOM 2742 C C . ALA B 2 24 ? -17.514 -39.275 25.006 1.00 107.13 25 ALA B C 1
ATOM 2743 O O . ALA B 2 24 ? -17.013 -40.235 25.599 1.00 105.73 25 ALA B O 1
ATOM 2745 N N . SER B 2 25 ? -18.614 -38.656 25.423 1.00 110.70 26 SER B N 1
ATOM 2746 C CA . SER B 2 25 ? -19.353 -39.069 26.606 1.00 104.33 26 SER B CA 1
ATOM 2747 C C . SER B 2 25 ? -20.633 -39.791 26.204 1.00 110.69 26 SER B C 1
ATOM 2748 O O . SER B 2 25 ? -21.173 -39.577 25.116 1.00 117.96 26 SER B O 1
ATOM 2751 N N . GLY B 2 26 ? -21.111 -40.649 27.093 1.00 109.10 27 GLY B N 1
ATOM 2752 C CA . GLY B 2 26 ? -22.363 -41.354 26.858 1.00 106.46 27 GLY B CA 1
ATOM 2753 C C . GLY B 2 26 ? -22.172 -42.643 26.085 1.00 102.88 27 GLY B C 1
ATOM 2754 O O . GLY B 2 26 ? -21.238 -42.807 25.302 1.00 108.21 27 GLY B O 1
ATOM 2755 N N . ARG B 2 27 ? -23.091 -43.580 26.313 1.00 102.83 28 ARG B N 1
ATOM 2756 C CA . ARG B 2 27 ? -23.075 -44.880 25.641 1.00 102.61 28 ARG B CA 1
ATOM 2757 C C . ARG B 2 27 ? -23.862 -44.870 24.340 1.00 94.38 28 ARG B C 1
ATOM 2758 O O . ARG B 2 27 ? -24.514 -45.859 23.989 1.00 101.48 28 ARG B O 1
ATOM 2766 N N . THR B 2 28 ? -23.828 -43.756 23.606 1.00 97.93 29 THR B N 1
ATOM 2767 C CA . THR B 2 28 ? -24.435 -43.663 22.284 1.00 89.26 29 THR B CA 1
ATOM 2768 C C . THR B 2 28 ? -23.393 -43.374 21.210 1.00 76.50 29 THR B C 1
ATOM 2769 O O . THR B 2 28 ? -23.746 -42.940 20.110 1.00 73.21 29 THR B O 1
ATOM 2773 N N . PHE B 2 29 ? -22.114 -43.611 21.517 1.00 80.66 30 PHE B N 1
ATOM 2774 C CA . PHE B 2 29 ? -21.042 -43.297 20.577 1.00 71.94 30 PHE B CA 1
ATOM 2775 C C . PHE B 2 29 ? -21.206 -44.058 19.268 1.00 67.98 30 PHE B C 1
ATOM 2776 O O . PHE B 2 29 ? -20.996 -43.498 18.186 1.00 75.60 30 PHE B O 1
ATOM 2784 N N . SER B 2 30 ? -21.592 -45.334 19.344 1.00 70.36 31 SER B N 1
ATOM 2785 C CA . SER B 2 30 ? -21.775 -46.143 18.145 1.00 65.61 31 SER B CA 1
ATOM 2786 C C . SER B 2 30 ? -22.969 -45.703 17.307 1.00 64.71 31 SER B C 1
ATOM 2787 O O . SER B 2 30 ? -23.118 -46.181 16.177 1.00 69.03 31 SER B O 1
ATOM 2790 N N . SER B 2 31 ? -23.815 -44.816 17.824 1.00 64.03 32 SER B N 1
ATOM 2791 C CA . SER B 2 31 ? -24.954 -44.299 17.079 1.00 66.49 32 SER B CA 1
ATOM 2792 C C . SER B 2 31 ? -24.615 -43.069 16.246 1.00 58.64 32 SER B C 1
ATOM 2793 O O . SER B 2 31 ? -25.510 -42.513 15.603 1.00 63.86 32 SER B O 1
ATOM 2796 N N . TYR B 2 32 ? -23.356 -42.635 16.232 1.00 59.84 33 TYR B N 1
ATOM 2797 C CA . TYR B 2 32 ? -22.954 -41.430 15.518 1.00 54.34 33 TYR B CA 1
ATOM 2798 C C . TYR B 2 32 ? -21.790 -41.734 14.586 1.00 73.81 33 TYR B C 1
ATOM 2799 O O . TYR B 2 32 ? -20.832 -42.405 14.983 1.00 67.36 33 TYR B O 1
ATOM 2808 N N . ALA B 2 33 ? -21.880 -41.251 13.350 1.00 59.05 34 ALA B N 1
ATOM 2809 C CA . ALA B 2 33 ? -20.729 -41.218 12.462 1.00 51.78 34 ALA B CA 1
ATOM 2810 C C . ALA B 2 33 ? -19.825 -40.064 12.871 1.00 70.15 34 ALA B C 1
ATOM 2811 O O . ALA B 2 33 ? -20.303 -38.982 13.222 1.00 64.29 34 ALA B O 1
ATOM 2813 N N . MET B 2 34 ? -18.514 -40.293 12.842 1.00 59.93 35 MET B N 1
ATOM 2814 C CA . MET B 2 34 ? -17.551 -39.363 13.419 1.00 66.09 35 MET B CA 1
ATOM 2815 C C . MET B 2 34 ? -16.667 -38.782 12.327 1.00 65.19 35 MET B C 1
ATOM 2816 O O . MET B 2 34 ? -16.188 -39.517 11.457 1.00 71.14 35 MET B O 1
ATOM 2821 N N . GLY B 2 35 ? -16.462 -37.467 12.368 1.00 61.90 36 GLY B N 1
ATOM 2822 C CA . GLY B 2 35 ? -15.666 -36.799 11.362 1.00 77.15 36 GLY B CA 1
ATOM 2823 C C . GLY B 2 35 ? -14.735 -35.777 11.984 1.00 79.45 36 GLY B C 1
ATOM 2824 O O . GLY B 2 35 ? -14.956 -35.290 13.095 1.00 86.28 36 GLY B O 1
ATOM 2825 N N . TRP B 2 36 ? -13.673 -35.473 11.243 1.00 70.26 37 TRP B N 1
ATOM 2826 C CA . TRP B 2 36 ? -12.714 -34.441 11.603 1.00 74.54 37 TRP B CA 1
ATOM 2827 C C . TRP B 2 36 ? -12.814 -33.295 10.605 1.00 79.46 37 TRP B C 1
ATOM 2828 O O . TRP B 2 36 ? -12.933 -33.522 9.397 1.00 75.20 37 TRP B O 1
ATOM 2839 N N . PHE B 2 37 ? -12.772 -32.068 11.116 1.00 79.98 38 PHE B N 1
ATOM 2840 C CA . PHE B 2 37 ? -12.789 -30.869 10.292 1.00 82.83 38 PHE B CA 1
ATOM 2841 C C . PHE B 2 37 ? -11.595 -29.998 10.656 1.00 89.50 38 PHE B C 1
ATOM 2842 O O . PHE B 2 37 ? -10.884 -30.256 11.632 1.00 88.52 38 PHE B O 1
ATOM 2850 N N . ARG B 2 38 ? -11.373 -28.951 9.863 1.00 90.65 39 ARG B N 1
ATOM 2851 C CA . ARG B 2 38 ? -10.310 -28.008 10.177 1.00 95.49 39 ARG B CA 1
ATOM 2852 C C . ARG B 2 38 ? -10.673 -26.608 9.720 1.00 100.22 39 ARG B C 1
ATOM 2853 O O . ARG B 2 38 ? -11.315 -26.425 8.683 1.00 98.14 39 ARG B O 1
ATOM 2861 N N . GLN B 2 39 ? -10.241 -25.627 10.507 1.00 111.42 40 GLN B N 1
ATOM 2862 C CA . GLN B 2 39 ? -10.435 -24.214 10.209 1.00 107.09 40 GLN B CA 1
ATOM 2863 C C . GLN B 2 39 ? -9.082 -23.525 10.295 1.00 119.21 40 GLN B C 1
ATOM 2864 O O . GLN B 2 39 ? -8.518 -23.394 11.387 1.00 113.59 40 GLN B O 1
ATOM 2870 N N . ALA B 2 40 ? -8.560 -23.091 9.151 1.00 122.97 41 ALA B N 1
ATOM 2871 C CA . ALA B 2 40 ? -7.330 -22.323 9.134 1.00 119.34 41 ALA B CA 1
ATOM 2872 C C . ALA B 2 40 ? -7.552 -20.980 9.829 1.00 123.54 41 ALA B C 1
ATOM 2873 O O . ALA B 2 40 ? -8.694 -20.550 10.012 1.00 122.85 41 ALA B O 1
ATOM 2875 N N . PRO B 2 41 ? -6.473 -20.306 10.250 1.00 131.02 42 PRO B N 1
ATOM 2876 C CA . PRO B 2 41 ? -6.649 -19.032 10.971 1.00 132.34 42 PRO B CA 1
ATOM 2877 C C . PRO B 2 41 ? -7.472 -18.000 10.218 1.00 134.53 42 PRO B C 1
ATOM 2878 O O . PRO B 2 41 ? -8.118 -17.162 10.859 1.00 136.49 42 PRO B O 1
ATOM 2882 N N . GLY B 2 42 ? -7.476 -18.032 8.886 1.00 134.51 43 GLY B N 1
ATOM 2883 C CA . GLY B 2 42 ? -8.255 -17.075 8.122 1.00 136.84 43 GLY B CA 1
ATOM 2884 C C . GLY B 2 42 ? -9.229 -17.702 7.154 1.00 134.35 43 GLY B C 1
ATOM 2885 O O . GLY B 2 42 ? -9.733 -17.040 6.243 1.00 135.23 43 GLY B O 1
ATOM 2886 N N . LYS B 2 43 ? -9.518 -18.981 7.335 1.00 127.30 44 LYS B N 1
ATOM 2887 C CA . LYS B 2 43 ? -10.309 -19.698 6.348 1.00 130.14 44 LYS B CA 1
ATOM 2888 C C . LYS B 2 43 ? -11.511 -20.368 6.998 1.00 122.25 44 LYS B C 1
ATOM 2889 O O . LYS B 2 43 ? -11.657 -20.401 8.221 1.00 121.99 44 LYS B O 1
ATOM 2895 N N . GLU B 2 44 ? -12.369 -20.923 6.145 1.00 124.91 45 GLU B N 1
ATOM 2896 C CA . GLU B 2 44 ? -13.592 -21.586 6.570 1.00 127.49 45 GLU B CA 1
ATOM 2897 C C . GLU B 2 44 ? -13.311 -23.024 7.004 1.00 106.13 45 GLU B C 1
ATOM 2898 O O . GLU B 2 44 ? -12.301 -23.628 6.634 1.00 115.86 45 GLU B O 1
ATOM 2904 N N . ARG B 2 45 ? -14.228 -23.573 7.803 1.00 107.95 46 ARG B N 1
ATOM 2905 C CA . ARG B 2 45 ? -14.113 -24.965 8.217 1.00 109.64 46 ARG B CA 1
ATOM 2906 C C . ARG B 2 45 ? -14.253 -25.879 7.008 1.00 99.51 46 ARG B C 1
ATOM 2907 O O . ARG B 2 45 ? -15.202 -25.758 6.229 1.00 114.80 46 ARG B O 1
ATOM 2915 N N . GLU B 2 46 ? -13.299 -26.790 6.846 1.00 103.76 47 GLU B N 1
ATOM 2916 C CA . GLU B 2 46 ? -13.311 -27.731 5.739 1.00 97.99 47 GLU B CA 1
ATOM 2917 C C . GLU B 2 46 ? -13.259 -29.159 6.265 1.00 88.38 47 GLU B C 1
ATOM 2918 O O . GLU B 2 46 ? -12.729 -29.426 7.348 1.00 87.94 47 GLU B O 1
ATOM 2924 N N . PHE B 2 47 ? -13.821 -30.069 5.479 1.00 82.24 48 PHE B N 1
ATOM 2925 C CA . PHE B 2 47 ? -13.870 -31.475 5.849 1.00 78.10 48 PHE B CA 1
ATOM 2926 C C . PHE B 2 47 ? -12.498 -32.119 5.691 1.00 78.76 48 PHE B C 1
ATOM 2927 O O . PHE B 2 47 ? -11.778 -31.855 4.724 1.00 80.80 48 PHE B O 1
ATOM 2935 N N . VAL B 2 48 ? -12.133 -32.968 6.652 1.00 79.80 49 VAL B N 1
ATOM 2936 C CA . VAL B 2 48 ? -10.862 -33.691 6.631 1.00 78.00 49 VAL B CA 1
ATOM 2937 C C . VAL B 2 48 ? -11.082 -35.187 6.420 1.00 75.58 49 VAL B C 1
ATOM 2938 O O . VAL B 2 48 ? -10.593 -35.764 5.447 1.00 73.26 49 VAL B O 1
ATOM 2942 N N . ALA B 2 49 ? -11.816 -35.832 7.325 1.00 70.97 50 ALA B N 1
ATOM 2943 C CA . ALA B 2 49 ? -12.044 -37.268 7.240 1.00 67.19 50 ALA B CA 1
ATOM 2944 C C . ALA B 2 49 ? -13.296 -37.619 8.028 1.00 79.54 50 ALA B C 1
ATOM 2945 O O . ALA B 2 49 ? -13.711 -36.885 8.928 1.00 66.40 50 ALA B O 1
ATOM 2947 N N . ALA B 2 50 ? -13.894 -38.755 7.674 1.00 66.82 51 ALA B N 1
ATOM 2948 C CA . ALA B 2 50 ? -15.084 -39.242 8.358 1.00 59.86 51 ALA B CA 1
ATOM 2949 C C . ALA B 2 50 ? -15.089 -40.762 8.336 1.00 60.07 51 ALA B C 1
ATOM 2950 O O . ALA B 2 50 ? -14.635 -41.387 7.374 1.00 60.25 51 ALA B O 1
ATOM 2952 N N . ILE B 2 51 ? -15.611 -41.347 9.410 1.00 55.47 52 ILE B N 1
ATOM 2953 C CA . ILE B 2 51 ? -15.739 -42.791 9.545 1.00 52.87 52 ILE B CA 1
ATOM 2954 C C . ILE B 2 51 ? -17.154 -43.095 10.018 1.00 54.82 52 ILE B C 1
ATOM 2955 O O . ILE B 2 51 ? -17.742 -42.323 10.785 1.00 62.21 52 ILE B O 1
ATOM 2960 N N . ASP B 2 52 ? -17.717 -44.200 9.534 1.00 50.85 53 ASP B N 1
ATOM 2961 C CA . ASP B 2 52 ? -19.119 -44.496 9.784 1.00 42.76 53 ASP B CA 1
ATOM 2962 C C . ASP B 2 52 ? -19.271 -45.201 11.132 1.00 59.74 53 ASP B C 1
ATOM 2963 O O . ASP B 2 52 ? -18.309 -45.358 11.891 1.00 54.42 53 ASP B O 1
ATOM 2968 N N . TRP B 2 53 ? -20.494 -45.641 11.434 1.00 57.43 54 TRP B N 1
ATOM 2969 C CA . TRP B 2 53 ? -20.840 -46.055 12.792 1.00 51.76 54 TRP B CA 1
ATOM 2970 C C . TRP B 2 53 ? -20.028 -47.267 13.239 1.00 54.93 54 TRP B C 1
ATOM 2971 O O . TRP B 2 53 ? -19.428 -47.259 14.320 1.00 60.08 54 TRP B O 1
ATOM 2982 N N . SER B 2 54 ? -20.002 -48.320 12.426 1.00 57.11 55 SER B N 1
ATOM 2983 C CA . SER B 2 54 ? -19.269 -49.529 12.782 1.00 48.45 55 SER B CA 1
ATOM 2984 C C . SER B 2 54 ? -17.786 -49.444 12.452 1.00 62.58 55 SER B C 1
ATOM 2985 O O . SER B 2 54 ? -17.048 -50.392 12.741 1.00 69.87 55 SER B O 1
ATOM 2988 N N . GLY B 2 55 ? -17.332 -48.342 11.862 1.00 59.78 56 GLY B N 1
ATOM 2989 C CA . GLY B 2 55 ? -15.937 -48.226 11.495 1.00 56.24 56 GLY B CA 1
ATOM 2990 C C . GLY B 2 55 ? -15.536 -49.037 10.287 1.00 59.01 56 GLY B C 1
ATOM 2991 O O . GLY B 2 55 ? -14.346 -49.292 10.092 1.00 55.99 56 GLY B O 1
ATOM 2992 N N . GLY B 2 56 ? -16.498 -49.456 9.467 1.00 47.97 57 GLY B N 1
ATOM 2993 C CA . GLY B 2 56 ? -16.197 -50.227 8.280 1.00 61.87 57 GLY B CA 1
ATOM 2994 C C . GLY B 2 56 ? -15.971 -49.425 7.022 1.00 59.36 57 GLY B C 1
ATOM 2995 O O . GLY B 2 56 ? -15.537 -49.986 6.013 1.00 51.67 57 GLY B O 1
ATOM 2996 N N . THR B 2 57 ? -16.248 -48.122 7.053 1.00 48.04 58 THR B N 1
ATOM 2997 C CA . THR B 2 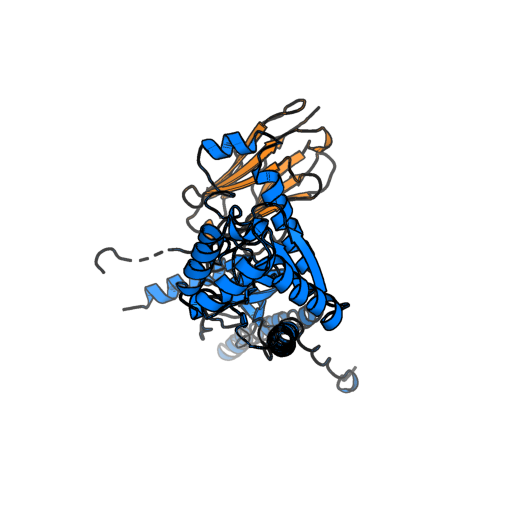57 ? -16.113 -47.264 5.882 1.00 50.99 58 THR B CA 1
ATOM 2998 C C . THR B 2 57 ? -15.539 -45.923 6.312 1.00 61.02 58 THR B C 1
ATOM 2999 O O . THR B 2 57 ? -16.009 -45.330 7.287 1.00 46.07 58 THR B O 1
ATOM 3003 N N . ALA B 2 58 ? -14.529 -45.449 5.586 1.00 51.32 59 ALA B N 1
ATOM 3004 C CA . ALA B 2 58 ? -13.900 -44.169 5.875 1.00 58.25 59 ALA B CA 1
ATOM 3005 C C . ALA B 2 58 ? -13.734 -43.370 4.591 1.00 58.82 59 ALA B C 1
ATOM 3006 O O . ALA B 2 58 ? -13.488 -43.929 3.519 1.00 51.48 59 ALA B O 1
ATOM 3008 N N . SER B 2 59 ? -13.869 -42.051 4.714 1.00 56.74 60 SER B N 1
ATOM 3009 C CA . SER B 2 59 ? -13.702 -41.128 3.599 1.00 61.53 60 SER B CA 1
ATOM 3010 C C . SER B 2 59 ? -12.756 -40.011 4.018 1.00 64.75 60 SER B C 1
ATOM 3011 O O . SER B 2 59 ? -12.920 -39.432 5.096 1.00 60.01 60 SER B O 1
ATOM 3014 N N . HIS B 2 60 ? -11.773 -39.713 3.170 1.00 61.45 61 HIS B N 1
ATOM 3015 C CA . HIS B 2 60 ? -10.780 -38.682 3.436 1.00 65.91 61 HIS B CA 1
ATOM 3016 C C . HIS B 2 60 ? -10.812 -37.631 2.334 1.00 68.10 61 HIS B C 1
ATOM 3017 O O . HIS B 2 60 ? -11.129 -37.930 1.181 1.00 66.70 61 HIS B O 1
ATOM 3024 N N . ALA B 2 61 ? -10.484 -36.394 2.698 1.00 72.77 62 ALA B N 1
ATOM 3025 C CA . ALA B 2 61 ? -10.499 -35.302 1.734 1.00 81.96 62 ALA B CA 1
ATOM 3026 C C . ALA B 2 61 ? -9.382 -35.468 0.706 1.00 76.68 62 ALA B C 1
ATOM 3027 O O . ALA B 2 61 ? -8.349 -36.088 0.971 1.00 77.63 62 ALA B O 1
ATOM 3029 N N . ASP B 2 62 ? -9.604 -34.902 -0.485 1.00 78.66 63 ASP B N 1
ATOM 3030 C CA . ASP B 2 62 ? -8.636 -35.045 -1.570 1.00 80.08 63 ASP B CA 1
ATOM 3031 C C . ASP B 2 62 ? -7.286 -34.445 -1.198 1.00 84.90 63 ASP B C 1
ATOM 3032 O O . ASP B 2 62 ? -6.236 -34.976 -1.578 1.00 86.45 63 ASP B O 1
ATOM 3037 N N . SER B 2 63 ? -7.293 -33.332 -0.466 1.00 87.97 64 SER B N 1
ATOM 3038 C CA . SER B 2 63 ? -6.051 -32.680 -0.072 1.00 94.51 64 SER B CA 1
ATOM 3039 C C . SER B 2 63 ? -5.260 -33.481 0.951 1.00 95.08 64 SER B C 1
ATOM 3040 O O . SER B 2 63 ? -4.124 -33.106 1.264 1.00 96.13 64 SER B O 1
ATOM 3043 N N . VAL B 2 64 ? -5.831 -34.562 1.482 1.00 87.75 65 VAL B N 1
ATOM 3044 C CA . VAL B 2 64 ? -5.255 -35.271 2.619 1.00 87.45 65 VAL B CA 1
ATOM 3045 C C . VAL B 2 64 ? -5.154 -36.769 2.382 1.00 93.28 65 VAL B C 1
ATOM 3046 O O . VAL B 2 64 ? -4.680 -37.491 3.265 1.00 84.45 65 VAL B O 1
ATOM 3050 N N . LYS B 2 65 ? -5.589 -37.261 1.225 1.00 86.89 66 LYS B N 1
ATOM 3051 C CA . LYS B 2 65 ? -5.557 -38.691 0.936 1.00 79.21 66 LYS B CA 1
ATOM 3052 C C . LYS B 2 65 ? -4.135 -39.233 1.025 1.00 87.66 66 LYS B C 1
ATOM 3053 O O . LYS B 2 65 ? -3.203 -38.672 0.442 1.00 86.27 66 LYS B O 1
ATOM 3059 N N . GLY B 2 66 ? -3.975 -40.331 1.754 1.00 82.30 67 GLY B N 1
ATOM 3060 C CA . GLY B 2 66 ? -2.684 -40.967 1.958 1.00 91.38 67 GLY B CA 1
ATOM 3061 C C . GLY B 2 66 ? -1.927 -40.472 3.170 1.00 105.24 67 GLY B C 1
ATOM 3062 O O . GLY B 2 66 ? -1.323 -41.265 3.897 1.00 110.37 67 GLY B O 1
ATOM 3063 N N . ARG B 2 67 ? -1.941 -39.158 3.396 1.00 89.60 68 ARG B N 1
ATOM 3064 C CA . ARG B 2 67 ? -1.222 -38.601 4.532 1.00 98.02 68 ARG B CA 1
ATOM 3065 C C . ARG B 2 67 ? -1.971 -38.860 5.830 1.00 101.13 68 ARG B C 1
ATOM 3066 O O . ARG B 2 67 ? -1.376 -39.320 6.810 1.00 100.78 68 ARG B O 1
ATOM 3074 N N . PHE B 2 68 ? -3.276 -38.592 5.856 1.00 97.86 69 PHE B N 1
ATOM 3075 C CA . PHE B 2 68 ? -4.033 -38.730 7.089 1.00 85.56 69 PHE B CA 1
ATOM 3076 C C . PHE B 2 68 ? -5.000 -39.906 7.007 1.00 84.21 69 PHE B C 1
ATOM 3077 O O . PHE B 2 68 ? -5.461 -40.290 5.928 1.00 83.33 69 PHE B O 1
ATOM 3085 N N . THR B 2 69 ? -5.302 -40.469 8.176 1.00 79.78 70 THR B N 1
ATOM 3086 C CA . THR B 2 69 ? -6.113 -41.679 8.261 1.00 75.19 70 THR B CA 1
ATOM 3087 C C . THR B 2 69 ? -6.929 -41.650 9.545 1.00 76.84 70 THR B C 1
ATOM 3088 O O . THR B 2 69 ? -6.365 -41.516 10.636 1.00 79.26 70 THR B O 1
ATOM 3092 N N . ILE B 2 70 ? -8.250 -41.803 9.414 1.00 71.08 71 ILE B N 1
ATOM 3093 C CA . ILE B 2 70 ? -9.172 -41.749 10.544 1.00 70.87 71 ILE B CA 1
ATOM 3094 C C . ILE B 2 70 ? -9.485 -43.168 11.001 1.00 68.46 71 ILE B C 1
ATOM 3095 O O . ILE B 2 70 ? -9.506 -44.112 10.202 1.00 72.53 71 ILE B O 1
ATOM 3100 N N . SER B 2 71 ? -9.714 -43.325 12.305 1.00 70.41 72 SER B N 1
ATOM 3101 C CA . SER B 2 71 ? -10.098 -44.606 12.882 1.00 73.44 72 SER B CA 1
ATOM 3102 C C . SER B 2 71 ? -10.955 -44.342 14.112 1.00 69.87 72 SER B C 1
ATOM 3103 O O . SER B 2 71 ? -11.080 -43.205 14.571 1.00 73.92 72 SER B O 1
ATOM 3106 N N . ARG B 2 72 ? -11.545 -45.407 14.652 1.00 68.26 73 ARG B N 1
ATOM 3107 C CA . ARG B 2 72 ? -12.374 -45.268 15.841 1.00 74.27 73 ARG B CA 1
ATOM 3108 C C . ARG B 2 72 ? -12.359 -46.564 16.640 1.00 71.85 73 ARG B C 1
ATOM 3109 O O . ARG B 2 72 ? -12.222 -47.657 16.084 1.00 76.24 73 ARG B O 1
ATOM 3117 N N . ASP B 2 73 ? -12.495 -46.420 17.957 1.00 74.07 74 ASP B N 1
ATOM 3118 C CA . ASP B 2 73 ? -12.611 -47.538 18.892 1.00 84.29 74 ASP B CA 1
ATOM 3119 C C . ASP B 2 73 ? -13.919 -47.338 19.651 1.00 80.07 74 ASP B C 1
ATOM 3120 O O . ASP B 2 73 ? -13.999 -46.495 20.551 1.00 91.56 74 ASP B O 1
ATOM 3125 N N . ASN B 2 74 ? -14.944 -48.110 19.290 1.00 83.77 75 ASN B N 1
ATOM 3126 C CA . ASN B 2 74 ? -16.245 -47.990 19.936 1.00 80.01 75 ASN B CA 1
ATOM 3127 C C . ASN B 2 74 ? -16.272 -48.591 21.335 1.00 94.11 75 ASN B C 1
ATOM 3128 O O . ASN B 2 74 ? -17.278 -48.437 22.036 1.00 97.48 75 ASN B O 1
ATOM 3133 N N . ALA B 2 75 ? -15.205 -49.269 21.753 1.00 94.55 76 ALA B N 1
ATOM 3134 C CA . ALA B 2 75 ? -15.067 -49.715 23.131 1.00 87.62 76 ALA B CA 1
ATOM 3135 C C . ALA B 2 75 ? -14.408 -48.670 24.020 1.00 94.47 76 ALA B C 1
ATOM 3136 O O . ALA B 2 75 ? -14.435 -48.814 25.247 1.00 101.04 76 ALA B O 1
ATOM 3138 N N . LYS B 2 76 ? -13.820 -47.627 23.431 1.00 94.92 77 LYS B N 1
ATOM 3139 C CA . LYS B 2 76 ? -13.214 -46.539 24.183 1.00 93.43 77 LYS B CA 1
ATOM 3140 C C . LYS B 2 76 ? -13.832 -45.184 23.871 1.00 97.49 77 LYS B C 1
ATOM 3141 O O . LYS B 2 76 ? -13.369 -44.173 24.412 1.00 97.28 77 LYS B O 1
ATOM 3147 N N . ASN B 2 77 ? -14.857 -45.135 23.017 1.00 90.80 78 ASN B N 1
ATOM 3148 C CA . ASN B 2 77 ? -15.554 -43.897 22.666 1.00 96.30 78 ASN B CA 1
ATOM 3149 C C . ASN B 2 77 ? -14.573 -42.831 22.181 1.00 91.61 78 ASN B C 1
ATOM 3150 O O . ASN B 2 77 ? -14.621 -41.668 22.589 1.00 90.14 78 ASN B O 1
ATOM 3155 N N . THR B 2 78 ? -13.674 -43.243 21.290 1.00 85.44 79 THR B N 1
ATOM 3156 C CA . THR B 2 78 ? -12.597 -42.383 20.826 1.00 87.91 79 THR B CA 1
ATOM 3157 C C . THR B 2 78 ? -12.465 -42.490 19.314 1.00 83.25 79 THR B C 1
ATOM 3158 O O . THR B 2 78 ? -12.769 -43.526 18.718 1.00 79.11 79 THR B O 1
ATOM 3162 N N . VAL B 2 79 ? -12.005 -41.402 18.703 1.00 84.77 80 VAL B N 1
ATOM 3163 C CA . VAL B 2 79 ? -11.779 -41.327 17.264 1.00 86.19 80 VAL B CA 1
ATOM 3164 C C . VAL B 2 79 ? -10.459 -40.602 17.033 1.00 88.94 80 VAL B C 1
ATOM 3165 O O . VAL B 2 79 ? -10.130 -39.648 17.747 1.00 90.11 80 VAL B O 1
ATOM 3169 N N . TYR B 2 80 ? -9.693 -41.063 16.046 1.00 85.20 81 TYR B N 1
ATOM 3170 C CA . TYR B 2 80 ? -8.334 -40.587 15.837 1.00 88.53 81 TYR B CA 1
ATOM 3171 C C . TYR B 2 80 ? -8.156 -40.076 14.414 1.00 92.06 81 TYR B C 1
ATOM 3172 O O . TYR B 2 80 ? -8.928 -40.400 13.509 1.00 81.04 81 TYR B O 1
ATOM 3181 N N . LEU B 2 81 ? -7.110 -39.266 14.232 1.00 89.55 82 LEU B N 1
ATOM 3182 C CA . LEU B 2 81 ? -6.709 -38.757 12.918 1.00 88.69 82 LEU B CA 1
ATOM 3183 C C . LEU B 2 81 ? -5.184 -38.815 12.858 1.00 98.89 82 LEU B C 1
ATOM 3184 O O . LEU B 2 81 ? -4.500 -37.867 13.254 1.00 103.93 82 LEU B O 1
ATOM 3189 N N . GLN B 2 82 ? -4.659 -39.936 12.369 1.00 100.25 83 GLN B N 1
ATOM 3190 C CA . GLN B 2 82 ? -3.222 -40.079 12.170 1.00 95.21 83 GLN B CA 1
ATOM 3191 C C . GLN B 2 82 ? -2.775 -39.142 11.061 1.00 95.62 83 GLN B C 1
ATOM 3192 O O . GLN B 2 82 ? -3.154 -39.317 9.901 1.00 93.12 83 GLN B O 1
ATOM 3198 N N . MET B 2 83 ? -1.967 -38.149 11.408 1.00 101.04 84 MET B N 1
ATOM 3199 C CA . MET B 2 83 ? -1.526 -37.140 10.458 1.00 102.81 84 MET B CA 1
ATOM 3200 C C . MET B 2 83 ? -0.053 -37.346 10.153 1.00 115.43 84 MET B C 1
ATOM 3201 O O . MET B 2 83 ? 0.788 -37.270 11.054 1.00 111.30 84 MET B O 1
ATOM 3206 N N . ASN B 2 84 ? 0.258 -37.590 8.889 1.00 107.26 85 ASN B N 1
ATOM 3207 C CA . ASN B 2 84 ? 1.629 -37.809 8.469 1.00 107.88 85 ASN B CA 1
ATOM 3208 C C . ASN B 2 84 ? 1.991 -36.820 7.378 1.00 117.69 85 ASN B C 1
ATOM 3209 O O . ASN B 2 84 ? 1.127 -36.351 6.634 1.00 106.74 85 ASN B O 1
ATOM 3214 N N . SER B 2 85 ? 3.294 -36.534 7.284 1.00 114.63 86 SER B N 1
ATOM 3215 C CA . SER B 2 85 ? 3.826 -35.631 6.272 1.00 117.24 86 SER B CA 1
ATOM 3216 C C . SER B 2 85 ? 3.052 -34.319 6.300 1.00 118.18 86 SER B C 1
ATOM 3217 O O . SER B 2 85 ? 2.118 -34.121 5.517 1.00 126.91 86 SER B O 1
ATOM 3220 N N . LEU B 2 86 ? 3.420 -33.427 7.214 1.00 123.33 87 LEU B N 1
ATOM 3221 C CA . LEU B 2 86 ? 2.650 -32.214 7.458 1.00 124.68 87 LEU B CA 1
ATOM 3222 C C . LEU B 2 86 ? 3.221 -31.045 6.656 1.00 129.15 87 LEU B C 1
ATOM 3223 O O . LEU B 2 86 ? 4.428 -30.964 6.418 1.00 133.23 87 LEU B O 1
ATOM 3228 N N . LYS B 2 87 ? 2.334 -30.160 6.206 1.00 128.52 88 LYS B N 1
ATOM 3229 C CA . LYS B 2 87 ? 2.669 -29.005 5.385 1.00 132.65 88 LYS B CA 1
ATOM 3230 C C . LYS B 2 87 ? 2.124 -27.722 5.982 1.00 136.20 88 LYS B C 1
ATOM 3231 O O . LYS B 2 87 ? 1.146 -27.745 6.736 1.00 133.86 88 LYS B O 1
ATOM 3237 N N . PRO B 2 88 ? 2.691 -26.566 5.596 1.00 142.00 89 PRO B N 1
ATOM 3238 C CA . PRO B 2 88 ? 2.090 -25.275 5.978 1.00 145.56 89 PRO B CA 1
ATOM 3239 C C . PRO B 2 88 ? 0.607 -25.176 5.670 1.00 140.98 89 PRO B C 1
ATOM 3240 O O . PRO B 2 88 ? -0.141 -24.559 6.437 1.00 142.00 89 PRO B O 1
ATOM 3244 N N . GLU B 2 89 ? 0.153 -25.786 4.574 1.00 136.10 90 GLU B N 1
ATOM 3245 C CA . GLU B 2 89 ? -1.265 -25.761 4.238 1.00 131.70 90 GLU B CA 1
ATOM 3246 C C . GLU B 2 89 ? -2.125 -26.496 5.257 1.00 127.12 90 GLU B C 1
ATOM 3247 O O . GLU B 2 89 ? -3.355 -26.416 5.174 1.00 125.58 90 GLU B O 1
ATOM 3253 N N . ASP B 2 90 ? -1.517 -27.197 6.213 1.00 127.14 91 ASP B N 1
ATOM 3254 C CA . ASP B 2 90 ? -2.245 -27.922 7.244 1.00 123.45 91 ASP B CA 1
ATOM 3255 C C . ASP B 2 90 ? -2.401 -27.130 8.537 1.00 137.09 91 ASP B C 1
ATOM 3256 O O . ASP B 2 90 ? -2.925 -27.671 9.516 1.00 132.14 91 ASP B O 1
ATOM 3261 N N . THR B 2 91 ? -1.956 -25.873 8.571 1.00 133.82 92 THR B N 1
ATOM 3262 C CA . THR B 2 91 ? -2.142 -25.028 9.749 1.00 138.27 92 THR B CA 1
ATOM 3263 C C . THR B 2 91 ? -3.624 -24.727 9.921 1.00 135.44 92 THR B C 1
ATOM 3264 O O . THR B 2 91 ? -4.214 -24.002 9.113 1.00 135.66 92 THR B O 1
ATOM 3268 N N . ALA B 2 92 ? -4.226 -25.269 10.975 1.00 133.18 93 ALA B N 1
ATOM 3269 C CA . ALA B 2 92 ? -5.648 -25.072 11.225 1.00 130.43 93 ALA B CA 1
ATOM 3270 C C . ALA B 2 92 ? -5.962 -25.538 12.639 1.00 130.13 93 ALA B C 1
ATOM 3271 O O . ALA B 2 92 ? -5.164 -26.224 13.282 1.00 130.90 93 ALA B O 1
ATOM 3273 N N . VAL B 2 93 ? -7.137 -25.145 13.117 1.00 129.38 94 VAL B N 1
ATOM 3274 C CA . VAL B 2 93 ? -7.699 -25.690 14.345 1.00 128.12 94 VAL B CA 1
ATOM 3275 C C . VAL B 2 93 ? -8.522 -26.915 13.979 1.00 120.63 94 VAL B C 1
ATOM 3276 O O . VAL B 2 93 ? -9.405 -26.846 13.117 1.00 117.02 94 VAL B O 1
ATOM 3280 N N . TYR B 2 94 ? -8.233 -28.037 14.627 1.00 118.64 95 TYR B N 1
ATOM 3281 C CA . TYR B 2 94 ? -8.813 -29.322 14.263 1.00 111.94 95 TYR B CA 1
ATOM 3282 C C . TYR B 2 94 ? -10.002 -29.623 15.163 1.00 114.30 95 TYR B C 1
ATOM 3283 O O . TYR B 2 94 ? -9.853 -29.726 16.386 1.00 117.23 95 TYR B O 1
ATOM 3292 N N . TYR B 2 95 ? -11.174 -29.769 14.554 1.00 105.12 96 TYR B N 1
ATOM 3293 C CA . TYR B 2 95 ? -12.414 -30.026 15.268 1.00 102.82 96 TYR B CA 1
ATOM 3294 C C . TYR B 2 95 ? -12.922 -31.423 14.939 1.00 99.78 96 TYR B C 1
ATOM 3295 O O . TYR B 2 95 ? -12.797 -31.891 13.802 1.00 92.88 96 TYR B O 1
ATOM 3304 N N . CYS B 2 96 ? -13.494 -32.084 15.940 1.00 96.67 97 CYS B N 1
ATOM 3305 C CA . CYS B 2 96 ? -14.124 -33.384 15.773 1.00 99.93 97 CYS B CA 1
ATOM 3306 C C . CYS B 2 96 ? -15.615 -33.244 16.040 1.00 88.01 97 CYS B C 1
ATOM 3307 O O . CYS B 2 96 ? -16.014 -32.616 17.027 1.00 90.65 97 CYS B O 1
ATOM 3310 N N . ALA B 2 97 ? -16.433 -33.832 15.166 1.00 82.42 98 ALA B N 1
ATOM 3311 C CA . ALA B 2 97 ? -17.872 -33.611 15.196 1.00 79.72 98 ALA B CA 1
ATOM 3312 C C . ALA B 2 97 ? -18.627 -34.906 14.937 1.00 80.71 98 ALA B C 1
ATOM 3313 O O . ALA B 2 97 ? -18.240 -35.706 14.080 1.00 78.89 98 ALA B O 1
ATOM 3315 N N . ALA B 2 98 ? -19.716 -35.097 15.676 1.00 83.75 99 ALA B N 1
ATOM 3316 C CA . ALA B 2 98 ? -20.550 -36.285 15.570 1.00 68.13 99 ALA B CA 1
ATOM 3317 C C . ALA B 2 98 ? -21.818 -35.980 14.785 1.00 75.67 99 ALA B C 1
ATOM 3318 O O . ALA B 2 98 ? -22.377 -34.884 14.887 1.00 67.26 99 ALA B O 1
ATOM 3320 N N . SER B 2 99 ? -22.279 -36.964 14.015 1.00 63.84 100 SER B N 1
ATOM 3321 C CA . SER B 2 99 ? -23.477 -36.817 13.204 1.00 72.20 100 SER B CA 1
ATOM 3322 C C . SER B 2 99 ? -24.266 -38.116 13.204 1.00 66.91 100 SER B C 1
ATOM 3323 O O . SER B 2 99 ? -23.689 -39.203 13.111 1.00 55.52 100 SER B O 1
ATOM 3326 N N . SER B 2 100 ? -25.588 -37.993 13.310 1.00 55.66 101 SER B N 1
ATOM 3327 C CA . SER B 2 100 ? -26.494 -39.107 13.068 1.00 46.94 101 SER B CA 1
ATOM 3328 C C . SER B 2 100 ? -26.661 -39.398 11.584 1.00 50.46 101 SER B C 1
ATOM 3329 O O . SER B 2 100 ? -27.479 -40.247 11.214 1.00 51.56 101 SER B O 1
ATOM 3332 N N . TYR B 2 101 ? -25.893 -38.713 10.743 1.00 48.04 102 TYR B N 1
ATOM 3333 C CA . TYR B 2 101 ? -25.997 -38.769 9.296 1.00 45.20 102 TYR B CA 1
ATOM 3334 C C . TYR B 2 101 ? -24.619 -39.083 8.729 1.00 45.82 102 TYR B C 1
ATOM 3335 O O . TYR B 2 101 ? -23.606 -38.978 9.423 1.00 52.01 102 TYR B O 1
ATOM 3344 N N . TRP B 2 102 ? -24.583 -39.487 7.463 1.00 47.40 103 TRP B N 1
ATOM 3345 C CA . TRP B 2 102 ? -23.327 -39.705 6.752 1.00 45.25 103 TRP B CA 1
ATOM 3346 C C . TRP B 2 102 ? -23.098 -38.501 5.848 1.00 46.37 103 TRP B C 1
ATOM 3347 O O . TRP B 2 102 ? -23.819 -38.310 4.864 1.00 50.26 103 TRP B O 1
ATOM 3358 N N . SER B 2 103 ? -22.099 -37.687 6.182 1.00 51.62 104 SER B N 1
ATOM 3359 C CA . SER B 2 103 ? -21.938 -36.416 5.494 1.00 51.33 104 SER B CA 1
ATOM 3360 C C . SER B 2 103 ? -20.532 -35.877 5.702 1.00 73.08 104 SER B C 1
ATOM 3361 O O . SER B 2 103 ? -19.820 -36.268 6.630 1.00 57.43 104 SER B O 1
ATOM 3364 N N . ARG B 2 104 ? -20.151 -34.960 4.814 1.00 58.00 105 ARG B N 1
ATOM 3365 C CA . ARG B 2 104 ? -18.941 -34.164 4.967 1.00 66.76 105 ARG B CA 1
ATOM 3366 C C . ARG B 2 104 ? -19.267 -32.678 5.085 1.00 71.74 105 ARG B C 1
ATOM 3367 O O . ARG B 2 104 ? -18.384 -31.833 4.909 1.00 72.25 105 ARG B O 1
ATOM 3375 N N . SER B 2 105 ? -20.521 -32.348 5.392 1.00 66.64 106 SER B N 1
ATOM 3376 C CA . SER B 2 105 ? -20.980 -30.969 5.492 1.00 80.53 106 SER B CA 1
ATOM 3377 C C . SER B 2 105 ? -21.097 -30.552 6.952 1.00 78.72 106 SER B C 1
ATOM 3378 O O . SER B 2 105 ? -21.612 -31.303 7.785 1.00 64.30 106 SER B O 1
ATOM 3381 N N . VAL B 2 106 ? -20.631 -29.337 7.248 1.00 75.15 107 VAL B N 1
ATOM 3382 C CA . VAL B 2 106 ? -20.610 -28.848 8.625 1.00 81.67 107 VAL B CA 1
ATOM 3383 C C . VAL B 2 106 ? -22.025 -28.751 9.188 1.00 79.95 107 VAL B C 1
ATOM 3384 O O . VAL B 2 106 ? -22.262 -29.053 10.365 1.00 90.47 107 VAL B O 1
ATOM 3388 N N . ASP B 2 107 ? -22.990 -28.350 8.356 1.00 85.16 108 ASP B N 1
ATOM 3389 C CA . ASP B 2 107 ? -24.350 -28.139 8.845 1.00 79.25 108 ASP B CA 1
ATOM 3390 C C . ASP B 2 107 ? -25.018 -29.441 9.272 1.00 72.16 108 ASP B C 1
ATOM 3391 O O . ASP B 2 107 ? -25.906 -29.425 10.132 1.00 72.77 108 ASP B O 1
ATOM 3396 N N . GLU B 2 108 ? -24.613 -30.570 8.693 1.00 72.43 109 GLU B N 1
ATOM 3397 C CA . GLU B 2 108 ? -25.280 -31.842 8.930 1.00 70.64 109 GLU B CA 1
ATOM 3398 C C . GLU B 2 108 ? -24.646 -32.646 10.063 1.00 63.24 109 GLU B C 1
ATOM 3399 O O . GLU B 2 108 ? -24.907 -33.850 10.176 1.00 61.15 109 GLU B O 1
ATOM 3405 N N . TYR B 2 109 ? -23.836 -32.012 10.906 1.00 69.38 110 TYR B N 1
ATOM 3406 C CA . TYR B 2 109 ? -23.267 -32.649 12.085 1.00 59.93 110 TYR B CA 1
ATOM 3407 C C . TYR B 2 109 ? -23.966 -32.125 13.334 1.00 75.93 110 TYR B C 1
ATOM 3408 O O . TYR B 2 109 ? -24.311 -30.942 13.415 1.00 91.78 110 TYR B O 1
ATOM 3417 N N . ASP B 2 110 ? -24.176 -33.015 14.306 1.00 67.02 111 ASP B N 1
ATOM 3418 C CA . ASP B 2 110 ? -25.055 -32.734 15.435 1.00 61.18 111 ASP B CA 1
ATOM 3419 C C . ASP B 2 110 ? -24.317 -32.187 16.655 1.00 85.27 111 ASP B C 1
ATOM 3420 O O . ASP B 2 110 ? -24.830 -31.290 17.332 1.00 87.25 111 ASP B O 1
ATOM 3425 N N . TYR B 2 111 ? -23.133 -32.714 16.964 1.00 81.25 112 TYR B N 1
ATOM 3426 C CA . TYR B 2 111 ? -22.357 -32.273 18.116 1.00 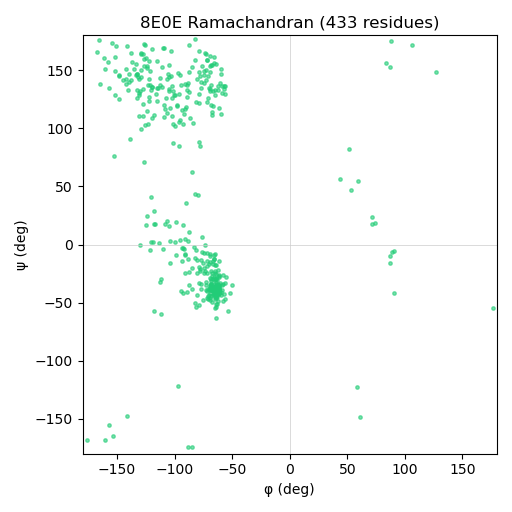76.09 112 TYR B CA 1
ATOM 3427 C C . TYR B 2 111 ? -20.938 -31.948 17.675 1.00 86.47 112 TYR B C 1
ATOM 3428 O O . TYR B 2 111 ? -20.387 -32.619 16.799 1.00 91.08 112 TYR B O 1
ATOM 3437 N N . TRP B 2 112 ? -20.348 -30.919 18.285 1.00 81.75 113 TRP B N 1
ATOM 3438 C CA . TRP B 2 112 ? -19.014 -30.460 17.924 1.00 82.65 113 TRP B CA 1
ATOM 3439 C C . TRP B 2 112 ? -18.140 -30.343 19.164 1.00 94.18 113 TRP B C 1
ATOM 3440 O O . TRP B 2 112 ? -18.626 -30.077 20.266 1.00 97.21 113 TRP B O 1
ATOM 3451 N N . GLY B 2 113 ? -16.837 -30.537 18.966 1.00 103.80 114 GLY B N 1
ATOM 3452 C CA . GLY B 2 113 ? -15.867 -30.436 20.034 1.00 99.71 114 GLY B CA 1
ATOM 3453 C C . GLY B 2 113 ? -15.345 -29.022 20.209 1.00 102.02 114 GLY B C 1
ATOM 3454 O O . GLY B 2 113 ? -15.798 -28.069 19.572 1.00 104.28 114 GLY B O 1
ATOM 3455 N N . GLN B 2 114 ? -14.360 -28.894 21.100 1.00 105.14 115 GLN B N 1
ATOM 3456 C CA . GLN B 2 114 ? -13.799 -27.582 21.406 1.00 103.13 115 GLN B CA 1
ATOM 3457 C C . GLN B 2 114 ? -12.757 -27.165 20.374 1.00 116.88 115 GLN B C 1
ATOM 3458 O O . GLN B 2 114 ? -12.809 -26.049 19.846 1.00 114.13 115 GLN B O 1
ATOM 3464 N N . GLY B 2 115 ? -11.803 -28.041 20.082 1.00 110.94 116 GLY B N 1
ATOM 3465 C CA . GLY B 2 115 ? -10.802 -27.771 19.064 1.00 113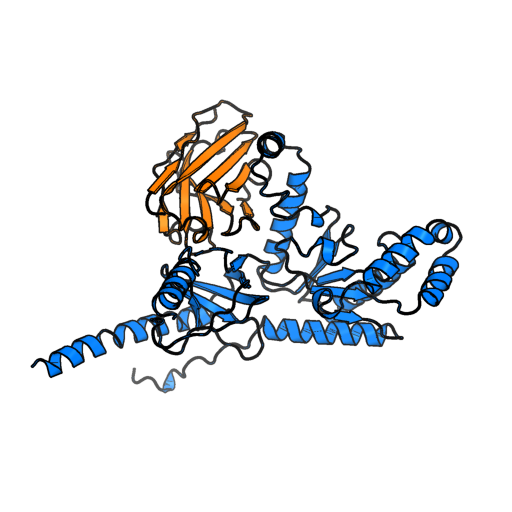.19 116 GLY B CA 1
ATOM 3466 C C . GLY B 2 115 ? -9.379 -27.951 19.554 1.00 114.92 116 GLY B C 1
ATOM 3467 O O . GLY B 2 115 ? -9.065 -27.734 20.726 1.00 130.67 116 GLY B O 1
ATOM 3468 N N . THR B 2 116 ? -8.502 -28.354 18.636 1.00 115.38 117 THR B N 1
ATOM 3469 C CA . THR B 2 116 ? -7.084 -28.531 18.916 1.00 120.55 117 THR B CA 1
ATOM 3470 C C . THR B 2 116 ? -6.284 -27.820 17.836 1.00 115.02 117 THR B C 1
ATOM 3471 O O . THR B 2 116 ? -6.543 -28.007 16.643 1.00 115.99 117 THR B O 1
ATOM 3475 N N . GLN B 2 117 ? -5.318 -27.007 18.254 1.00 121.43 118 GLN B N 1
ATOM 3476 C CA . GLN B 2 117 ? -4.542 -26.186 17.335 1.00 121.64 118 GLN B CA 1
ATOM 3477 C C . GLN B 2 117 ? -3.319 -26.949 16.842 1.00 130.03 118 GLN B C 1
ATOM 3478 O O . GLN B 2 117 ? -2.598 -27.561 17.636 1.00 135.42 118 GLN B O 1
ATOM 3484 N N . VAL B 2 118 ? -3.094 -26.914 15.529 1.00 129.35 119 VAL B N 1
ATOM 3485 C CA . VAL B 2 118 ? -1.885 -27.452 14.921 1.00 122.80 119 VAL B CA 1
ATOM 3486 C C . VAL B 2 118 ? -1.339 -26.424 13.940 1.00 136.15 119 VAL B C 1
ATOM 3487 O O . VAL B 2 118 ? -2.092 -25.675 13.310 1.00 138.17 119 VAL B O 1
ATOM 3491 N N . THR B 2 119 ? -0.014 -26.382 13.827 1.00 131.34 120 THR B N 1
ATOM 3492 C CA . THR B 2 119 ? 0.662 -25.455 12.932 1.00 128.65 120 THR B CA 1
ATOM 3493 C C . THR B 2 119 ? 1.859 -26.150 12.304 1.00 136.92 120 THR B C 1
ATOM 3494 O O . THR B 2 119 ? 2.529 -26.958 12.953 1.00 134.05 120 THR B O 1
ATOM 3498 N N . VAL B 2 120 ? 2.109 -25.847 11.033 1.00 139.74 121 VAL B N 1
ATOM 3499 C CA . VAL B 2 120 ? 3.239 -26.387 10.289 1.00 144.02 121 VAL B CA 1
ATOM 3500 C C . VAL B 2 120 ? 3.930 -25.233 9.575 1.00 144.13 121 VAL B C 1
ATOM 3501 O O . VAL B 2 120 ? 3.285 -24.476 8.842 1.00 139.25 121 VAL B O 1
ATOM 3505 N N . SER B 2 121 ? 5.234 -25.094 9.795 1.00 151.39 122 SER B N 1
ATOM 3506 C CA . SER B 2 121 ? 5.998 -24.007 9.191 1.00 149.53 122 SER B CA 1
ATOM 3507 C C . SER B 2 121 ? 6.883 -24.516 8.058 1.00 142.85 122 SER B C 1
ATOM 3508 O O . SER B 2 121 ? 7.833 -23.848 7.652 1.00 146.80 122 SER B O 1
#

Radius of gyration: 25.04 Å; Cα contacts (8 Å, |Δi|>4): 864; chains: 2; bounding box: 70×66×61 Å

Secondary structure (DSSP, 8-state):
-HHHHHHHHHHHHHHHHHHHHHHHHHHTTSPP-EEEEESS-B---TTS--SSTT-B--B-TT-EEEEEEE-SSSEEEEEESSTT---EEEE-HHHHHHHHHHHHHH---------SEEEE-SSPPEEEE-SS-TTSHHHHHHHHHHHHHHHHHTTTTEEEEEE-S-GGG-BHHHHT--SHHHHHHTTSTT-THHHHHHHHHHHHHHTTT-PEEEEEETT--SGGGTTTBS---EEEEE----HHHHHHHHHTT-HHHHHTHHHHHHHHHHHHTS-HHHH-SEEE--SSHHHHHHHHHHHHHHHHHHHSPPPPPPPPGGG---/---EEE-----BSSEEEEEEEEEE-STTGGGSEEEEEEE-TTS-EEEEEEE-TTS--EEE-GGGTTTEEEEEETTTTEEEEEEEEE-GGG-EEEEEEEESS--S-GGG-SEE---EEE-B-